Protein AF-A0A6G4ZYM1-F1 (afdb_monomer_lite)

Structure (mmCIF, N/CA/C/O backbone):
data_AF-A0A6G4ZYM1-F1
#
_entry.id   AF-A0A6G4ZYM1-F1
#
loop_
_atom_site.group_PDB
_atom_site.id
_atom_site.type_symbol
_atom_site.label_atom_id
_atom_site.label_alt_id
_atom_site.label_comp_id
_atom_site.label_asym_id
_atom_site.label_entity_id
_atom_site.label_seq_id
_atom_site.pdbx_PDB_ins_code
_atom_site.Cartn_x
_atom_site.Cartn_y
_atom_site.Cartn_z
_atom_site.occupancy
_atom_site.B_iso_or_equiv
_atom_site.auth_seq_id
_atom_site.auth_comp_id
_atom_site.auth_asym_id
_atom_site.auth_atom_id
_atom_site.pdbx_PDB_model_num
ATOM 1 N N . THR A 1 1 ? -42.072 -7.085 4.674 1.00 80.25 1 THR A N 1
ATOM 2 C CA . THR A 1 1 ? -42.222 -7.103 3.202 1.00 80.25 1 THR A CA 1
ATOM 3 C C . THR A 1 1 ? -40.926 -6.716 2.494 1.00 80.25 1 THR A C 1
ATOM 5 O O . THR A 1 1 ? -39.982 -6.298 3.163 1.00 80.25 1 THR A O 1
ATOM 8 N N . ARG A 1 2 ? -40.819 -6.872 1.163 1.00 83.25 2 ARG A N 1
ATOM 9 C CA . ARG A 1 2 ? -39.681 -6.398 0.356 1.00 83.25 2 ARG A CA 1
ATOM 10 C C . ARG A 1 2 ? -39.521 -4.888 0.498 1.00 83.25 2 ARG A C 1
ATOM 12 O O . ARG A 1 2 ? -38.422 -4.445 0.800 1.00 83.25 2 ARG A O 1
ATOM 19 N N . THR A 1 3 ? -40.607 -4.136 0.345 1.00 84.88 3 THR A N 1
ATOM 20 C CA . THR A 1 3 ? -40.609 -2.670 0.452 1.00 84.88 3 THR A CA 1
ATOM 21 C C . THR A 1 3 ? -40.146 -2.209 1.834 1.00 84.88 3 THR A C 1
ATOM 23 O O . THR A 1 3 ? -39.223 -1.407 1.924 1.00 84.88 3 THR A O 1
ATOM 26 N N . GLN A 1 4 ? -40.671 -2.810 2.910 1.00 82.62 4 GLN A N 1
ATOM 27 C CA . GLN A 1 4 ? -40.210 -2.526 4.277 1.00 82.62 4 GLN A CA 1
ATOM 28 C C . GLN A 1 4 ? -38.724 -2.852 4.459 1.00 82.62 4 GLN A C 1
ATOM 30 O O . GLN A 1 4 ? -37.981 -2.079 5.050 1.00 82.62 4 GLN A O 1
ATOM 35 N N . ALA A 1 5 ? -38.251 -3.978 3.919 1.00 83.94 5 ALA A N 1
ATOM 36 C CA . ALA A 1 5 ? -36.836 -4.321 3.996 1.00 83.94 5 ALA A CA 1
ATOM 37 C C . ALA A 1 5 ? -35.949 -3.303 3.268 1.00 83.94 5 ALA A C 1
ATOM 39 O O . ALA A 1 5 ? -34.867 -2.978 3.749 1.00 83.94 5 ALA A O 1
ATOM 40 N N . GLU A 1 6 ? -36.398 -2.793 2.121 1.00 87.38 6 GLU A N 1
ATOM 41 C CA . GLU A 1 6 ? -35.683 -1.747 1.396 1.00 87.38 6 GLU A CA 1
ATOM 42 C C . GLU A 1 6 ? -35.668 -0.423 2.175 1.00 87.38 6 GLU A C 1
ATOM 44 O O . GLU A 1 6 ? -34.627 0.225 2.235 1.00 87.38 6 GLU A O 1
ATOM 49 N N . GLU A 1 7 ? -36.769 -0.035 2.821 1.00 85.25 7 GLU A N 1
ATOM 50 C CA . GLU A 1 7 ? -36.831 1.153 3.687 1.00 85.25 7 GLU A CA 1
ATOM 51 C C . GLU A 1 7 ? -35.882 1.054 4.883 1.00 85.25 7 GLU A C 1
ATOM 53 O O . GLU A 1 7 ? -35.143 2.000 5.168 1.00 85.25 7 GLU A O 1
ATOM 58 N N . LEU A 1 8 ? -35.848 -0.104 5.545 1.00 81.88 8 LEU A N 1
ATOM 59 C CA . LEU A 1 8 ? -34.962 -0.347 6.679 1.00 81.88 8 LEU A CA 1
ATOM 60 C C . LEU A 1 8 ? -33.485 -0.307 6.245 1.00 81.88 8 LEU A C 1
ATOM 62 O O . LEU A 1 8 ? -32.666 0.377 6.858 1.00 81.88 8 LEU A O 1
ATOM 66 N N . LEU A 1 9 ? -33.142 -0.964 5.133 1.00 82.44 9 LEU A N 1
ATOM 67 C CA . LEU A 1 9 ? -31.769 -1.008 4.617 1.00 82.44 9 LEU A CA 1
ATOM 68 C C . LEU A 1 9 ? -31.318 0.303 3.947 1.00 82.44 9 LEU A C 1
ATOM 70 O O . LEU A 1 9 ? -30.119 0.527 3.796 1.00 82.44 9 LEU A O 1
ATOM 74 N N . LYS A 1 10 ? -32.235 1.201 3.558 1.00 81.81 10 LYS A N 1
ATOM 75 C CA . LYS A 1 10 ? -31.887 2.553 3.073 1.00 81.81 10 LYS A CA 1
ATOM 76 C C . LYS A 1 10 ? -31.328 3.443 4.182 1.00 81.81 10 LYS A C 1
ATOM 78 O O . LYS A 1 10 ? -30.474 4.281 3.897 1.00 81.81 10 LYS A O 1
ATOM 83 N N . ARG A 1 11 ? -31.777 3.248 5.427 1.00 78.19 11 ARG A N 1
ATOM 84 C CA . ARG A 1 11 ? -31.327 4.025 6.596 1.00 78.19 11 ARG A CA 1
ATOM 85 C C . ARG A 1 11 ? -29.902 3.675 7.034 1.00 78.19 11 ARG A C 1
ATOM 87 O O . ARG A 1 11 ? -29.260 4.474 7.704 1.00 78.19 11 ARG A O 1
ATOM 94 N N . VAL A 1 12 ? -29.385 2.517 6.617 1.00 74.00 12 VAL A N 1
ATOM 95 C CA . VAL A 1 12 ? -28.036 2.042 6.951 1.00 74.00 12 VAL A CA 1
ATOM 96 C C . VAL A 1 12 ? -27.187 1.977 5.679 1.00 74.00 12 VAL A C 1
ATOM 98 O O . VAL A 1 12 ? -27.441 1.184 4.775 1.00 74.00 12 VAL A O 1
ATOM 101 N N . LYS A 1 13 ? -26.162 2.833 5.583 1.00 77.56 13 LYS A N 1
ATOM 102 C CA . LYS A 1 13 ? -25.376 3.014 4.345 1.00 77.56 13 LYS A CA 1
ATOM 103 C C . LYS A 1 13 ? -24.160 2.081 4.202 1.00 77.56 13 LYS A C 1
ATOM 105 O O . LYS A 1 13 ? -23.378 2.271 3.277 1.00 77.56 13 LYS A O 1
ATOM 110 N N . TYR A 1 14 ? -23.998 1.076 5.062 1.00 78.62 14 TYR A N 1
ATOM 111 C CA . TYR A 1 14 ? -22.850 0.160 5.020 1.00 78.62 14 TYR A CA 1
ATOM 112 C C . TYR A 1 14 ? -23.103 -1.066 4.128 1.00 78.62 14 TYR A C 1
ATOM 114 O O . TYR A 1 14 ? -24.170 -1.678 4.168 1.00 78.62 14 TYR A O 1
ATOM 122 N N . ASP A 1 15 ? -22.105 -1.465 3.340 1.00 83.62 15 ASP A N 1
ATOM 123 C CA . ASP A 1 15 ? -22.155 -2.716 2.577 1.00 83.62 15 ASP A CA 1
ATOM 124 C C . ASP A 1 15 ? -22.042 -3.940 3.505 1.00 83.62 15 ASP A C 1
ATOM 126 O O . ASP A 1 15 ? -21.306 -3.937 4.498 1.00 83.62 15 ASP A O 1
ATOM 130 N N . GLY A 1 16 ? -22.776 -5.007 3.179 1.00 79.25 16 GLY A N 1
ATOM 131 C CA . GLY A 1 16 ? -22.907 -6.204 4.019 1.00 79.25 16 GLY A CA 1
ATOM 132 C C . GLY A 1 16 ? -23.986 -6.094 5.101 1.00 79.25 16 GLY A C 1
ATOM 133 O O . GLY A 1 16 ? -24.189 -7.037 5.869 1.00 79.25 16 GLY A O 1
ATOM 134 N N . THR A 1 17 ? -24.702 -4.969 5.168 1.00 86.69 17 THR A N 1
ATOM 135 C CA . THR A 1 17 ? -25.917 -4.840 5.974 1.00 86.69 17 THR A CA 1
ATOM 136 C C . THR A 1 17 ? -27.034 -5.689 5.380 1.00 86.69 17 THR A C 1
ATOM 138 O O . THR A 1 17 ? -27.283 -5.618 4.175 1.00 86.69 17 THR A O 1
ATOM 141 N N . PHE A 1 18 ? -27.702 -6.493 6.207 1.00 91.12 18 PHE A N 1
ATOM 142 C CA . PHE A 1 18 ? -28.684 -7.467 5.743 1.00 91.12 18 PHE A CA 1
ATOM 143 C C . PHE A 1 18 ? -29.812 -7.716 6.741 1.00 91.12 18 PHE A C 1
ATOM 145 O O . PHE A 1 18 ? -29.707 -7.414 7.926 1.00 91.12 18 PHE A O 1
ATOM 152 N N . LEU A 1 19 ? -30.889 -8.313 6.243 1.00 88.62 19 LEU A N 1
ATOM 153 C CA . LEU A 1 19 ? -31.948 -8.908 7.047 1.00 88.62 19 LEU A CA 1
ATOM 154 C C . LEU A 1 19 ? -32.532 -10.122 6.321 1.00 88.62 19 LEU A C 1
ATOM 156 O O . LEU A 1 19 ? -32.574 -10.167 5.086 1.00 88.62 19 LEU A O 1
ATOM 160 N N . VAL A 1 20 ? -33.008 -11.091 7.098 1.00 88.31 20 VAL A N 1
ATOM 161 C CA . VAL A 1 20 ? -33.762 -12.250 6.607 1.00 88.31 20 VAL A CA 1
ATOM 162 C C . VAL A 1 20 ? -35.242 -11.971 6.826 1.00 88.31 20 VAL A C 1
ATOM 164 O O . VAL A 1 20 ? -35.639 -11.500 7.889 1.00 88.31 20 VAL A O 1
ATOM 167 N N . ARG A 1 21 ? -36.070 -12.253 5.824 1.00 86.44 21 ARG A N 1
ATOM 168 C CA . ARG A 1 21 ? -37.523 -12.069 5.902 1.00 86.44 21 ARG A CA 1
ATOM 169 C C . ARG A 1 21 ? -38.268 -13.225 5.235 1.00 86.44 21 ARG A C 1
ATOM 171 O O . ARG A 1 21 ? -37.725 -13.818 4.301 1.00 86.44 21 ARG A O 1
ATOM 178 N N . PRO A 1 22 ? -39.521 -13.497 5.625 1.00 84.19 22 PRO A N 1
ATOM 179 C CA . PRO A 1 22 ? -40.408 -14.350 4.843 1.00 84.19 22 PRO A CA 1
ATOM 180 C C . PRO A 1 22 ? -40.626 -13.786 3.428 1.00 84.19 22 PRO A C 1
ATOM 182 O O . PRO A 1 22 ? -40.594 -12.565 3.198 1.00 84.19 22 PRO A O 1
ATOM 185 N N . SER A 1 23 ? -40.814 -14.679 2.461 1.00 79.31 23 SER A N 1
ATOM 186 C CA . SER A 1 23 ? -41.247 -14.342 1.106 1.00 79.31 23 SER A CA 1
ATOM 187 C C . SER A 1 23 ? -42.729 -13.971 1.115 1.00 79.31 23 SER A C 1
ATOM 189 O O . SER A 1 23 ? -43.516 -14.558 1.840 1.00 79.31 23 SER A O 1
ATOM 191 N N . GLU A 1 24 ? -43.119 -13.005 0.287 1.00 71.75 24 GLU A N 1
ATOM 192 C CA . GLU A 1 24 ? -44.530 -12.607 0.123 1.00 71.75 24 GLU A CA 1
ATOM 193 C C . GLU A 1 24 ? -45.291 -13.481 -0.868 1.00 71.75 24 GLU A C 1
ATOM 195 O O . GLU A 1 24 ? -46.510 -13.415 -0.934 1.00 71.75 24 GLU A O 1
ATOM 200 N N . LYS A 1 25 ? -44.565 -14.225 -1.708 1.00 68.69 25 LYS A N 1
ATOM 201 C CA . LYS A 1 25 ? -45.147 -14.909 -2.866 1.00 68.69 25 LYS A CA 1
ATOM 202 C C . LYS A 1 25 ? -45.463 -16.379 -2.614 1.00 68.69 25 LYS A C 1
ATOM 204 O O . LYS A 1 25 ? -46.288 -16.926 -3.329 1.00 68.69 25 LYS A O 1
ATOM 209 N N . GLU A 1 26 ? -44.781 -17.012 -1.662 1.00 70.25 26 GLU A N 1
ATOM 210 C CA . GLU A 1 26 ? -44.881 -18.452 -1.397 1.00 70.25 26 GLU A CA 1
ATOM 211 C C . GLU A 1 26 ? -44.648 -18.723 0.090 1.00 70.25 26 GLU A C 1
ATOM 213 O O . GLU A 1 26 ? -43.695 -18.190 0.674 1.00 70.25 26 GLU A O 1
ATOM 218 N N . ASP A 1 27 ? -45.484 -19.589 0.661 1.00 64.81 27 ASP A N 1
ATOM 219 C CA . ASP A 1 27 ? -45.318 -20.112 2.014 1.00 64.81 27 ASP A CA 1
ATOM 220 C C . ASP A 1 27 ? -44.023 -20.934 2.118 1.00 64.81 27 ASP A C 1
ATOM 222 O O . ASP A 1 27 ? -43.591 -21.581 1.162 1.00 64.81 27 ASP A O 1
ATOM 226 N N . ASN A 1 28 ? -43.363 -20.879 3.278 1.00 68.81 28 ASN A N 1
ATOM 227 C CA . ASN A 1 28 ? -42.076 -21.541 3.560 1.00 68.81 28 ASN A CA 1
ATOM 228 C C . ASN A 1 28 ? -40.894 -21.125 2.657 1.00 68.81 28 ASN A C 1
ATOM 230 O O . ASN A 1 28 ? -39.854 -21.782 2.631 1.00 68.81 28 ASN A O 1
ATOM 234 N N . CYS A 1 29 ? -41.000 -20.005 1.940 1.00 79.50 29 CYS A N 1
ATOM 235 C CA . CYS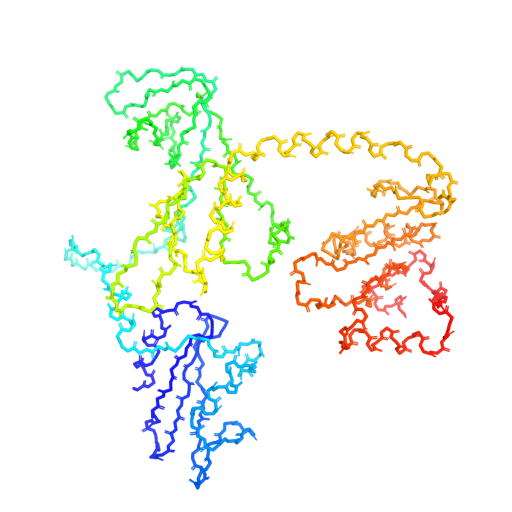 A 1 29 ? -39.862 -19.375 1.274 1.00 79.50 29 CYS A CA 1
ATOM 236 C C . CYS A 1 29 ? -39.360 -18.177 2.082 1.00 79.50 29 CYS A C 1
ATOM 238 O O . CYS A 1 29 ? -40.144 -17.363 2.564 1.00 79.50 29 CYS A O 1
ATOM 240 N N . PHE A 1 30 ? -38.043 -18.002 2.147 1.00 86.75 30 PHE A N 1
ATOM 241 C CA . PHE A 1 30 ? -37.406 -16.850 2.786 1.00 86.75 30 PHE A CA 1
ATOM 242 C C . PHE A 1 30 ? -36.652 -16.015 1.750 1.00 86.75 30 PHE A C 1
ATOM 244 O O . PHE A 1 30 ? -36.399 -16.440 0.621 1.00 86.75 30 PHE A O 1
ATOM 251 N N . ALA A 1 31 ? -36.295 -14.792 2.116 1.00 88.06 31 ALA A N 1
ATOM 252 C CA . ALA A 1 31 ? -35.431 -13.940 1.321 1.00 88.06 31 ALA A CA 1
ATOM 253 C C . ALA A 1 31 ? -34.417 -13.227 2.215 1.00 88.06 31 ALA A C 1
ATOM 255 O O . ALA A 1 31 ? -34.777 -12.687 3.262 1.00 88.06 31 ALA A O 1
ATOM 256 N N . ILE A 1 32 ? -33.166 -13.174 1.763 1.00 90.31 32 ILE A N 1
ATOM 257 C CA . ILE A 1 32 ? -32.149 -12.287 2.326 1.00 90.31 32 ILE A CA 1
ATOM 258 C C . ILE A 1 32 ? -32.141 -11.005 1.510 1.00 90.31 32 ILE A C 1
ATOM 260 O O . ILE A 1 32 ? -31.827 -11.020 0.320 1.00 90.31 32 ILE A O 1
ATOM 264 N N . SER A 1 33 ? -32.483 -9.895 2.156 1.00 90.69 33 SER A N 1
ATOM 265 C CA . SER A 1 33 ? -32.286 -8.553 1.614 1.00 90.69 33 SER A CA 1
ATOM 266 C C . SER A 1 33 ? -30.969 -8.007 2.158 1.00 90.69 33 SER A C 1
ATOM 268 O O . SER A 1 33 ? -30.779 -8.007 3.372 1.00 90.69 33 SER A O 1
ATOM 270 N N . PHE A 1 34 ? -30.070 -7.535 1.297 1.00 90.25 34 PHE A N 1
ATOM 271 C CA . PHE A 1 34 ? -28.764 -7.025 1.716 1.00 90.25 34 PHE A CA 1
ATOM 272 C C . PHE A 1 34 ? -28.267 -5.881 0.831 1.00 90.25 34 PHE A C 1
ATOM 274 O O . PHE A 1 34 ? -28.696 -5.725 -0.315 1.00 90.25 34 PHE A O 1
ATOM 281 N N . ARG A 1 35 ? -27.357 -5.072 1.374 1.00 87.12 35 ARG A N 1
ATOM 282 C CA . ARG A 1 35 ? -26.705 -3.963 0.673 1.00 87.12 35 ARG A CA 1
ATOM 283 C C . ARG A 1 35 ? -25.342 -4.392 0.132 1.00 87.12 35 ARG A C 1
ATOM 285 O O . ARG A 1 35 ? -24.520 -4.929 0.874 1.00 87.12 35 ARG A O 1
ATOM 292 N N . ALA A 1 36 ? -25.114 -4.147 -1.152 1.00 83.75 36 ALA A N 1
ATOM 293 C CA . ALA A 1 36 ? -23.847 -4.390 -1.831 1.00 83.75 36 ALA A CA 1
ATOM 294 C C . ALA A 1 36 ? -23.629 -3.335 -2.921 1.00 83.75 36 ALA A C 1
ATOM 296 O O . ALA A 1 36 ? -24.531 -3.094 -3.726 1.00 83.75 36 ALA A O 1
ATOM 297 N N . GLU A 1 37 ? -22.437 -2.734 -2.967 1.00 82.31 37 GLU A N 1
ATOM 298 C CA . GLU A 1 37 ? -22.058 -1.712 -3.953 1.00 82.31 37 GLU A CA 1
ATOM 299 C C . GLU A 1 37 ? -23.043 -0.533 -3.965 1.00 82.31 37 GLU A C 1
ATOM 301 O O . GLU A 1 37 ? -23.495 -0.084 -5.021 1.00 82.31 37 GLU A O 1
ATOM 306 N N . ASN A 1 38 ? -23.453 -0.069 -2.777 1.00 75.62 38 ASN A N 1
ATOM 307 C CA . ASN A 1 38 ? -24.476 0.971 -2.606 1.00 75.62 38 ASN A CA 1
ATOM 308 C C . ASN A 1 38 ? -25.860 0.658 -3.206 1.00 75.62 38 ASN A C 1
ATOM 310 O O . ASN A 1 38 ? -26.721 1.538 -3.268 1.00 75.62 38 ASN A O 1
ATOM 314 N N . LYS A 1 39 ? -26.116 -0.595 -3.593 1.00 83.31 39 LYS A N 1
ATOM 315 C CA . LYS A 1 39 ? -27.401 -1.059 -4.124 1.00 83.31 39 LYS A CA 1
ATOM 316 C C . LYS A 1 39 ? -28.009 -2.118 -3.216 1.00 83.31 39 LYS A C 1
ATOM 318 O O . LYS A 1 39 ? -27.312 -2.872 -2.541 1.00 83.31 39 LYS A O 1
ATOM 323 N N . LEU A 1 40 ? -29.335 -2.183 -3.216 1.00 87.12 40 LEU A N 1
ATOM 324 C CA . LEU A 1 40 ? -30.073 -3.224 -2.511 1.00 87.12 40 LEU A CA 1
ATOM 325 C C . LEU A 1 40 ? -30.238 -4.445 -3.415 1.00 87.12 40 LEU A C 1
ATOM 327 O O . LEU A 1 40 ? -30.560 -4.331 -4.600 1.00 87.12 40 LEU A O 1
ATOM 331 N N . LYS A 1 41 ? -29.972 -5.618 -2.848 1.00 88.81 41 LYS A N 1
ATOM 332 C CA . LYS A 1 41 ? -30.053 -6.923 -3.501 1.00 88.81 41 LYS A CA 1
ATOM 333 C C . LYS A 1 41 ? -30.924 -7.852 -2.662 1.00 88.81 41 LYS A C 1
ATOM 335 O O . LYS A 1 41 ? -30.999 -7.721 -1.441 1.00 88.81 41 LYS A O 1
ATOM 340 N N . HIS A 1 42 ? -31.582 -8.797 -3.330 1.00 89.81 42 HIS A N 1
ATOM 341 C CA . HIS A 1 42 ? -32.447 -9.780 -2.685 1.00 89.81 42 HIS A CA 1
ATOM 342 C C . HIS A 1 42 ? -32.140 -11.172 -3.228 1.00 89.81 42 HIS A C 1
ATOM 344 O O . HIS A 1 42 ? -32.257 -11.399 -4.431 1.00 89.81 42 HIS A O 1
ATOM 350 N N . CYS A 1 43 ? -31.783 -12.097 -2.342 1.00 85.50 43 CYS A N 1
ATOM 351 C CA . CYS A 1 43 ? -31.600 -13.505 -2.671 1.00 85.50 43 CYS A CA 1
ATOM 352 C C . CYS A 1 43 ? -32.747 -14.321 -2.088 1.00 85.50 43 CYS A C 1
ATOM 354 O O . CYS A 1 43 ? -33.139 -14.121 -0.939 1.00 85.50 43 CYS A O 1
ATOM 356 N N . ARG A 1 44 ? -33.285 -15.241 -2.888 1.00 87.00 44 ARG A N 1
ATOM 357 C CA . ARG A 1 44 ? -34.358 -16.139 -2.469 1.00 87.00 44 ARG A CA 1
ATOM 358 C C . ARG A 1 44 ? -33.771 -17.389 -1.820 1.00 87.00 44 ARG A C 1
ATOM 360 O O . ARG A 1 44 ? -32.821 -17.956 -2.349 1.00 87.00 44 ARG A O 1
ATOM 367 N N . ILE A 1 45 ? -34.380 -17.812 -0.720 1.00 85.81 45 ILE A N 1
ATOM 368 C CA . ILE A 1 45 ? -34.100 -19.064 -0.028 1.00 85.81 45 ILE A CA 1
ATOM 369 C C . ILE A 1 45 ? -35.346 -19.937 -0.143 1.00 85.81 45 ILE A C 1
ATOM 371 O O . ILE A 1 45 ? -36.438 -19.525 0.259 1.00 85.81 45 ILE A O 1
ATOM 375 N N . LYS A 1 46 ? -35.185 -21.130 -0.706 1.00 85.19 46 LYS A N 1
ATOM 376 C CA . LYS A 1 46 ? -36.242 -22.139 -0.776 1.00 85.19 46 LYS A CA 1
ATOM 377 C C . LYS A 1 46 ? -36.061 -23.131 0.360 1.00 85.19 46 LYS A C 1
ATOM 379 O O . LYS A 1 46 ? -34.933 -23.514 0.651 1.00 85.19 46 LYS A O 1
ATOM 384 N N . GLN A 1 47 ? -37.152 -23.548 0.985 1.00 80.12 47 GLN A N 1
ATOM 385 C CA . GLN A 1 47 ? -37.123 -24.670 1.912 1.00 80.12 47 GLN A CA 1
ATOM 386 C C . GLN A 1 47 ? -37.494 -25.943 1.145 1.00 80.12 47 GLN A C 1
ATOM 388 O O . GLN A 1 47 ? -38.630 -26.097 0.703 1.00 80.12 47 GLN A O 1
ATOM 393 N N . GLU A 1 48 ? -36.525 -26.837 0.957 1.00 80.06 48 GLU A N 1
ATOM 394 C CA . GLU A 1 48 ? -36.703 -28.126 0.285 1.00 80.06 48 GLU A CA 1
ATOM 395 C C . GLU A 1 48 ? -36.621 -29.239 1.339 1.00 80.06 48 GLU A C 1
ATOM 397 O O . GLU A 1 48 ? -35.548 -29.645 1.793 1.00 80.06 48 GLU A O 1
ATOM 402 N N . GLY A 1 49 ? -37.790 -29.693 1.801 1.00 78.38 49 GLY A N 1
ATOM 403 C CA . GLY A 1 49 ? -37.892 -30.633 2.917 1.00 78.38 49 GLY A CA 1
ATOM 404 C C . GLY A 1 49 ? -37.343 -30.033 4.216 1.00 78.38 49 GLY A C 1
ATOM 405 O O . GLY A 1 49 ? -37.892 -29.063 4.740 1.00 78.38 49 GLY A O 1
ATOM 406 N N . ARG A 1 50 ? -36.260 -30.622 4.741 1.00 76.56 50 ARG A N 1
ATOM 407 C CA . ARG A 1 50 ? -35.583 -30.159 5.968 1.00 76.56 50 ARG A CA 1
ATOM 408 C C . ARG A 1 50 ? -34.471 -29.131 5.726 1.00 76.56 50 ARG A C 1
ATOM 410 O O . ARG A 1 50 ? -33.910 -28.641 6.697 1.00 76.56 50 ARG A O 1
ATOM 417 N N . LEU A 1 51 ? -34.114 -28.858 4.469 1.00 62.19 51 LEU A N 1
ATOM 418 C CA . LEU A 1 51 ? -32.953 -28.038 4.113 1.00 62.19 51 LEU A CA 1
ATOM 419 C C . LEU A 1 51 ? -33.369 -26.683 3.528 1.00 62.19 51 LEU A C 1
ATOM 421 O O . LEU A 1 51 ? -34.396 -26.557 2.860 1.00 62.19 51 LEU A O 1
ATOM 425 N N . PHE A 1 52 ? -32.532 -25.672 3.747 1.00 76.12 52 PHE A N 1
ATOM 426 C CA . PHE A 1 52 ? -32.644 -24.333 3.177 1.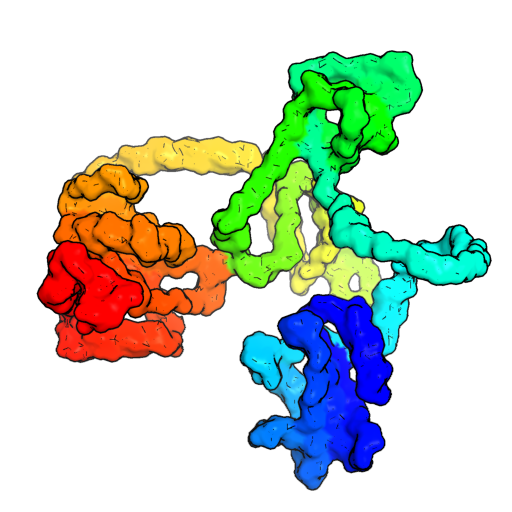00 76.12 52 PHE A CA 1
ATOM 427 C C . PHE A 1 52 ? -31.661 -24.174 2.018 1.00 76.12 52 PHE A C 1
ATOM 429 O O . PHE A 1 52 ? -30.454 -24.332 2.192 1.00 76.12 52 PHE A O 1
ATOM 436 N N . VAL A 1 53 ? -32.173 -23.832 0.838 1.00 75.06 53 VAL A N 1
ATOM 437 C CA . VAL A 1 53 ? -31.416 -23.776 -0.417 1.00 75.06 53 VAL A CA 1
ATOM 438 C C . VAL A 1 53 ? -31.350 -22.346 -0.943 1.00 75.06 53 VAL A C 1
ATOM 440 O O . VAL A 1 53 ? -32.376 -21.678 -1.092 1.00 75.06 53 VAL A O 1
ATOM 443 N N . ILE A 1 54 ? -30.143 -21.878 -1.266 1.00 82.44 54 ILE A N 1
ATOM 444 C CA . ILE A 1 54 ? -29.874 -20.567 -1.873 1.00 82.44 54 ILE A CA 1
ATOM 445 C C . ILE A 1 54 ? -28.911 -20.734 -3.055 1.00 82.44 54 ILE A C 1
ATOM 447 O O . ILE A 1 54 ? -27.742 -21.083 -2.900 1.00 82.44 54 ILE A O 1
ATOM 451 N N . GLY A 1 55 ? -29.410 -20.512 -4.274 1.00 79.44 55 GLY A N 1
ATOM 452 C CA . GLY A 1 55 ? -28.659 -20.843 -5.490 1.00 79.44 55 GLY A CA 1
ATOM 453 C C . GLY A 1 55 ? -28.406 -22.351 -5.584 1.00 79.44 55 GLY A C 1
ATOM 454 O O . GLY A 1 55 ? -29.358 -23.112 -5.726 1.00 79.44 55 GLY A O 1
ATOM 455 N N . THR A 1 56 ? -27.139 -22.767 -5.494 1.00 73.94 56 THR A N 1
ATOM 456 C CA . THR A 1 56 ? -26.701 -24.178 -5.470 1.00 73.94 56 THR A CA 1
ATOM 457 C C . THR A 1 56 ? -26.301 -24.676 -4.076 1.00 73.94 56 THR A C 1
ATOM 459 O O . THR A 1 56 ? -25.993 -25.855 -3.923 1.00 73.94 56 THR A O 1
ATOM 462 N N . ALA A 1 57 ? -26.271 -23.801 -3.064 1.00 70.75 57 ALA A N 1
ATOM 463 C CA . ALA A 1 57 ? -25.848 -24.143 -1.707 1.00 70.75 57 ALA A CA 1
ATOM 464 C C . ALA A 1 57 ? -27.042 -24.574 -0.841 1.00 70.75 57 ALA A C 1
ATOM 466 O O . ALA A 1 57 ? -28.130 -24.005 -0.960 1.00 70.75 57 ALA A O 1
ATOM 467 N N . GLN A 1 58 ? -26.826 -25.560 0.035 1.00 80.56 58 GLN A N 1
ATOM 468 C CA . GLN A 1 58 ? -27.840 -26.157 0.911 1.00 80.56 58 GLN A CA 1
ATOM 469 C C . GLN A 1 58 ? -27.374 -26.111 2.371 1.00 80.56 58 GLN A C 1
ATOM 471 O O . GLN A 1 58 ? -26.194 -26.325 2.638 1.00 80.56 58 GLN A O 1
ATOM 476 N N . PHE A 1 59 ? -28.297 -25.850 3.297 1.00 77.81 59 PHE A N 1
ATOM 477 C CA . PHE A 1 59 ? -28.015 -25.668 4.725 1.00 77.81 59 PHE A CA 1
ATOM 478 C C . PHE A 1 59 ? -29.093 -26.325 5.590 1.00 77.81 59 PHE A C 1
ATOM 480 O O . PHE A 1 59 ? -30.255 -26.382 5.185 1.00 77.81 59 PHE A O 1
ATOM 487 N N . GLU A 1 60 ? -28.749 -26.779 6.795 1.00 70.00 60 GLU A N 1
ATOM 488 C CA . GLU A 1 60 ? -29.703 -27.420 7.712 1.00 70.00 60 GLU A CA 1
ATOM 489 C C . GLU A 1 60 ? -30.588 -26.402 8.444 1.00 70.00 60 GLU A C 1
ATOM 491 O O . GLU A 1 60 ? -31.678 -26.726 8.912 1.00 70.00 60 GLU A O 1
ATOM 496 N N . SER A 1 61 ? -30.152 -25.141 8.520 1.00 76.31 61 SER A N 1
ATOM 497 C CA . SER A 1 61 ? -30.937 -24.050 9.100 1.00 76.31 61 SER A CA 1
ATOM 498 C C . SER A 1 61 ? -30.615 -22.694 8.467 1.00 76.31 61 SER A C 1
ATOM 500 O O . SER A 1 61 ? -29.529 -22.476 7.927 1.00 76.31 61 SER A O 1
ATOM 502 N N . LEU A 1 62 ? -31.535 -21.731 8.596 1.00 76.12 62 LEU A N 1
ATOM 503 C CA . LEU A 1 62 ? -31.272 -20.331 8.230 1.00 76.12 62 LEU A CA 1
ATOM 504 C C . LEU A 1 62 ? -30.096 -19.732 9.017 1.00 76.12 62 LEU A C 1
ATOM 506 O O . LEU A 1 62 ? -29.380 -18.885 8.492 1.00 76.12 62 LEU A O 1
ATOM 510 N N . VAL A 1 63 ? -29.889 -20.172 10.261 1.00 78.06 63 VAL A N 1
ATOM 511 C CA . VAL A 1 63 ? -28.782 -19.715 11.114 1.00 78.06 63 VAL A CA 1
ATOM 512 C C . VAL A 1 63 ? -27.446 -20.173 10.541 1.00 78.06 63 VAL A C 1
ATOM 514 O O . VAL A 1 63 ? -26.521 -19.377 10.417 1.00 78.06 63 VAL A O 1
ATOM 517 N N . GLU A 1 64 ? -27.355 -21.438 10.134 1.00 67.88 64 GLU A N 1
ATOM 518 C CA . GLU A 1 64 ? -26.158 -21.982 9.494 1.00 67.88 64 GLU A CA 1
ATOM 519 C C . GLU A 1 64 ? -25.866 -21.291 8.157 1.00 67.88 64 GLU A C 1
ATOM 521 O O . GLU A 1 64 ? -24.726 -20.902 7.903 1.00 67.88 64 GLU A O 1
ATOM 526 N N . LEU A 1 65 ? -26.903 -21.056 7.348 1.00 84.06 65 LEU A N 1
ATOM 527 C CA . LEU A 1 65 ? -26.801 -20.304 6.097 1.00 84.06 65 LEU A CA 1
ATOM 528 C C . LEU A 1 65 ? -26.218 -18.906 6.340 1.00 84.06 65 LEU A C 1
ATOM 530 O O . LEU A 1 65 ? -25.279 -18.496 5.654 1.00 84.06 65 LEU A O 1
ATOM 534 N N . VAL A 1 66 ? -26.745 -18.170 7.324 1.00 81.88 66 VAL A N 1
ATOM 535 C CA . VAL A 1 66 ? -26.235 -16.835 7.672 1.00 81.88 66 VAL A CA 1
ATOM 536 C C . VAL A 1 66 ? -24.787 -16.922 8.155 1.00 81.88 66 VAL A C 1
ATOM 538 O O . VAL A 1 66 ? -23.936 -16.236 7.595 1.00 81.88 66 VAL A O 1
ATOM 541 N N . ASN A 1 67 ? -24.473 -17.822 9.091 1.00 69.81 67 ASN A N 1
ATOM 542 C CA . ASN A 1 67 ? -23.113 -18.020 9.610 1.00 69.81 67 ASN A CA 1
ATOM 543 C C . ASN A 1 67 ? -22.104 -18.364 8.502 1.00 69.81 67 ASN A C 1
ATOM 545 O O . ASN A 1 67 ? -20.947 -17.933 8.537 1.00 69.81 67 ASN A O 1
ATOM 549 N N . TYR A 1 68 ? -22.530 -19.140 7.504 1.00 71.25 68 TYR A N 1
ATOM 550 C CA . TYR A 1 68 ? -21.707 -19.459 6.348 1.00 71.25 68 TYR A CA 1
ATOM 551 C C . TYR A 1 68 ? -21.400 -18.202 5.529 1.00 71.25 68 TYR A C 1
ATOM 553 O O . TYR A 1 68 ? -20.229 -17.941 5.246 1.00 71.25 68 TYR A O 1
ATOM 561 N N . TYR A 1 69 ? -22.411 -17.391 5.202 1.00 79.38 69 TYR A N 1
ATOM 562 C CA . TYR A 1 69 ? -22.248 -16.169 4.403 1.00 79.38 69 TYR A CA 1
ATOM 563 C C . TYR A 1 69 ? -21.742 -14.944 5.183 1.00 79.38 69 TYR A C 1
ATOM 565 O O . TYR A 1 69 ? -21.410 -13.918 4.585 1.00 79.38 69 TYR A O 1
ATOM 573 N N . GLU A 1 70 ? -21.608 -15.038 6.504 1.00 78.62 70 GLU A N 1
ATOM 574 C CA . GLU A 1 70 ? -20.788 -14.111 7.291 1.00 78.62 70 GLU A CA 1
ATOM 575 C C . GLU A 1 70 ? -19.290 -14.340 7.046 1.00 78.62 70 GLU A C 1
ATOM 577 O O . GLU A 1 70 ? -18.487 -13.401 7.009 1.00 78.62 70 GLU A O 1
ATOM 582 N N . LYS A 1 71 ? -18.907 -15.599 6.803 1.00 77.69 71 LYS A N 1
ATOM 583 C CA . LYS A 1 71 ? -17.520 -16.012 6.549 1.00 77.69 71 LYS A CA 1
ATOM 584 C C . LYS A 1 71 ? -17.183 -16.072 5.058 1.00 77.69 71 LYS A C 1
ATOM 586 O O . LYS A 1 71 ? -16.039 -15.782 4.694 1.00 77.69 71 LYS A O 1
ATOM 591 N N . HIS A 1 72 ? -18.162 -16.334 4.194 1.00 78.44 72 HIS A N 1
ATOM 592 C CA . HIS A 1 72 ? -18.008 -16.488 2.743 1.00 78.44 72 HIS A CA 1
ATOM 593 C C . HIS A 1 72 ? -18.814 -15.427 1.974 1.00 78.44 72 HIS A C 1
ATOM 595 O O . HIS A 1 72 ? -19.896 -15.051 2.414 1.00 78.44 72 HIS A O 1
ATOM 601 N N . PRO A 1 73 ? -18.328 -14.901 0.835 1.00 83.31 73 PRO A N 1
ATOM 602 C CA . PRO A 1 73 ? -19.077 -13.903 0.072 1.00 83.31 73 PRO A CA 1
ATOM 603 C C . PRO A 1 73 ? -20.413 -14.448 -0.451 1.00 83.31 73 PRO A C 1
ATOM 605 O O . PRO A 1 73 ? -20.447 -15.487 -1.104 1.00 83.31 73 PRO A O 1
ATOM 608 N N . LEU A 1 74 ? -21.505 -13.720 -0.202 1.00 80.69 74 LEU A N 1
ATOM 609 C CA . LEU A 1 74 ? -22.825 -14.025 -0.767 1.00 80.69 74 LEU A CA 1
ATOM 610 C C . LEU A 1 74 ? -22.974 -13.451 -2.180 1.00 80.69 74 LEU A C 1
ATOM 612 O O . LEU A 1 74 ? -23.622 -14.040 -3.040 1.00 80.69 74 LEU A O 1
ATOM 616 N N . TYR A 1 75 ? -22.376 -12.285 -2.425 1.00 80.81 75 TYR A N 1
ATOM 617 C CA . TYR A 1 75 ? -22.417 -11.621 -3.723 1.00 80.81 75 TYR A CA 1
ATOM 618 C C . TYR A 1 75 ? -21.092 -10.918 -3.997 1.00 80.81 75 TYR A C 1
ATOM 620 O O . TYR A 1 75 ? -20.697 -10.009 -3.263 1.00 80.81 75 TYR A O 1
ATOM 628 N N . ARG A 1 76 ? -20.409 -11.319 -5.076 1.00 83.12 76 ARG A N 1
ATOM 629 C CA . ARG A 1 76 ? -19.063 -10.837 -5.428 1.00 83.12 76 ARG A CA 1
ATOM 630 C C . ARG A 1 76 ? -18.101 -10.965 -4.239 1.00 83.12 76 ARG A C 1
ATOM 632 O O . ARG A 1 76 ? -17.748 -12.074 -3.867 1.00 83.12 76 ARG A O 1
ATOM 639 N N . LYS A 1 77 ? -17.688 -9.845 -3.638 1.00 83.75 77 LYS A N 1
ATOM 640 C CA . LYS A 1 77 ? -16.792 -9.793 -2.468 1.00 83.75 77 LYS A CA 1
ATOM 641 C C . LYS A 1 77 ? -17.531 -9.453 -1.162 1.00 83.75 77 LYS A C 1
ATOM 643 O O . LYS A 1 77 ? -16.900 -9.347 -0.112 1.00 83.75 77 LYS A O 1
ATOM 648 N N . VAL A 1 78 ? -18.854 -9.274 -1.209 1.00 79.19 78 VAL A N 1
ATOM 649 C CA . VAL A 1 78 ? -19.674 -8.845 -0.069 1.00 79.19 78 VAL A CA 1
ATOM 650 C C . VAL A 1 78 ? -20.140 -10.055 0.738 1.00 79.19 78 VAL A C 1
ATOM 652 O O . VAL A 1 78 ? -20.788 -10.961 0.214 1.00 79.19 78 VAL A O 1
ATOM 655 N N . LYS A 1 79 ? -19.801 -10.038 2.029 1.00 88.69 79 LYS A N 1
ATOM 656 C CA . LYS A 1 79 ? -20.251 -10.981 3.062 1.00 88.69 79 LYS A CA 1
ATOM 657 C C . LYS A 1 79 ? -21.379 -10.347 3.874 1.00 88.69 79 LYS A C 1
ATOM 659 O O . LYS A 1 79 ? -21.469 -9.118 3.938 1.00 88.69 79 LYS A O 1
ATOM 664 N N . LEU A 1 80 ? -22.197 -11.165 4.520 1.00 81.75 80 LEU A N 1
ATOM 665 C CA . LEU A 1 80 ? -23.147 -10.696 5.526 1.00 81.75 80 LEU A CA 1
ATOM 666 C C . LEU A 1 80 ? -22.358 -10.207 6.751 1.00 81.75 80 LEU A C 1
ATOM 668 O O . LEU A 1 80 ? -21.409 -10.857 7.175 1.00 81.75 80 LEU A O 1
ATOM 672 N N . LYS A 1 81 ? -22.658 -9.012 7.263 1.00 80.19 81 LYS A N 1
ATOM 673 C CA . LYS A 1 81 ? -21.880 -8.405 8.362 1.00 80.19 81 LYS A CA 1
ATOM 674 C C . LYS A 1 81 ? -22.733 -7.737 9.422 1.00 80.19 81 LYS A C 1
ATOM 676 O O . LYS A 1 81 ? -22.400 -7.810 10.598 1.00 80.19 81 LYS A O 1
ATOM 681 N N . TYR A 1 82 ? -23.793 -7.047 9.011 1.00 82.75 82 TYR A N 1
ATOM 682 C CA . TYR A 1 82 ? -24.575 -6.217 9.923 1.00 82.75 82 TYR A CA 1
ATOM 683 C C . TYR A 1 82 ? -26.051 -6.618 9.848 1.00 82.75 82 TYR A C 1
ATOM 685 O O . TYR A 1 82 ? -26.735 -6.180 8.918 1.00 82.75 82 TYR A O 1
ATOM 693 N N . PRO A 1 83 ? -26.546 -7.459 10.774 1.00 83.62 83 PRO A N 1
ATOM 694 C CA . PRO A 1 83 ? -27.960 -7.798 10.828 1.00 83.62 83 PRO A CA 1
ATOM 695 C C . PRO A 1 83 ? -28.773 -6.572 11.254 1.00 83.62 83 PRO A C 1
ATOM 697 O O . PRO A 1 83 ? -28.394 -5.848 12.176 1.00 83.62 83 PRO A O 1
ATOM 700 N N . VAL A 1 84 ? -29.893 -6.334 10.579 1.00 80.88 84 VAL A N 1
ATOM 701 C CA . VAL A 1 84 ? -30.787 -5.204 10.852 1.00 80.88 84 VAL A CA 1
ATOM 702 C C . VAL A 1 84 ? -32.118 -5.705 11.380 1.00 80.88 84 VAL A C 1
ATOM 704 O O . VAL A 1 84 ? -32.778 -6.528 10.747 1.00 80.88 84 VAL A O 1
ATOM 707 N N . ASN A 1 85 ? -32.533 -5.144 12.512 1.00 76.50 85 ASN A N 1
ATOM 708 C CA . ASN A 1 85 ? -33.880 -5.263 13.052 1.00 76.50 85 ASN A CA 1
ATOM 709 C C . ASN A 1 85 ? -34.478 -3.864 13.290 1.00 76.50 85 ASN A C 1
ATOM 711 O O . ASN A 1 85 ? -33.792 -2.843 13.169 1.00 76.50 85 ASN A O 1
ATOM 715 N N . GLU A 1 86 ? -35.770 -3.811 13.612 1.00 69.12 86 GLU A N 1
ATOM 716 C CA . GLU A 1 86 ? -36.462 -2.542 13.859 1.00 69.12 86 GLU A CA 1
ATOM 717 C C . GLU A 1 86 ? -35.859 -1.756 15.032 1.00 69.12 86 GLU A C 1
ATOM 719 O O . GLU A 1 86 ? -35.766 -0.531 14.960 1.00 69.12 86 GLU A O 1
ATOM 724 N N . ASP A 1 87 ? -35.385 -2.435 16.079 1.00 62.44 87 ASP A N 1
ATOM 725 C CA . ASP A 1 87 ? -34.825 -1.795 17.275 1.00 62.44 87 ASP A CA 1
ATOM 726 C C . ASP A 1 87 ? -33.517 -1.046 16.993 1.00 62.44 87 ASP A C 1
ATOM 728 O O . ASP A 1 87 ? -33.304 0.056 17.506 1.00 62.44 87 ASP A O 1
ATOM 732 N N . ILE A 1 88 ? -32.649 -1.606 16.144 1.00 63.28 88 ILE A N 1
ATOM 733 C CA . ILE A 1 88 ? -31.409 -0.956 15.697 1.00 63.28 88 ILE A CA 1
ATOM 734 C C . ILE A 1 88 ? -31.741 0.327 14.930 1.00 63.28 88 ILE A C 1
ATOM 736 O O . ILE A 1 88 ? -31.092 1.350 15.131 1.00 63.28 88 ILE A O 1
ATOM 740 N N . ILE A 1 89 ? -32.782 0.310 14.098 1.00 62.66 89 ILE A N 1
ATOM 741 C CA . ILE A 1 89 ? -33.181 1.479 13.306 1.00 62.66 89 ILE A CA 1
ATOM 742 C C . ILE A 1 89 ? -33.858 2.548 14.158 1.00 62.66 89 ILE A C 1
ATOM 744 O O . ILE A 1 89 ? -33.615 3.732 13.932 1.00 62.66 89 ILE A O 1
ATOM 748 N N . ARG A 1 90 ? -34.654 2.164 15.162 1.00 61.12 90 ARG A N 1
ATOM 749 C CA . ARG A 1 90 ? -35.238 3.116 16.121 1.00 61.12 90 ARG A CA 1
ATOM 750 C C . ARG A 1 90 ? -34.157 3.885 16.884 1.00 61.12 90 ARG A C 1
ATOM 752 O O . ARG A 1 90 ? -34.322 5.075 17.105 1.00 61.12 90 ARG A O 1
ATOM 759 N N . ARG A 1 91 ? -33.027 3.243 17.203 1.00 57.97 91 ARG A N 1
ATOM 760 C CA . ARG A 1 91 ? -31.863 3.895 17.838 1.00 57.97 91 ARG A CA 1
ATOM 761 C C . ARG A 1 91 ? -31.063 4.801 16.901 1.00 57.97 91 ARG A C 1
ATOM 763 O O . ARG A 1 91 ? -30.371 5.688 17.375 1.00 57.97 91 ARG A O 1
ATOM 770 N N . ILE A 1 92 ? -31.137 4.569 15.591 1.00 53.09 92 ILE A N 1
ATOM 771 C CA . ILE A 1 92 ? -30.499 5.420 14.573 1.00 53.09 92 ILE A CA 1
ATOM 772 C C . ILE A 1 92 ? -31.392 6.635 14.239 1.00 53.09 92 ILE A C 1
ATOM 774 O O . ILE A 1 92 ? -30.901 7.636 13.733 1.00 53.09 92 ILE A O 1
ATOM 778 N N . GLY A 1 93 ? -32.698 6.563 14.528 1.00 42.94 93 GLY A N 1
ATOM 779 C CA . GLY A 1 93 ? -33.702 7.568 14.165 1.00 42.94 93 GLY A CA 1
ATOM 780 C C . GLY A 1 93 ? -34.027 8.638 15.214 1.00 42.94 93 GLY A C 1
ATOM 781 O O . GLY A 1 93 ? -35.061 9.276 15.066 1.00 42.94 93 GLY A O 1
ATOM 782 N N . THR A 1 94 ? -33.217 8.831 16.260 1.00 35.50 94 THR A N 1
ATOM 783 C CA . THR A 1 94 ? -33.475 9.843 17.311 1.00 35.50 94 THR A CA 1
ATOM 784 C C . THR A 1 94 ? -32.680 11.144 17.173 1.00 35.50 94 THR A C 1
ATOM 786 O O . THR A 1 94 ? -32.700 11.941 18.099 1.00 35.50 94 THR A O 1
ATOM 789 N N . ASP A 1 95 ? -32.055 11.397 16.022 1.00 31.31 95 ASP A N 1
ATOM 790 C CA . ASP A 1 95 ? -31.547 12.726 15.650 1.00 31.31 95 ASP A CA 1
ATOM 791 C C . ASP A 1 95 ? -32.240 13.191 14.359 1.00 31.31 95 ASP A C 1
ATOM 793 O O . ASP A 1 95 ? -31.665 13.203 13.271 1.00 31.31 95 ASP A O 1
ATOM 797 N N . THR A 1 96 ? -33.522 13.536 14.465 1.00 33.19 96 THR A N 1
ATOM 798 C CA . THR A 1 96 ? -34.175 14.431 13.503 1.00 33.19 96 THR A CA 1
ATOM 799 C C . THR A 1 96 ? -34.616 15.674 14.255 1.00 33.19 96 THR A C 1
ATOM 801 O O . THR A 1 96 ? -35.604 15.642 14.984 1.00 33.19 96 THR A O 1
ATOM 804 N N . ASP A 1 97 ? -33.839 16.739 14.085 1.00 27.75 97 ASP A N 1
ATOM 805 C CA . ASP A 1 97 ? -34.223 18.109 14.401 1.00 27.75 97 ASP A CA 1
ATOM 806 C C . ASP A 1 97 ? -35.338 18.510 13.414 1.00 27.75 97 ASP A C 1
ATOM 808 O O . ASP A 1 97 ? -35.122 18.576 12.203 1.00 27.75 97 ASP A O 1
ATOM 812 N N . ASP A 1 98 ? -36.553 18.657 13.933 1.00 31.08 98 ASP A N 1
ATOM 813 C CA . ASP A 1 98 ? -37.773 19.090 13.244 1.00 31.08 98 ASP A CA 1
ATOM 814 C C . ASP A 1 98 ? -38.142 20.416 13.935 1.00 31.08 98 ASP A C 1
ATOM 816 O O . ASP A 1 98 ? -38.292 20.445 15.154 1.00 31.08 98 ASP A O 1
ATOM 820 N N . SER A 1 99 ? -38.183 21.591 13.304 1.00 27.52 99 SER A N 1
ATOM 821 C CA . SER A 1 99 ? -39.184 22.100 12.346 1.00 27.52 99 SER A CA 1
ATOM 822 C C . SER A 1 99 ? -39.083 23.658 12.378 1.00 27.52 99 SER A C 1
ATOM 824 O O . SER A 1 99 ? -38.304 24.169 13.189 1.00 27.52 99 SER A O 1
ATOM 826 N N . PRO A 1 100 ? -39.899 24.485 11.676 1.00 39.75 100 PRO A N 1
ATOM 827 C CA . PRO A 1 100 ? -40.813 24.243 10.548 1.00 39.75 100 PRO A CA 1
ATOM 828 C C . PRO A 1 100 ? -40.640 25.287 9.409 1.00 39.75 100 PRO A C 1
ATOM 830 O O . PRO A 1 100 ? -40.023 26.322 9.611 1.00 39.75 100 PRO A O 1
ATOM 833 N N . LEU A 1 101 ? -41.273 25.094 8.244 1.00 27.55 101 LEU A N 1
ATOM 834 C CA . LEU A 1 101 ? -42.017 26.161 7.543 1.00 27.55 101 LEU A CA 1
ATOM 835 C C . LEU A 1 101 ? -42.922 25.546 6.463 1.00 27.55 101 LEU A C 1
ATOM 837 O O . LEU A 1 101 ? -42.527 24.681 5.686 1.00 27.55 101 LEU A O 1
ATOM 841 N N . HIS A 1 102 ? -44.172 25.991 6.475 1.00 27.83 102 HIS A N 1
ATOM 842 C CA . HIS A 1 102 ? -45.293 25.492 5.690 1.00 27.83 102 HIS A CA 1
ATOM 843 C C . HIS A 1 102 ? -45.666 26.516 4.596 1.00 27.83 102 HIS A C 1
ATOM 845 O O . HIS A 1 102 ? -45.379 27.700 4.749 1.00 27.83 102 HIS A O 1
ATOM 851 N N . VAL A 1 103 ? -46.433 26.046 3.600 1.00 24.34 103 VAL A N 1
ATOM 852 C CA . VAL A 1 103 ? -47.308 26.781 2.647 1.00 24.34 103 VAL A CA 1
ATOM 853 C C . VAL A 1 103 ? -46.772 27.051 1.219 1.00 24.34 103 VAL A C 1
ATOM 855 O O . VAL A 1 103 ? -46.096 28.034 0.960 1.00 24.34 103 VAL A O 1
ATOM 858 N N . GLY A 1 104 ? -47.227 26.214 0.268 1.00 20.86 104 GLY A N 1
ATOM 859 C CA . GLY A 1 104 ? -48.117 26.643 -0.835 1.00 20.86 104 GLY A CA 1
ATOM 860 C C . GLY A 1 104 ? -47.554 27.122 -2.193 1.00 20.86 104 GLY A C 1
ATOM 861 O O . GLY A 1 104 ? -47.480 28.322 -2.386 1.00 20.86 104 GLY A O 1
ATOM 862 N N . GLY A 1 105 ? -47.353 26.182 -3.144 1.00 20.75 105 GLY A N 1
ATOM 863 C CA . GLY A 1 105 ? -47.491 26.246 -4.636 1.00 20.75 105 GLY A CA 1
ATOM 864 C C . GLY A 1 105 ? -46.890 27.405 -5.478 1.00 20.75 105 GLY A C 1
ATOM 865 O O . GLY A 1 105 ? -46.423 28.390 -4.931 1.00 20.75 105 GLY A O 1
ATOM 866 N N . PRO A 1 106 ? -47.000 27.389 -6.831 1.00 29.08 106 PRO A N 1
ATOM 867 C CA . PRO A 1 106 ? -46.874 26.311 -7.823 1.00 29.08 106 PRO A CA 1
ATOM 868 C C . PRO A 1 106 ? -45.643 26.503 -8.764 1.00 29.08 106 PRO A C 1
ATOM 870 O O . PRO A 1 106 ? -45.027 27.556 -8.786 1.00 29.08 106 PRO A O 1
ATOM 873 N N . ALA A 1 107 ? -45.364 25.496 -9.603 1.00 24.03 107 ALA A N 1
ATOM 874 C CA . ALA A 1 107 ? -44.605 25.564 -10.867 1.00 24.03 107 ALA A CA 1
ATOM 875 C C . ALA A 1 107 ? -43.145 26.091 -10.876 1.00 24.03 107 ALA A C 1
ATOM 877 O O . ALA A 1 107 ? -42.877 27.279 -10.787 1.00 24.03 107 ALA A O 1
ATOM 878 N N . GLY A 1 108 ? -42.228 25.172 -11.203 1.00 34.06 108 GLY A N 1
ATOM 879 C CA . GLY A 1 108 ? -41.142 25.407 -12.160 1.00 34.06 108 GLY A CA 1
ATOM 880 C C . GLY A 1 108 ? -40.090 26.464 -11.827 1.00 34.06 108 GLY A C 1
ATOM 881 O O . GLY A 1 108 ? -40.135 27.556 -12.378 1.00 34.06 108 GLY A O 1
ATOM 882 N N . THR A 1 109 ? -39.029 26.049 -11.132 1.00 23.44 109 THR A N 1
ATOM 883 C CA . THR A 1 109 ? -37.691 26.599 -11.388 1.00 23.44 109 THR A CA 1
ATOM 884 C C . THR A 1 109 ? -36.634 25.529 -11.139 1.00 23.44 109 THR A C 1
ATOM 886 O O . THR A 1 109 ? -36.653 24.812 -10.142 1.00 23.44 109 THR A O 1
ATOM 889 N N . TYR A 1 110 ? -35.766 25.386 -12.129 1.00 25.81 110 TYR A N 1
ATOM 890 C CA . TYR A 1 110 ? -34.615 24.498 -12.215 1.00 25.81 110 TYR A CA 1
ATOM 891 C C . TYR A 1 110 ? -33.740 24.593 -10.947 1.00 25.81 110 TYR A C 1
ATOM 893 O O . TYR A 1 110 ? -33.374 25.695 -10.546 1.00 25.81 110 TYR A O 1
ATOM 901 N N . MET A 1 111 ? -33.414 23.464 -10.310 1.00 24.97 111 MET A N 1
ATOM 902 C CA . MET A 1 111 ? -32.385 23.420 -9.262 1.00 24.97 111 MET A CA 1
ATOM 903 C C . MET A 1 111 ? -31.020 23.292 -9.937 1.00 24.97 111 MET A C 1
ATOM 905 O O . MET A 1 111 ? -30.753 22.306 -10.623 1.00 24.97 111 MET A O 1
ATOM 909 N N . ASP A 1 112 ? -30.195 24.319 -9.750 1.00 30.94 112 ASP A N 1
ATOM 910 C CA . ASP A 1 112 ? -28.822 24.409 -10.239 1.00 30.94 112 ASP A CA 1
ATOM 911 C C . ASP A 1 112 ? -27.935 23.345 -9.545 1.00 30.94 112 ASP A C 1
ATOM 913 O O . ASP A 1 112 ? -28.014 23.217 -8.311 1.00 30.94 112 ASP A O 1
ATOM 917 N N . PRO A 1 113 ? -27.092 22.577 -10.271 1.00 26.80 113 PRO A N 1
ATOM 918 C CA . PRO A 1 113 ? -26.281 21.489 -9.708 1.00 26.80 113 PRO A CA 1
ATOM 919 C C . PRO A 1 113 ? -25.269 21.909 -8.630 1.00 26.80 113 PRO A C 1
ATOM 921 O O . PRO A 1 113 ? -24.744 21.044 -7.930 1.00 26.80 113 PRO A O 1
ATOM 924 N N . ASP A 1 114 ? -25.034 23.207 -8.436 1.00 29.91 114 ASP A N 1
ATOM 925 C CA . ASP A 1 114 ? -24.077 23.718 -7.448 1.00 29.91 114 ASP A CA 1
ATOM 926 C C . ASP A 1 114 ? -24.635 23.846 -6.022 1.00 29.91 114 ASP A C 1
ATOM 928 O O . ASP A 1 114 ? -23.885 24.102 -5.076 1.00 29.91 114 ASP A O 1
ATOM 932 N N . SER A 1 115 ? -25.920 23.544 -5.806 1.00 31.39 115 SER A N 1
ATOM 933 C CA . SER A 1 115 ? -26.553 23.615 -4.475 1.00 31.39 115 SER A CA 1
ATOM 934 C C . SER A 1 115 ? -26.140 22.487 -3.504 1.00 31.39 115 SER A C 1
ATOM 936 O O . SER A 1 115 ? -26.646 22.421 -2.386 1.00 31.39 115 SER A O 1
ATOM 938 N N . PHE A 1 116 ? -25.208 21.607 -3.895 1.00 27.00 116 PHE A N 1
ATOM 939 C CA . PHE A 1 116 ? -24.600 20.589 -3.020 1.00 27.00 116 PHE A CA 1
ATOM 940 C C . PHE A 1 116 ? -23.108 20.812 -2.727 1.00 27.00 116 PHE A C 1
ATOM 942 O O . PHE A 1 116 ? -22.442 19.931 -2.179 1.00 27.00 116 PHE A O 1
ATOM 949 N N . SER A 1 117 ? -22.572 22.000 -3.010 1.00 32.28 117 SER A N 1
ATOM 950 C CA . SER A 1 117 ? -21.206 22.364 -2.620 1.00 32.28 117 SER A CA 1
ATOM 951 C C . SER A 1 117 ? -21.148 22.927 -1.185 1.00 32.28 117 SER A C 1
ATOM 953 O O . SER A 1 117 ? -20.947 24.109 -0.935 1.00 32.28 117 SER A O 1
ATOM 955 N N . GLY A 1 118 ? -21.312 22.054 -0.188 1.00 27.91 118 GLY A N 1
ATOM 956 C CA . GLY A 1 118 ? -21.049 22.381 1.220 1.00 27.91 118 GLY A CA 1
ATOM 957 C C . GLY A 1 118 ? -20.883 21.100 2.042 1.00 27.91 118 GLY A C 1
ATOM 958 O O . GLY A 1 118 ? -21.815 20.318 2.146 1.00 27.91 118 GLY A O 1
ATOM 959 N N . ALA A 1 119 ? -19.740 20.785 2.652 1.00 33.62 119 ALA A N 1
ATOM 960 C CA . ALA A 1 119 ? -18.839 21.697 3.336 1.00 33.62 119 ALA A CA 1
ATOM 961 C C . ALA A 1 119 ? -17.384 21.181 3.354 1.00 33.62 119 ALA A C 1
ATOM 963 O O . ALA A 1 119 ? -17.026 20.353 4.190 1.00 33.62 119 ALA A O 1
ATOM 964 N N . PHE A 1 120 ? -16.521 21.747 2.508 1.00 38.50 120 PHE A N 1
ATOM 965 C CA . PHE A 1 120 ? -15.091 21.842 2.813 1.00 38.50 120 PHE A CA 1
ATOM 966 C C . PHE A 1 120 ? -14.903 23.071 3.703 1.00 38.50 120 PHE A C 1
ATOM 968 O O . PHE A 1 120 ? -14.944 24.207 3.236 1.00 38.50 120 PHE A O 1
ATOM 975 N N . ARG A 1 121 ? -14.777 22.863 5.015 1.00 55.75 121 ARG A N 1
ATOM 976 C CA . ARG A 1 121 ? -14.471 23.954 5.945 1.00 55.75 121 ARG A CA 1
ATOM 977 C C . ARG A 1 121 ? -12.959 24.044 6.107 1.00 55.75 121 ARG A C 1
ATOM 979 O O . ARG A 1 121 ? -12.350 23.135 6.664 1.00 55.75 121 ARG A O 1
ATOM 986 N N . ALA A 1 122 ? -12.365 25.126 5.614 1.00 67.62 122 ALA A N 1
ATOM 987 C CA . ALA A 1 122 ? -10.917 25.307 5.626 1.00 67.62 122 ALA A CA 1
ATOM 988 C C . ALA A 1 122 ? -10.382 25.577 7.046 1.00 67.62 122 ALA A C 1
ATOM 990 O O . ALA A 1 122 ? -11.107 26.058 7.923 1.00 67.62 122 ALA A O 1
ATOM 991 N N . THR A 1 123 ? -9.098 25.291 7.264 1.00 79.50 123 THR A N 1
ATOM 992 C CA . THR A 1 123 ? -8.343 25.749 8.439 1.00 79.50 123 THR A CA 1
ATOM 993 C C . THR A 1 123 ? -7.277 26.733 7.967 1.00 79.50 123 THR A C 1
ATOM 995 O O . THR A 1 123 ? -6.744 26.595 6.871 1.00 79.50 123 THR A O 1
ATOM 998 N N . VAL A 1 124 ? -6.997 27.771 8.747 1.00 81.06 124 VAL A N 1
ATOM 999 C CA . VAL A 1 124 ? -6.044 28.826 8.369 1.00 81.06 124 VAL A CA 1
ATOM 1000 C C . VAL A 1 124 ? -5.125 29.154 9.544 1.00 81.06 124 VAL A C 1
ATOM 1002 O O . VAL A 1 124 ? -5.501 28.969 10.704 1.00 81.06 124 VAL A O 1
ATOM 1005 N N . LYS A 1 125 ? -3.920 29.639 9.249 1.00 81.75 125 LYS A N 1
ATOM 1006 C CA . LYS A 1 125 ? -2.917 30.064 10.227 1.00 81.75 125 LYS A CA 1
ATOM 1007 C C . LYS A 1 125 ? -2.700 31.567 10.124 1.00 81.75 125 LYS A C 1
ATOM 1009 O O . LYS A 1 125 ? -2.436 32.083 9.046 1.00 81.75 125 LYS A O 1
ATOM 1014 N N . ALA A 1 126 ? -2.776 32.278 11.241 1.00 82.25 126 ALA A N 1
ATOM 1015 C CA . ALA A 1 126 ? -2.531 33.714 11.275 1.00 82.25 126 ALA A CA 1
ATOM 1016 C C . ALA A 1 126 ? -1.062 34.045 10.964 1.00 82.25 126 ALA A C 1
ATOM 1018 O O . ALA A 1 126 ? -0.147 33.497 11.581 1.00 82.25 126 ALA A O 1
ATOM 1019 N N . LEU A 1 127 ? -0.831 34.971 10.037 1.00 74.94 127 LEU A N 1
ATOM 1020 C CA . LEU A 1 127 ? 0.497 35.488 9.686 1.00 74.94 127 LEU A CA 1
ATOM 1021 C C . LEU A 1 127 ? 0.910 36.680 10.558 1.00 74.94 127 LEU A C 1
ATOM 1023 O O . LEU A 1 127 ? 2.105 36.940 10.731 1.00 74.94 127 LEU A O 1
ATOM 1027 N N . TYR A 1 128 ? -0.071 37.367 11.141 1.00 78.06 128 TYR A N 1
ATOM 1028 C CA . TYR A 1 128 ? 0.101 38.559 11.966 1.00 78.06 128 TYR A CA 1
ATOM 1029 C C . TYR A 1 128 ? -0.854 38.519 13.163 1.00 78.06 128 TYR A C 1
ATOM 1031 O O . TYR A 1 128 ? -1.848 37.792 13.148 1.00 78.06 128 TYR A O 1
ATOM 1039 N N . ASP A 1 129 ? -0.553 39.304 14.195 1.00 76.62 129 ASP A N 1
ATOM 1040 C CA . ASP A 1 129 ? -1.503 39.561 15.274 1.00 76.62 129 ASP A CA 1
ATOM 1041 C C . ASP A 1 129 ? -2.672 40.398 14.736 1.00 76.62 129 ASP A C 1
ATOM 1043 O O . ASP A 1 129 ? -2.473 41.348 13.974 1.00 76.62 129 ASP A O 1
ATOM 1047 N N . TYR A 1 130 ? -3.892 40.076 15.154 1.00 86.38 130 TYR A N 1
ATOM 1048 C CA . TYR A 1 130 ? -5.089 40.835 14.818 1.00 86.38 130 TYR A CA 1
ATOM 1049 C C . TYR A 1 130 ? -5.964 41.012 16.056 1.00 86.38 130 TYR A C 1
ATOM 1051 O O . TYR A 1 130 ? -6.256 40.062 16.785 1.00 86.38 130 TYR A O 1
ATOM 1059 N N . ARG A 1 131 ? -6.395 42.249 16.300 1.00 87.19 131 ARG A N 1
ATOM 1060 C CA . ARG A 1 131 ? -7.264 42.602 17.421 1.00 87.19 131 ARG A CA 1
ATOM 1061 C C . ARG A 1 131 ? -8.602 43.073 16.870 1.00 87.19 131 ARG A C 1
ATOM 1063 O O . ARG A 1 131 ? -8.629 44.014 16.083 1.00 87.19 131 ARG A O 1
ATOM 1070 N N . ALA A 1 132 ? -9.671 42.426 17.323 1.00 88.50 132 ALA A N 1
ATOM 1071 C CA . ALA A 1 132 ? -11.042 42.745 16.949 1.00 88.50 132 ALA A CA 1
ATOM 1072 C C . ALA A 1 132 ? -11.339 44.230 17.202 1.00 88.50 132 ALA A C 1
ATOM 1074 O O . ALA A 1 132 ? -11.133 44.732 18.311 1.00 88.50 132 ALA A O 1
ATOM 1075 N N . GLN A 1 133 ? -11.811 44.916 16.168 1.00 79.88 133 GLN A N 1
ATOM 1076 C CA . GLN A 1 133 ? -12.300 46.291 16.210 1.00 79.88 133 GLN A CA 1
ATOM 1077 C C . GLN A 1 133 ? -13.816 46.337 16.425 1.00 79.88 133 GLN A C 1
ATOM 1079 O O . GLN A 1 133 ? -14.331 47.326 16.946 1.00 79.88 133 GLN A O 1
ATOM 1084 N N . ARG A 1 134 ? -14.522 45.258 16.068 1.00 85.06 134 ARG A N 1
ATOM 1085 C CA . ARG A 1 134 ? -15.965 45.083 16.278 1.00 85.06 134 ARG A CA 1
ATOM 1086 C C . ARG A 1 134 ? -16.257 43.840 17.117 1.00 85.06 134 ARG A C 1
ATOM 1088 O O . ARG A 1 134 ? -15.435 42.933 17.224 1.00 85.06 134 ARG A O 1
ATOM 1095 N N . GLU A 1 135 ? -17.436 43.786 17.732 1.00 76.31 135 GLU A N 1
ATOM 1096 C CA . GLU A 1 135 ? -17.814 42.669 18.612 1.00 76.31 135 GLU A CA 1
ATOM 1097 C C . GLU A 1 135 ? -17.935 41.332 17.869 1.00 76.31 135 GLU A C 1
ATOM 1099 O O . GLU A 1 135 ? -17.646 40.277 18.443 1.00 76.31 135 GLU A O 1
ATOM 1104 N N . ASP A 1 136 ? -18.289 41.391 16.585 1.00 83.81 136 ASP A N 1
ATOM 1105 C CA . ASP A 1 136 ? -18.436 40.258 15.680 1.00 83.81 136 ASP A CA 1
ATOM 1106 C C . ASP A 1 136 ? -17.112 39.795 15.046 1.00 83.81 136 ASP A C 1
ATOM 1108 O O . ASP A 1 136 ? -17.117 38.859 14.247 1.00 83.81 136 ASP A O 1
ATOM 1112 N N . GLU A 1 137 ? -15.973 40.378 15.436 1.00 87.62 137 GLU A N 1
ATOM 1113 C CA . GLU A 1 137 ? -14.638 40.019 14.950 1.00 87.62 137 GLU A CA 1
ATOM 1114 C C . GLU A 1 137 ? -13.851 39.124 15.935 1.00 87.62 137 GLU A C 1
ATOM 1116 O O . GLU A 1 137 ? -14.037 39.136 17.162 1.00 87.62 137 GLU A O 1
ATOM 1121 N N . LEU A 1 138 ? -12.935 38.316 15.394 1.00 85.38 138 LEU A N 1
ATOM 1122 C CA . LEU A 1 138 ? -11.978 37.519 16.162 1.00 85.38 138 LEU A CA 1
ATOM 1123 C C . LEU A 1 138 ? -10.769 38.363 16.569 1.00 85.38 138 LEU A C 1
ATOM 1125 O O . LEU A 1 138 ? -10.260 39.155 15.789 1.00 85.38 138 LEU A O 1
ATOM 1129 N N . SER A 1 139 ? -10.256 38.132 17.778 1.00 84.12 139 SER A N 1
ATOM 1130 C CA . SER A 1 139 ? -8.903 38.554 18.164 1.00 84.12 139 SER A CA 1
ATOM 1131 C C . SER A 1 139 ? -7.999 37.329 18.208 1.00 84.12 139 SER A C 1
ATOM 1133 O O . SER A 1 139 ? -8.358 36.342 18.852 1.00 84.12 139 SER A O 1
ATOM 1135 N N . PHE A 1 140 ? -6.846 37.379 17.549 1.00 82.19 140 PHE A N 1
ATOM 1136 C CA . PHE A 1 140 ? -5.894 36.272 17.484 1.00 82.19 140 PHE A CA 1
ATOM 1137 C C . PHE A 1 140 ? -4.449 36.758 17.385 1.00 82.19 140 PHE A C 1
ATOM 1139 O O . PHE A 1 140 ? -4.173 37.850 16.899 1.00 82.19 140 PHE A O 1
ATOM 1146 N N . CYS A 1 141 ? -3.518 35.937 17.865 1.00 74.56 141 CYS A N 1
ATOM 1147 C CA . CYS A 1 141 ? -2.088 36.196 17.755 1.00 74.56 141 CYS A CA 1
ATOM 1148 C C . CYS A 1 141 ? -1.500 35.576 16.478 1.00 74.56 141 CYS A C 1
ATOM 1150 O O . CYS A 1 141 ? -2.071 34.662 15.883 1.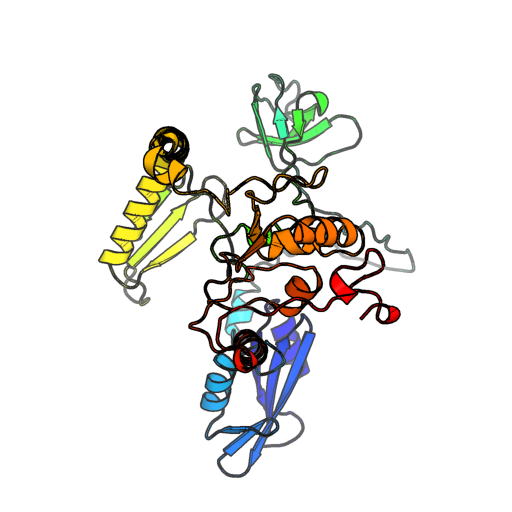00 74.56 141 CYS A O 1
ATOM 1152 N N . LYS A 1 142 ? -0.324 36.042 16.067 1.00 71.94 142 LYS A N 1
ATOM 1153 C CA . LYS A 1 142 ? 0.471 35.471 14.990 1.00 71.94 142 LYS A CA 1
ATOM 1154 C C . LYS A 1 142 ? 0.713 33.986 15.267 1.00 71.94 142 LYS A C 1
ATOM 1156 O O . LYS A 1 142 ? 1.095 33.595 16.368 1.00 71.94 142 LYS A O 1
ATOM 1161 N N . HIS A 1 143 ? 0.528 33.173 14.233 1.00 70.62 143 HIS A N 1
ATOM 1162 C CA . HIS A 1 143 ? 0.528 31.709 14.239 1.00 70.62 143 HIS A CA 1
ATOM 1163 C C . HIS A 1 143 ? -0.691 31.034 14.893 1.00 70.62 143 HIS A C 1
ATOM 1165 O O . HIS A 1 143 ? -0.706 29.806 14.981 1.00 70.62 143 HIS A O 1
ATOM 1171 N N . ALA A 1 144 ? -1.724 31.783 15.295 1.00 70.81 144 ALA A N 1
ATOM 1172 C CA . ALA A 1 144 ? -3.000 31.216 15.727 1.00 70.81 144 ALA A CA 1
ATOM 1173 C C . ALA A 1 144 ? -3.656 30.369 14.629 1.00 70.81 144 ALA A C 1
ATOM 1175 O O . ALA A 1 144 ? -3.630 30.736 13.454 1.00 70.81 144 ALA A O 1
ATOM 1176 N N . ILE A 1 145 ? -4.282 29.259 15.023 1.00 80.50 145 ILE A N 1
ATOM 1177 C CA . ILE A 1 145 ? -4.984 28.352 14.109 1.00 80.50 145 ILE A CA 1
ATOM 1178 C C . ILE A 1 145 ? -6.488 28.608 14.198 1.00 80.50 145 ILE A C 1
ATOM 1180 O O . ILE A 1 145 ? -7.104 28.361 15.235 1.00 80.50 145 ILE A O 1
ATOM 1184 N N . ILE A 1 146 ? -7.079 29.098 13.109 1.00 78.69 146 ILE A N 1
ATOM 1185 C CA . ILE A 1 146 ? -8.509 29.408 13.016 1.00 78.69 146 ILE A CA 1
ATOM 1186 C C . ILE A 1 146 ? -9.186 28.299 12.207 1.00 78.69 146 ILE A C 1
ATOM 1188 O O . ILE A 1 146 ? -8.781 27.989 11.086 1.00 78.69 146 ILE A O 1
ATOM 1192 N N . THR A 1 147 ? -10.217 27.683 12.784 1.00 75.69 147 THR A N 1
ATOM 1193 C CA . THR A 1 147 ? -10.869 26.481 12.232 1.00 75.69 147 THR A CA 1
ATOM 1194 C C . THR A 1 147 ? -12.284 26.775 11.745 1.00 75.69 147 THR A C 1
ATOM 1196 O O . THR A 1 147 ? -12.877 27.796 12.099 1.00 75.69 147 THR A O 1
ATOM 1199 N N . ASN A 1 148 ? -12.863 25.853 10.970 1.00 71.00 148 ASN A N 1
ATOM 1200 C CA . ASN A 1 148 ? -14.207 25.988 10.400 1.00 71.00 148 ASN A CA 1
ATOM 1201 C C . ASN A 1 148 ? -14.383 27.267 9.562 1.00 71.00 148 ASN A C 1
ATOM 1203 O O . ASN A 1 148 ? -15.389 27.970 9.702 1.00 71.00 148 ASN A O 1
ATOM 1207 N N . VAL A 1 149 ? -13.387 27.579 8.729 1.00 77.94 149 VAL A N 1
ATOM 1208 C CA . VAL A 1 149 ? -13.356 28.827 7.974 1.00 77.94 149 VAL A CA 1
ATOM 1209 C C . VAL A 1 149 ? -14.316 28.776 6.795 1.00 77.94 149 VAL A C 1
ATOM 1211 O O . VAL A 1 149 ? -14.215 27.902 5.932 1.00 77.94 149 VAL A O 1
ATOM 1214 N N . VAL A 1 150 ? -15.227 29.745 6.760 1.00 78.44 150 VAL A N 1
ATOM 1215 C CA . VAL A 1 150 ? -16.120 30.015 5.636 1.00 78.44 150 VAL A CA 1
ATOM 1216 C C . VAL A 1 150 ? -15.527 31.181 4.855 1.00 78.44 150 VAL A C 1
ATOM 1218 O O . VAL A 1 150 ? -15.473 32.309 5.357 1.00 78.44 150 VAL A O 1
ATOM 1221 N N . ARG A 1 151 ? -15.054 30.889 3.640 1.00 78.94 151 ARG A N 1
ATOM 1222 C CA . ARG A 1 151 ? -14.557 31.906 2.712 1.00 78.94 151 ARG A CA 1
ATOM 1223 C C . ARG A 1 151 ? -15.750 32.638 2.114 1.00 78.94 151 ARG A C 1
ATOM 1225 O O . ARG A 1 151 ? -16.688 32.007 1.639 1.00 78.94 151 ARG A O 1
ATOM 1232 N N . LEU A 1 152 ? -15.710 33.958 2.175 1.00 73.12 152 LEU A N 1
ATOM 1233 C CA . LEU A 1 152 ? -16.717 34.839 1.598 1.00 73.12 152 LEU A CA 1
ATOM 1234 C C . LEU A 1 152 ? -15.998 35.797 0.648 1.00 73.12 152 LEU A C 1
ATOM 1236 O O . LEU A 1 152 ? -14.846 36.177 0.891 1.00 73.12 152 LEU A O 1
ATOM 1240 N N . GLU A 1 153 ? -16.657 36.155 -0.448 1.00 58.88 153 GLU A N 1
ATOM 1241 C CA . GLU A 1 153 ? -16.159 37.181 -1.359 1.00 58.88 153 GLU A CA 1
ATOM 1242 C C . GLU A 1 153 ? -16.198 38.541 -0.646 1.00 58.88 153 GLU A C 1
ATOM 1244 O O . GLU A 1 153 ? -17.185 38.880 0.004 1.00 58.88 153 GLU A O 1
ATOM 1249 N N . GLY A 1 154 ? -15.099 39.299 -0.708 1.00 70.56 154 GLY A N 1
ATOM 1250 C CA . GLY A 1 154 ? -14.974 40.591 -0.014 1.00 70.56 154 GLY A CA 1
ATOM 1251 C C . GLY A 1 154 ? -13.847 40.691 1.020 1.00 70.56 154 GLY A C 1
ATOM 1252 O O . GLY A 1 154 ? -13.804 41.654 1.779 1.00 70.56 154 GLY A O 1
ATOM 1253 N N . GLY A 1 155 ? -12.921 39.727 1.064 1.00 76.81 155 GLY A N 1
ATOM 1254 C CA . GLY A 1 155 ? -11.685 39.833 1.857 1.00 76.81 155 GLY A CA 1
ATOM 1255 C C . GLY A 1 155 ? -11.847 39.610 3.365 1.00 76.81 155 GLY A C 1
ATOM 1256 O O . GLY A 1 155 ? -10.868 39.711 4.100 1.00 76.81 155 GLY A O 1
ATOM 1257 N N . TRP A 1 156 ? -13.049 39.256 3.822 1.00 83.88 156 TRP A N 1
ATOM 1258 C CA . TRP A 1 156 ? -13.351 38.911 5.209 1.00 83.88 156 TRP A CA 1
ATOM 1259 C C . TRP A 1 156 ? -13.914 37.502 5.292 1.00 83.88 156 TRP A C 1
ATOM 1261 O O . TRP A 1 156 ? -14.843 37.150 4.567 1.00 83.88 156 TRP A O 1
ATOM 1271 N N . TRP A 1 157 ? -13.356 36.688 6.179 1.00 89.88 157 TRP A N 1
ATOM 1272 C CA . TRP A 1 157 ? -13.754 35.298 6.384 1.00 89.88 157 TRP A CA 1
ATOM 1273 C C . TRP A 1 157 ? -14.335 35.111 7.783 1.00 89.88 157 TRP A C 1
ATOM 1275 O O . TRP A 1 157 ? -14.093 35.917 8.679 1.00 89.88 157 TRP A O 1
ATOM 1285 N N . ARG A 1 158 ? -15.112 34.041 7.979 1.00 79.62 158 ARG A N 1
ATOM 1286 C CA . ARG A 1 158 ? -15.653 33.670 9.297 1.00 79.62 158 ARG A CA 1
ATOM 1287 C C . ARG A 1 158 ? -15.039 32.382 9.791 1.00 79.62 158 ARG A C 1
ATOM 1289 O O . ARG A 1 158 ? -14.883 31.458 9.005 1.00 79.62 158 ARG A O 1
ATOM 1296 N N . GLY A 1 159 ? -14.732 32.292 11.081 1.00 81.50 159 GLY A N 1
ATOM 1297 C CA . GLY A 1 159 ? -14.105 31.102 11.657 1.00 81.50 159 GLY A CA 1
ATOM 1298 C C . GLY A 1 159 ? -14.218 31.030 13.172 1.00 81.50 159 GLY A C 1
ATOM 1299 O O . GLY A 1 159 ? -14.861 31.866 13.811 1.00 81.50 159 GLY A O 1
ATOM 1300 N N . ASN A 1 160 ? -13.623 29.989 13.747 1.00 76.75 160 ASN A N 1
ATOM 1301 C CA . ASN A 1 160 ? -13.672 29.710 15.177 1.00 76.75 160 ASN A CA 1
ATOM 1302 C C . ASN A 1 160 ? -12.273 29.843 15.790 1.00 76.75 160 ASN A C 1
ATOM 1304 O O . ASN A 1 160 ? -11.338 29.182 15.332 1.00 76.75 160 ASN A O 1
ATOM 1308 N N . TYR A 1 161 ? -12.149 30.650 16.845 1.00 74.19 161 TYR A N 1
ATOM 1309 C CA . TYR A 1 161 ? -10.910 30.825 17.606 1.00 74.19 161 TYR A CA 1
ATOM 1310 C C . TYR A 1 161 ? -11.199 31.392 19.007 1.00 74.19 161 TYR A C 1
ATOM 1312 O O . TYR A 1 161 ? -12.105 32.207 19.174 1.00 74.19 161 TYR A O 1
ATOM 1320 N N . GLY A 1 162 ? -10.444 30.957 20.025 1.00 64.19 162 GLY A N 1
ATOM 1321 C CA . GLY A 1 162 ? -10.520 31.521 21.384 1.00 64.19 162 GLY A CA 1
ATOM 1322 C C . GLY A 1 162 ? -11.903 31.430 22.047 1.00 64.19 162 GLY A C 1
ATOM 1323 O O . GLY A 1 162 ? -12.321 32.363 22.723 1.00 64.19 162 GLY A O 1
ATOM 1324 N N . GLY A 1 163 ? -12.652 30.348 21.802 1.00 65.62 163 GLY A N 1
ATOM 1325 C CA . GLY A 1 163 ? -14.013 30.150 22.326 1.00 65.62 163 GLY A CA 1
ATOM 1326 C C . GLY A 1 163 ? -15.126 30.870 21.549 1.00 65.62 163 GLY A C 1
ATOM 1327 O O . GLY A 1 163 ? -16.296 30.537 21.724 1.00 65.62 163 GLY A O 1
ATOM 1328 N N . LYS A 1 164 ? -14.790 31.790 20.634 1.00 67.94 164 LYS A N 1
ATOM 1329 C CA . LYS A 1 164 ? -15.745 32.451 19.732 1.00 67.94 164 LYS A CA 1
ATOM 1330 C C . LYS A 1 164 ? -15.945 31.625 18.456 1.00 67.94 164 LYS A C 1
ATOM 1332 O O . LYS A 1 164 ? -14.984 31.096 17.894 1.00 67.94 164 LYS A O 1
ATOM 1337 N N . ARG A 1 165 ? -17.193 31.499 17.988 1.00 75.12 165 ARG A N 1
ATOM 1338 C CA . ARG A 1 165 ? -17.567 30.704 16.798 1.00 75.12 165 ARG A CA 1
ATOM 1339 C C . ARG A 1 165 ? -18.117 31.609 15.698 1.00 75.12 165 ARG A C 1
ATOM 1341 O O . ARG A 1 165 ? -18.904 32.500 15.994 1.00 75.12 165 ARG A O 1
ATOM 1348 N N . GLN A 1 166 ? -17.723 31.358 14.451 1.00 81.06 166 GLN A N 1
ATOM 1349 C CA . GLN A 1 166 ? -18.188 32.063 13.245 1.00 81.06 166 GLN A CA 1
ATOM 1350 C C . GLN A 1 166 ? -18.071 33.598 13.309 1.00 81.06 166 GLN A C 1
ATOM 1352 O O . GLN A 1 166 ? -18.922 34.310 12.783 1.00 81.06 166 GLN A O 1
ATOM 1357 N N . HIS A 1 167 ? -17.008 34.099 13.938 1.00 82.44 167 HIS A N 1
ATOM 1358 C CA . HIS A 1 167 ? -16.692 35.530 13.976 1.00 82.44 167 HIS A CA 1
ATOM 1359 C C . HIS A 1 167 ? -15.768 35.912 12.815 1.00 82.44 167 HIS A C 1
ATOM 1361 O O . HIS A 1 167 ? -15.052 35.063 12.272 1.00 82.44 167 HIS A O 1
ATOM 1367 N N . TRP A 1 168 ? -15.810 37.185 12.438 1.00 86.75 168 TRP A N 1
ATOM 1368 C CA . TRP A 1 168 ? -15.128 37.748 11.282 1.00 86.75 168 TRP A CA 1
ATOM 1369 C C . TRP A 1 168 ? -13.639 37.969 11.514 1.00 86.75 168 TRP A C 1
ATOM 1371 O O . TRP A 1 168 ? -13.200 38.325 12.606 1.00 86.75 168 TRP A O 1
ATOM 1381 N N . PHE A 1 169 ? -12.856 37.787 10.461 1.00 89.56 169 PHE A N 1
ATOM 1382 C CA . PHE A 1 169 ? -11.457 38.175 10.428 1.00 89.56 169 PHE A CA 1
ATOM 1383 C C . PHE A 1 169 ? -10.997 38.472 8.995 1.00 89.56 169 PHE A C 1
ATOM 1385 O O . PHE A 1 169 ? -11.559 37.927 8.038 1.00 89.56 169 PHE A O 1
ATOM 1392 N N . PRO A 1 170 ? -9.973 39.320 8.827 1.00 88.06 170 PRO A N 1
ATOM 1393 C CA . PRO A 1 170 ? -9.475 39.685 7.510 1.00 88.06 170 PRO A CA 1
ATOM 1394 C C . PRO A 1 170 ? -8.683 38.534 6.870 1.00 88.06 170 PRO A C 1
ATOM 1396 O O . PRO A 1 170 ? -7.759 37.974 7.463 1.00 88.06 170 PRO A O 1
ATOM 1399 N N . ALA A 1 171 ? -9.035 38.190 5.631 1.00 86.88 171 ALA A N 1
ATOM 1400 C CA . ALA A 1 171 ? -8.458 37.072 4.884 1.00 86.88 171 ALA A CA 1
ATOM 1401 C C . ALA A 1 171 ? -6.958 37.247 4.597 1.00 86.88 171 ALA A C 1
ATOM 1403 O O . ALA A 1 171 ? -6.215 36.276 4.559 1.00 86.88 171 ALA A O 1
ATOM 1404 N N . ASN A 1 172 ? -6.489 38.486 4.437 1.00 89.00 172 ASN A N 1
ATOM 1405 C CA . ASN A 1 172 ? -5.081 38.810 4.186 1.00 89.00 172 ASN A CA 1
ATOM 1406 C C . ASN A 1 172 ? -4.181 38.687 5.430 1.00 89.00 172 ASN A C 1
ATOM 1408 O O . ASN A 1 172 ? -2.963 38.793 5.308 1.00 89.00 172 ASN A O 1
ATOM 1412 N N . PHE A 1 173 ? -4.752 38.474 6.619 1.00 84.00 173 PHE A N 1
ATOM 1413 C CA . PHE A 1 173 ? -3.989 38.260 7.856 1.00 84.00 173 PHE A CA 1
ATOM 1414 C C . PHE A 1 173 ? -3.711 36.785 8.128 1.00 84.00 173 PHE A C 1
ATOM 1416 O O . PHE A 1 173 ? -3.061 36.448 9.122 1.00 84.00 173 PHE A O 1
ATOM 1423 N N . VAL A 1 174 ? -4.203 35.902 7.264 1.00 83.00 174 VAL A N 1
ATOM 1424 C CA . VAL A 1 174 ? -4.096 34.464 7.429 1.00 83.00 174 VAL A CA 1
ATOM 1425 C C . VAL A 1 174 ? -3.551 33.822 6.162 1.00 83.00 174 VAL A C 1
ATOM 1427 O O . VAL A 1 174 ? -3.813 34.253 5.045 1.00 83.00 174 VAL A O 1
ATOM 1430 N N . GLU A 1 175 ? -2.799 32.756 6.352 1.00 83.56 175 GLU A N 1
ATOM 1431 C CA . GLU A 1 175 ? -2.432 31.824 5.305 1.00 83.56 175 GLU A CA 1
ATOM 1432 C C . GLU A 1 175 ? -3.377 30.636 5.411 1.00 83.56 175 GLU A C 1
ATOM 1434 O O . GLU A 1 175 ? -3.609 30.105 6.504 1.00 83.56 175 GLU A O 1
ATOM 1439 N N . VAL A 1 176 ? -3.963 30.224 4.290 1.00 79.69 176 VAL A N 1
ATOM 1440 C CA . VAL A 1 176 ? -4.731 28.986 4.274 1.00 79.69 176 VAL A CA 1
ATOM 1441 C C . VAL A 1 176 ? -3.762 27.864 4.598 1.00 79.69 176 VAL A C 1
ATOM 1443 O O . VAL A 1 176 ? -2.811 27.633 3.859 1.00 79.69 176 VAL A O 1
ATOM 1446 N N . LEU A 1 177 ? -4.020 27.158 5.697 1.00 64.19 177 LEU A N 1
ATOM 1447 C CA . LEU A 1 177 ? -3.442 25.843 5.847 1.00 64.19 177 LEU A CA 1
ATOM 1448 C C . LEU A 1 177 ? -4.232 25.003 4.873 1.00 64.19 177 LEU A C 1
ATOM 1450 O O . LEU A 1 177 ? -5.358 24.591 5.159 1.00 64.19 177 LEU A O 1
ATOM 1454 N N . GLU A 1 178 ? -3.670 24.832 3.684 1.00 46.41 178 GLU A N 1
ATOM 1455 C CA . GLU A 1 178 ? -4.016 23.688 2.879 1.00 46.41 178 GLU A CA 1
ATOM 1456 C C . GLU A 1 178 ? -3.900 22.517 3.861 1.00 46.41 178 GLU A C 1
ATOM 1458 O O . GLU A 1 178 ? -2.810 22.117 4.279 1.00 46.41 178 GLU A O 1
ATOM 1463 N N . THR A 1 179 ? -5.050 21.961 4.277 1.00 38.84 179 THR A N 1
ATOM 1464 C CA . THR A 1 179 ? -5.102 20.509 4.335 1.00 38.84 179 THR A CA 1
ATOM 1465 C C . THR A 1 179 ? -4.420 20.130 3.049 1.00 38.84 179 THR A C 1
ATOM 1467 O O . THR A 1 179 ? -4.835 20.646 2.011 1.00 38.84 179 THR A O 1
ATOM 1470 N N . GLN A 1 180 ? -3.325 19.375 3.124 1.00 29.78 180 GLN A N 1
ATOM 1471 C CA . GLN A 1 180 ? -2.938 18.601 1.969 1.00 29.78 180 GLN A CA 1
ATOM 1472 C C . GLN A 1 180 ? -4.242 17.945 1.544 1.00 29.78 180 GLN A C 1
ATOM 1474 O O . GLN A 1 180 ? -4.700 16.984 2.165 1.00 29.78 180 GLN A O 1
ATOM 1479 N N . ASP A 1 181 ? -4.892 18.548 0.548 1.00 26.53 181 ASP A N 1
ATOM 1480 C CA . ASP A 1 181 ? -5.664 17.820 -0.397 1.00 26.53 181 ASP A CA 1
ATOM 1481 C C . ASP A 1 181 ? -4.665 16.736 -0.713 1.00 26.53 181 ASP A C 1
ATOM 1483 O O . ASP A 1 181 ? -3.535 16.981 -1.158 1.00 26.53 181 ASP A O 1
ATOM 1487 N N . ALA A 1 182 ? -5.021 15.532 -0.285 1.00 30.75 182 ALA A N 1
ATOM 1488 C CA . ALA A 1 182 ? -4.597 14.401 -1.037 1.00 30.75 182 ALA A CA 1
ATOM 1489 C C . ALA A 1 182 ? -4.939 14.807 -2.473 1.00 30.75 182 ALA A C 1
ATOM 1491 O O . ALA A 1 182 ? -6.077 14.682 -2.914 1.00 30.75 182 ALA A O 1
ATOM 1492 N N . SER A 1 183 ? -3.932 15.331 -3.182 1.00 25.80 183 SER A N 1
ATOM 1493 C CA . SER A 1 183 ? -3.707 14.932 -4.546 1.00 25.80 183 SER A CA 1
ATOM 1494 C C . SER A 1 183 ? -4.113 13.475 -4.558 1.00 25.80 183 SER A C 1
ATOM 1496 O O . SER A 1 183 ? -3.668 12.716 -3.686 1.00 25.80 183 SER A O 1
ATOM 1498 N N . ASP A 1 184 ? -5.048 13.167 -5.436 1.00 32.91 184 ASP A N 1
ATOM 1499 C CA . ASP A 1 184 ? -5.588 11.856 -5.745 1.00 32.91 184 ASP A CA 1
ATOM 1500 C C . ASP A 1 184 ? -4.461 10.900 -6.200 1.00 32.91 184 ASP A C 1
ATOM 1502 O O . ASP A 1 184 ? -4.413 10.407 -7.315 1.00 32.91 184 ASP A O 1
ATOM 1506 N N . ASP A 1 185 ? -3.498 10.708 -5.303 1.00 29.94 185 ASP A N 1
ATOM 1507 C CA . ASP A 1 185 ? -2.207 10.047 -5.381 1.00 29.94 185 ASP A CA 1
ATOM 1508 C C . ASP A 1 185 ? -2.087 9.284 -4.042 1.00 29.94 185 ASP A C 1
ATOM 1510 O O . ASP A 1 185 ? -1.397 9.654 -3.092 1.00 29.94 185 ASP A O 1
ATOM 1514 N N . GLY A 1 186 ? -2.877 8.211 -3.929 1.00 35.09 186 GLY A N 1
ATOM 1515 C CA . GLY A 1 186 ? -2.561 7.051 -3.087 1.00 35.09 186 GLY A CA 1
ATOM 1516 C C . GLY A 1 186 ? -2.559 7.208 -1.557 1.00 35.09 186 GLY A C 1
ATOM 1517 O O . GLY A 1 186 ? -1.948 6.384 -0.876 1.00 35.09 186 GLY A O 1
ATOM 1518 N N . SER A 1 187 ? -3.234 8.192 -0.954 1.00 39.31 187 SER A N 1
ATOM 1519 C CA . SER A 1 187 ? -3.166 8.389 0.514 1.00 39.31 187 SER A CA 1
ATOM 1520 C C . SER A 1 187 ? -3.927 7.347 1.358 1.00 39.31 187 SER A C 1
ATOM 1522 O O . SER A 1 187 ? -3.692 7.242 2.563 1.00 39.31 187 SER A O 1
ATOM 1524 N N . GLY A 1 188 ? -4.751 6.487 0.746 1.00 37.69 188 GLY A N 1
ATOM 1525 C CA . GLY A 1 188 ? -5.284 5.287 1.409 1.00 37.69 188 GLY A CA 1
ATOM 1526 C C . GLY A 1 188 ? -4.216 4.221 1.720 1.00 37.69 188 GLY A C 1
ATOM 1527 O O . GLY A 1 188 ? -4.453 3.336 2.543 1.00 37.69 188 GLY A O 1
ATOM 1528 N N . ASP A 1 189 ? -3.034 4.308 1.095 1.00 42.19 189 ASP A N 1
ATOM 1529 C CA . ASP A 1 189 ? -1.972 3.294 1.159 1.00 42.19 189 ASP A CA 1
ATOM 1530 C C . ASP A 1 189 ? -0.846 3.593 2.163 1.00 42.19 189 ASP A C 1
ATOM 1532 O O . ASP A 1 189 ? -0.025 2.714 2.431 1.00 42.19 189 ASP A O 1
ATOM 1536 N N . ALA A 1 190 ? -0.808 4.790 2.760 1.00 44.94 190 ALA A N 1
ATOM 1537 C CA . ALA A 1 190 ? 0.163 5.151 3.806 1.00 44.94 190 ALA A CA 1
ATOM 1538 C C . ALA A 1 190 ? -0.259 4.695 5.215 1.00 44.94 190 ALA A C 1
ATOM 1540 O O . ALA A 1 190 ? 0.500 4.796 6.179 1.00 44.94 190 ALA A O 1
ATOM 1541 N N . MET A 1 191 ? -1.485 4.201 5.332 1.00 54.66 191 MET A N 1
ATOM 1542 C CA . MET A 1 191 ? -2.110 3.859 6.593 1.00 54.66 191 MET A CA 1
ATOM 1543 C C . MET A 1 191 ? -1.805 2.399 6.977 1.00 54.66 191 MET A C 1
ATOM 1545 O O . MET A 1 191 ? -2.012 1.500 6.156 1.00 54.66 191 MET A O 1
ATOM 1549 N N . PRO A 1 192 ? -1.342 2.116 8.213 1.00 54.16 192 PRO A N 1
ATOM 1550 C CA . PRO A 1 192 ? -0.819 0.801 8.608 1.00 54.16 192 PRO A CA 1
ATOM 1551 C C . PRO A 1 192 ? -1.842 -0.341 8.496 1.00 54.16 192 PRO A C 1
ATOM 1553 O O . PRO A 1 192 ? -1.457 -1.500 8.384 1.00 54.16 192 PRO A O 1
ATOM 1556 N N . LEU A 1 193 ? -3.140 -0.024 8.491 1.00 55.72 193 LEU A N 1
ATOM 1557 C CA . LEU A 1 193 ? -4.230 -0.996 8.356 1.00 55.72 193 LEU A CA 1
ATOM 1558 C C . LEU A 1 193 ? -4.870 -1.016 6.956 1.00 55.72 193 LEU A C 1
ATOM 1560 O O . LEU A 1 193 ? -5.786 -1.802 6.711 1.00 55.72 193 LEU A O 1
ATOM 1564 N N . GLY A 1 194 ? -4.416 -0.172 6.024 1.00 60.31 194 GLY A N 1
ATOM 1565 C CA . GLY A 1 194 ? -4.934 -0.142 4.657 1.00 60.31 194 GLY A CA 1
ATOM 1566 C C . GLY A 1 194 ? -6.444 0.029 4.553 1.00 60.31 194 GLY A C 1
ATOM 1567 O O . GLY A 1 194 ? -7.057 0.807 5.276 1.00 60.31 194 GLY A O 1
ATOM 1568 N N . THR A 1 195 ? -7.065 -0.783 3.690 1.00 51.66 195 THR A N 1
ATOM 1569 C CA . THR A 1 195 ? -8.527 -0.804 3.483 1.00 51.66 195 THR A CA 1
ATOM 1570 C C . THR A 1 195 ? -9.336 -1.236 4.713 1.00 51.66 195 THR A C 1
ATOM 1572 O O . THR A 1 195 ? -10.551 -1.045 4.740 1.00 51.66 195 THR A O 1
ATOM 1575 N N . LEU A 1 196 ? -8.694 -1.815 5.737 1.00 56.88 196 LEU A N 1
ATOM 1576 C CA . LEU A 1 196 ? -9.345 -2.168 7.003 1.00 56.88 196 LEU A CA 1
ATOM 1577 C C . LEU A 1 196 ? -9.424 -0.981 7.967 1.00 56.88 196 LEU A C 1
ATOM 1579 O O . LEU A 1 196 ? -10.118 -1.067 8.983 1.00 56.88 196 LEU A O 1
ATOM 1583 N N . GLN A 1 197 ? -8.748 0.125 7.656 1.00 60.53 197 GLN A N 1
ATOM 1584 C CA . GLN A 1 197 ? -8.807 1.324 8.467 1.00 60.53 197 GLN A CA 1
ATOM 1585 C C . GLN A 1 197 ? -10.194 1.965 8.387 1.00 60.53 197 GLN A C 1
ATOM 1587 O O . GLN A 1 197 ? -10.668 2.351 7.322 1.00 60.53 197 GLN A O 1
ATOM 1592 N N . LYS A 1 198 ? -10.842 2.100 9.545 1.00 63.75 198 LYS A N 1
ATOM 1593 C CA . LYS A 1 198 ? -12.149 2.764 9.680 1.00 63.75 198 LYS A CA 1
ATOM 1594 C C . LYS A 1 198 ? -12.055 4.184 10.241 1.00 63.75 198 LYS A C 1
ATOM 1596 O O . LYS A 1 198 ? -13.049 4.898 10.245 1.00 63.75 198 LYS A O 1
ATOM 1601 N N . GLY A 1 199 ? -10.881 4.572 10.729 1.00 68.31 199 GLY A N 1
ATOM 1602 C CA . GLY A 1 199 ? -10.616 5.876 11.322 1.00 68.31 199 GLY A CA 1
ATOM 1603 C C . GLY A 1 199 ? -9.177 5.971 11.818 1.00 68.31 199 GLY A C 1
ATOM 1604 O O . GLY A 1 199 ? -8.454 4.974 11.832 1.00 68.31 199 GLY A O 1
ATOM 1605 N N . SER A 1 200 ? -8.773 7.171 12.214 1.00 73.31 200 SER A N 1
ATOM 1606 C CA . SER A 1 200 ? -7.463 7.476 12.792 1.00 73.31 200 SER A CA 1
ATOM 1607 C C . SER A 1 200 ? -7.633 8.478 13.924 1.00 73.31 200 SER A C 1
ATOM 1609 O O . SER A 1 200 ? -8.490 9.355 13.841 1.00 73.31 200 SER A O 1
ATOM 1611 N N . ILE A 1 201 ? -6.805 8.356 14.957 1.00 77.19 201 ILE A N 1
ATOM 1612 C CA . ILE A 1 201 ? -6.775 9.273 16.096 1.00 77.19 201 ILE A CA 1
ATOM 1613 C C . ILE A 1 201 ? -5.360 9.829 16.165 1.00 77.19 201 ILE A C 1
ATOM 1615 O O . ILE A 1 201 ? -4.402 9.054 16.165 1.00 77.19 201 ILE A O 1
ATOM 1619 N N . ASP A 1 202 ? -5.231 11.152 16.221 1.00 74.44 202 ASP A N 1
ATOM 1620 C CA . ASP A 1 202 ? -3.953 11.774 16.545 1.00 74.44 202 ASP A CA 1
ATOM 1621 C C . ASP A 1 202 ? -3.690 11.607 18.043 1.00 74.44 202 ASP A C 1
ATOM 1623 O O . ASP A 1 202 ? -4.431 12.138 18.873 1.00 74.44 202 ASP A O 1
ATOM 1627 N N . ILE A 1 203 ? -2.668 10.817 18.374 1.00 79.75 203 ILE A N 1
ATOM 1628 C CA . ILE A 1 203 ? -2.302 10.481 19.753 1.00 79.75 203 ILE A CA 1
ATOM 1629 C C . ILE A 1 203 ? -1.611 11.670 20.442 1.00 79.75 203 ILE A C 1
ATOM 1631 O O . ILE A 1 203 ? -1.620 11.742 21.673 1.00 79.75 203 ILE A O 1
ATOM 1635 N N . ALA A 1 204 ? -1.057 12.629 19.691 1.00 75.81 204 ALA A N 1
ATOM 1636 C CA . ALA A 1 204 ? -0.391 13.788 20.273 1.00 75.81 204 ALA A CA 1
ATOM 1637 C C . ALA A 1 204 ? -1.371 14.612 21.128 1.00 75.81 204 ALA A C 1
ATOM 1639 O O . ALA A 1 204 ? -2.392 15.108 20.654 1.00 75.81 204 ALA A O 1
ATOM 1640 N N . GLY A 1 205 ? -1.069 14.738 22.423 1.00 73.00 205 GLY A N 1
ATOM 1641 C CA . GLY A 1 205 ? -1.920 15.467 23.368 1.00 73.00 205 GLY A CA 1
ATOM 1642 C C . GLY A 1 205 ? -3.231 14.765 23.748 1.00 73.00 205 GLY A C 1
ATOM 1643 O O . GLY A 1 205 ? -4.069 15.387 24.399 1.00 73.00 205 GLY A O 1
ATOM 1644 N N . CYS A 1 206 ? -3.426 13.492 23.381 1.00 84.31 206 CYS A N 1
ATOM 1645 C CA . CYS A 1 206 ? -4.554 12.702 23.877 1.00 84.31 206 CYS A CA 1
ATOM 1646 C C . CYS A 1 206 ? -4.461 12.462 25.389 1.00 84.31 206 CYS A C 1
ATOM 1648 O O . CYS A 1 206 ? -3.385 12.191 25.928 1.00 84.31 206 CYS A O 1
ATOM 1650 N N . THR A 1 207 ? -5.612 12.454 26.062 1.00 85.69 207 THR A N 1
ATOM 1651 C CA . THR A 1 207 ? -5.743 11.949 27.433 1.00 85.69 207 THR A CA 1
ATOM 1652 C C . THR A 1 207 ? -6.491 10.621 27.443 1.00 85.69 207 THR A C 1
ATOM 1654 O O . THR A 1 207 ? -7.341 10.350 26.593 1.00 85.69 207 THR A O 1
ATOM 1657 N N . VAL A 1 208 ? -6.131 9.752 28.391 1.00 90.50 208 VAL A N 1
ATOM 1658 C CA . VAL A 1 208 ? -6.704 8.407 28.508 1.00 90.50 208 VAL A CA 1
ATOM 1659 C C . VAL A 1 208 ? -7.175 8.169 29.936 1.00 90.50 208 VAL A C 1
ATOM 1661 O O . VAL A 1 208 ? -6.350 8.170 30.854 1.00 90.50 208 VAL A O 1
ATOM 1664 N N . ASP A 1 209 ? -8.467 7.901 30.109 1.00 89.50 209 ASP A N 1
ATOM 1665 C CA . ASP A 1 209 ? -9.116 7.636 31.398 1.00 89.50 209 ASP A CA 1
ATOM 1666 C C . ASP A 1 209 ? -9.578 6.178 31.482 1.00 89.50 209 ASP A C 1
ATOM 1668 O O . ASP A 1 209 ? -10.142 5.652 30.528 1.00 89.50 209 ASP A O 1
ATOM 1672 N N . ILE A 1 210 ? -9.409 5.520 32.628 1.00 89.31 210 ILE A N 1
ATOM 1673 C CA . ILE A 1 210 ? -10.013 4.199 32.869 1.00 89.31 210 ILE A CA 1
ATOM 1674 C C . ILE A 1 210 ? -11.423 4.421 33.421 1.00 89.31 210 ILE A C 1
ATOM 1676 O O . ILE A 1 210 ? -11.595 5.165 34.387 1.00 89.31 210 ILE A O 1
ATOM 1680 N N . LEU A 1 211 ? -12.427 3.788 32.814 1.00 84.62 211 LEU A N 1
ATOM 1681 C CA . LEU A 1 211 ? -13.812 3.874 33.267 1.00 84.62 211 LEU A CA 1
ATOM 1682 C C . LEU A 1 211 ? -14.098 2.767 34.285 1.00 84.62 211 LEU A C 1
ATOM 1684 O O . LEU A 1 211 ? -13.700 1.617 34.106 1.00 84.62 211 LEU A O 1
ATOM 1688 N N . GLN A 1 212 ? -14.797 3.116 35.364 1.00 71.06 212 GLN A N 1
ATOM 1689 C CA . GLN A 1 212 ? -15.216 2.146 36.370 1.00 71.06 212 GLN A CA 1
ATOM 1690 C C . GLN A 1 212 ? -16.314 1.243 35.794 1.00 71.06 212 GLN A C 1
ATOM 1692 O O . GLN A 1 212 ? -17.235 1.720 35.125 1.00 71.06 212 GLN A O 1
ATOM 1697 N N . SER A 1 213 ? -16.200 -0.065 36.028 1.00 61.88 213 SER A N 1
ATOM 1698 C CA . SER A 1 213 ? -17.151 -1.047 35.517 1.00 61.88 213 SER A CA 1
ATOM 1699 C C . SER A 1 213 ? -18.554 -0.786 36.071 1.00 61.88 213 SER A C 1
ATOM 1701 O O . SER A 1 213 ? -18.755 -0.612 37.273 1.00 61.88 213 SER A O 1
ATOM 1703 N N . TRP A 1 214 ? -19.546 -0.767 35.181 1.00 55.34 214 TRP A N 1
ATOM 1704 C CA . TRP A 1 214 ? -20.953 -0.746 35.572 1.00 55.34 214 TRP A CA 1
ATOM 1705 C C . TRP A 1 214 ? -21.421 -2.196 35.743 1.00 55.34 214 TRP A C 1
ATOM 1707 O O . TRP A 1 214 ? -21.341 -2.962 34.771 1.00 55.34 214 TRP A O 1
ATOM 1717 N N . PRO A 1 215 ? -21.906 -2.606 36.930 1.00 49.38 215 PRO A N 1
ATOM 1718 C CA . PRO A 1 215 ? -22.376 -3.970 37.141 1.00 49.38 215 PRO A CA 1
ATOM 1719 C C . PRO A 1 215 ? -23.492 -4.308 36.139 1.00 49.38 215 PRO A C 1
ATOM 1721 O O . PRO A 1 215 ? -24.506 -3.616 36.081 1.00 49.38 215 PRO A O 1
ATOM 1724 N N . GLY A 1 216 ? -23.302 -5.360 35.331 1.00 55.81 216 GLY A N 1
ATOM 1725 C CA . GLY A 1 216 ? -24.366 -5.946 34.500 1.00 55.81 216 GLY A CA 1
ATOM 1726 C C . GLY A 1 216 ? -24.302 -5.745 32.977 1.00 55.81 216 GLY A C 1
ATOM 1727 O O . GLY A 1 216 ? -25.222 -6.191 32.297 1.00 55.81 216 GLY A O 1
ATOM 1728 N N . ARG A 1 217 ? -23.255 -5.127 32.397 1.00 57.34 217 ARG A N 1
ATOM 1729 C CA . ARG A 1 217 ? -23.135 -4.955 30.919 1.00 57.34 217 ARG A CA 1
ATOM 1730 C C . ARG A 1 217 ? -22.036 -5.757 30.206 1.00 57.34 217 ARG A C 1
ATOM 1732 O O . ARG A 1 217 ? -21.813 -5.539 29.018 1.00 57.34 217 ARG A O 1
ATOM 1739 N N . GLY A 1 218 ? -21.368 -6.694 30.879 1.00 60.09 218 GLY A N 1
ATOM 1740 C CA . GLY A 1 218 ? -20.401 -7.604 30.239 1.00 60.09 218 GLY A CA 1
ATOM 1741 C C . GLY A 1 218 ? -19.164 -6.924 29.627 1.00 60.09 218 GLY A C 1
ATOM 1742 O O . GLY A 1 218 ? -18.476 -7.525 28.808 1.00 60.09 218 GLY A O 1
ATOM 1743 N N . ARG A 1 219 ? -18.887 -5.665 29.987 1.00 67.06 219 ARG A N 1
ATOM 1744 C CA . ARG A 1 219 ? -17.695 -4.907 29.578 1.00 67.06 219 ARG A CA 1
ATOM 1745 C C . ARG A 1 219 ? -17.053 -4.320 30.827 1.00 67.06 219 ARG A C 1
ATOM 1747 O O . ARG A 1 219 ? -17.386 -3.214 31.236 1.00 67.06 219 ARG A O 1
ATOM 1754 N N . GLU A 1 220 ? -16.209 -5.115 31.474 1.00 78.81 220 GLU A N 1
ATOM 1755 C CA . GLU A 1 220 ? -15.603 -4.767 32.766 1.00 78.81 220 GLU A CA 1
ATOM 1756 C C . GLU A 1 220 ? -14.328 -3.929 32.622 1.00 78.81 220 GLU A C 1
ATOM 1758 O O . GLU A 1 220 ? -14.025 -3.119 33.493 1.00 78.81 220 GLU A O 1
ATOM 1763 N N . TRP A 1 221 ? -13.611 -4.073 31.506 1.00 88.06 221 TRP A N 1
ATOM 1764 C CA . TRP A 1 221 ? -12.315 -3.433 31.279 1.00 88.06 221 TRP A CA 1
ATOM 1765 C C . TRP A 1 221 ? -12.447 -2.397 30.168 1.00 88.06 221 TRP A C 1
ATOM 1767 O O . TRP A 1 221 ? -12.265 -2.715 28.996 1.00 88.06 221 TRP A O 1
ATOM 1777 N N . VAL A 1 222 ? -12.839 -1.172 30.517 1.00 89.19 222 VAL A N 1
ATOM 1778 C CA . VAL A 1 222 ? -13.101 -0.105 29.541 1.00 89.19 222 VAL A CA 1
ATOM 1779 C C . VAL A 1 222 ? -12.243 1.113 29.848 1.00 89.19 222 VAL A C 1
ATOM 1781 O O . VAL A 1 222 ? -12.159 1.562 30.989 1.00 89.19 222 VAL A O 1
ATOM 1784 N N . PHE A 1 223 ? -11.632 1.679 28.814 1.00 91.75 223 PHE A N 1
ATOM 1785 C CA . PHE A 1 223 ? -10.908 2.940 28.887 1.00 91.75 223 PHE A CA 1
ATOM 1786 C C . PHE A 1 223 ? -11.401 3.904 27.811 1.00 91.75 223 PHE A C 1
ATOM 1788 O O . PHE A 1 223 ? -11.944 3.499 26.784 1.00 91.75 223 PHE A O 1
ATOM 1795 N N . ARG A 1 224 ? -11.236 5.198 28.061 1.00 90.62 224 ARG A N 1
ATOM 1796 C CA . ARG A 1 224 ? -11.709 6.287 27.218 1.00 90.62 224 ARG A CA 1
ATOM 1797 C C . ARG A 1 224 ? -10.534 7.117 26.739 1.00 90.62 224 ARG A C 1
ATOM 1799 O O . ARG A 1 224 ? -9.744 7.576 27.556 1.00 90.62 224 ARG A O 1
ATOM 1806 N N . ILE A 1 225 ? -10.455 7.335 25.433 1.00 90.06 225 ILE A N 1
ATOM 1807 C CA . ILE A 1 225 ? -9.491 8.236 24.803 1.00 90.06 225 ILE A CA 1
ATOM 1808 C C . ILE A 1 225 ? -10.207 9.543 24.470 1.00 90.06 225 ILE A C 1
ATOM 1810 O O . ILE A 1 225 ? -11.241 9.543 23.795 1.00 90.06 225 ILE A O 1
ATOM 1814 N N . VAL A 1 226 ? -9.646 10.656 24.931 1.00 85.06 226 VAL A N 1
ATOM 1815 C CA . VAL A 1 226 ? -10.094 12.010 24.608 1.00 85.06 226 VAL A CA 1
ATOM 1816 C C . VAL A 1 226 ? -8.991 12.671 23.792 1.00 85.06 226 VAL A C 1
ATOM 1818 O O . VAL A 1 226 ? -7.882 12.873 24.282 1.00 85.06 226 VAL A O 1
ATOM 1821 N N . SER A 1 227 ? -9.294 12.989 22.535 1.00 79.69 227 SER A N 1
ATOM 1822 C CA . SER A 1 227 ? -8.369 13.695 21.648 1.00 79.69 227 SER A CA 1
ATOM 1823 C C . SER A 1 227 ? -8.749 15.176 21.558 1.00 79.69 227 SER A C 1
ATOM 1825 O O . SER A 1 227 ? -9.936 15.469 21.402 1.00 79.69 227 SER A O 1
ATOM 1827 N N . PRO A 1 228 ? -7.785 16.118 21.585 1.00 70.88 228 PRO A N 1
ATOM 1828 C CA . PRO A 1 228 ? -8.060 17.545 21.396 1.00 70.88 228 PRO A CA 1
ATOM 1829 C C . PRO A 1 228 ? -8.713 17.870 20.045 1.00 70.88 228 PRO A C 1
ATOM 1831 O O . PRO A 1 228 ? -9.389 18.888 19.907 1.00 70.88 228 PRO A O 1
ATOM 1834 N N . THR A 1 229 ? -8.497 17.016 19.042 1.00 63.28 229 THR A N 1
ATOM 1835 C CA . THR A 1 229 ? -8.984 17.201 17.670 1.00 63.28 229 THR A CA 1
ATOM 1836 C C . THR A 1 229 ? -10.317 16.498 17.407 1.00 63.28 229 THR A C 1
ATOM 1838 O O . THR A 1 229 ? -10.945 16.754 16.378 1.00 63.28 229 THR A O 1
ATOM 1841 N N . GLN A 1 230 ? -10.796 15.651 18.328 1.00 65.38 230 GLN A N 1
ATOM 1842 C CA . GLN A 1 230 ? -12.013 14.863 18.150 1.00 65.38 230 GLN A CA 1
ATOM 1843 C C . GLN A 1 230 ? -13.152 15.350 19.057 1.00 65.38 230 GLN A C 1
ATOM 1845 O O . GLN A 1 230 ? -13.011 15.446 20.270 1.00 65.38 230 GLN A O 1
ATOM 1850 N N . LEU A 1 231 ? -14.321 15.609 18.459 1.00 53.97 231 LEU A N 1
ATOM 1851 C CA . LEU A 1 231 ? -15.510 16.138 19.149 1.00 53.97 231 LEU A CA 1
ATOM 1852 C C . LEU A 1 231 ? -16.116 15.182 20.189 1.00 53.97 231 LEU A C 1
ATOM 1854 O O . LEU A 1 231 ? -16.794 15.642 21.103 1.00 53.97 231 LEU A O 1
ATOM 1858 N N . MET A 1 232 ? -15.910 13.870 20.034 1.00 70.44 232 MET A N 1
ATOM 1859 C CA . MET A 1 232 ? -16.490 12.838 20.896 1.00 70.44 232 MET A CA 1
ATOM 1860 C C . MET A 1 232 ? -15.400 11.894 21.415 1.00 70.44 232 MET A C 1
ATOM 1862 O O . MET A 1 232 ? -14.659 11.343 20.592 1.00 70.44 232 MET A O 1
ATOM 1866 N N . PRO A 1 233 ? -15.316 11.674 22.741 1.00 80.06 233 PRO A N 1
ATOM 1867 C CA . PRO A 1 233 ? -14.445 10.663 23.327 1.00 80.06 233 PRO A CA 1
ATOM 1868 C C . PRO A 1 233 ? -14.756 9.262 22.798 1.00 80.06 233 PRO A C 1
ATOM 1870 O O . PRO A 1 233 ? -15.917 8.915 22.582 1.00 80.06 233 PRO A O 1
ATOM 1873 N N . ILE A 1 234 ? -13.723 8.439 22.630 1.00 84.62 234 ILE A N 1
ATOM 1874 C CA . ILE A 1 234 ? -13.876 7.042 22.214 1.00 84.62 234 ILE A CA 1
ATOM 1875 C C . ILE A 1 234 ? -13.712 6.145 23.430 1.00 84.62 234 ILE A C 1
ATOM 1877 O O . ILE A 1 234 ? -12.702 6.224 24.122 1.00 84.62 234 ILE A O 1
ATOM 1881 N N . GLU A 1 235 ? -14.673 5.254 23.653 1.00 89.00 235 GLU A N 1
ATOM 1882 C CA . GLU A 1 235 ? -14.599 4.217 24.680 1.00 89.00 235 GLU A CA 1
ATOM 1883 C C . GLU A 1 235 ? -14.217 2.874 24.054 1.00 89.00 235 GLU A C 1
ATOM 1885 O O . GLU A 1 235 ? -14.848 2.406 23.102 1.00 89.00 235 GLU A O 1
ATOM 1890 N N . ILE A 1 236 ? -13.177 2.249 24.596 1.00 89.31 236 ILE A N 1
ATOM 1891 C CA . ILE A 1 236 ? -12.601 1.000 24.108 1.00 89.31 236 ILE A CA 1
ATOM 1892 C C . ILE A 1 236 ? -12.653 -0.021 25.239 1.00 89.31 236 ILE A C 1
ATOM 1894 O O . ILE A 1 236 ? -12.204 0.246 26.351 1.00 89.31 236 ILE A O 1
ATOM 1898 N N . ALA A 1 237 ? -13.208 -1.197 24.947 1.00 89.62 237 ALA A N 1
ATOM 1899 C CA . ALA A 1 237 ? -13.214 -2.328 25.865 1.00 89.62 237 ALA A CA 1
ATOM 1900 C C . ALA A 1 237 ? -12.063 -3.284 25.528 1.00 89.62 237 ALA A C 1
ATOM 1902 O O . ALA A 1 237 ? -11.878 -3.639 24.364 1.00 89.62 237 ALA A O 1
ATOM 1903 N N . ALA A 1 238 ? -11.327 -3.714 26.547 1.00 88.69 238 ALA A N 1
ATOM 1904 C CA . ALA A 1 238 ? -10.293 -4.734 26.459 1.00 88.69 238 ALA A CA 1
ATOM 1905 C C . ALA A 1 238 ? -10.825 -6.087 26.976 1.00 88.69 238 ALA A C 1
ATOM 1907 O O . ALA A 1 238 ? -11.754 -6.119 27.791 1.00 88.69 238 ALA A O 1
ATOM 1908 N N . PRO A 1 239 ? -10.249 -7.218 26.535 1.00 86.94 239 PRO A N 1
ATOM 1909 C CA . PRO A 1 239 ? -10.661 -8.546 26.990 1.00 86.94 239 PRO A CA 1
ATOM 1910 C C . PRO A 1 239 ? -10.204 -8.858 28.424 1.00 86.94 239 PRO A C 1
ATOM 1912 O O . PRO A 1 239 ? -10.821 -9.689 29.087 1.00 86.94 239 PRO A O 1
ATOM 1915 N N . SER A 1 240 ? -9.162 -8.188 28.928 1.00 88.69 240 SER A N 1
ATOM 1916 C CA . SER A 1 240 ? -8.642 -8.368 30.285 1.00 88.69 240 SER A CA 1
ATOM 1917 C C . SER A 1 240 ? -8.184 -7.046 30.907 1.00 88.69 240 SER A C 1
ATOM 1919 O O . SER A 1 240 ? -7.909 -6.061 30.214 1.00 88.69 240 SER A O 1
ATOM 1921 N N . ARG A 1 241 ? -8.067 -7.035 32.240 1.00 86.94 241 ARG A N 1
ATOM 1922 C CA . ARG A 1 241 ? -7.498 -5.909 32.993 1.00 86.94 241 ARG A CA 1
ATOM 1923 C C . ARG A 1 241 ? -6.060 -5.608 32.572 1.00 86.94 241 ARG A C 1
ATOM 1925 O O . ARG A 1 241 ? -5.691 -4.441 32.483 1.00 86.94 241 ARG A O 1
ATOM 1932 N N . GLU A 1 242 ? -5.272 -6.651 32.338 1.00 91.06 242 GLU A N 1
ATOM 1933 C CA . GLU A 1 242 ? -3.858 -6.560 31.966 1.00 91.06 242 GLU A CA 1
ATOM 1934 C C . GLU A 1 242 ? -3.698 -5.910 30.590 1.00 91.06 242 GLU A C 1
ATOM 1936 O O . GLU A 1 242 ? -2.934 -4.958 30.453 1.00 91.06 242 GLU A O 1
ATOM 1941 N N . GLU A 1 243 ? -4.491 -6.335 29.598 1.00 91.56 243 GLU A N 1
ATOM 1942 C CA . GLU A 1 243 ? -4.480 -5.709 28.273 1.00 91.56 243 GLU A CA 1
ATOM 1943 C C . GLU A 1 243 ? -4.937 -4.252 28.332 1.00 91.56 243 GLU A C 1
ATOM 1945 O O . GLU A 1 243 ? -4.312 -3.391 27.720 1.00 91.56 243 GLU A O 1
ATOM 1950 N N . MET A 1 244 ? -5.990 -3.939 29.096 1.00 92.69 244 MET A N 1
ATOM 1951 C CA . MET A 1 244 ? -6.416 -2.549 29.290 1.00 92.69 244 MET A CA 1
ATOM 1952 C C . MET A 1 244 ? -5.279 -1.692 29.857 1.00 92.69 244 MET A C 1
ATOM 1954 O O . MET A 1 244 ? -5.045 -0.585 29.379 1.00 92.69 244 MET A O 1
ATOM 1958 N N . GLN A 1 245 ? -4.582 -2.187 30.883 1.00 91.56 245 GLN A N 1
ATOM 1959 C CA . GLN A 1 245 ? -3.477 -1.467 31.512 1.00 91.56 245 GLN A CA 1
ATOM 1960 C C . GLN A 1 245 ? -2.303 -1.267 30.545 1.00 91.56 245 GLN A C 1
ATOM 1962 O O . GLN A 1 245 ? -1.772 -0.159 30.486 1.00 91.56 245 GLN A O 1
ATOM 1967 N N . ASP A 1 246 ? -1.951 -2.288 29.760 1.00 93.31 246 ASP A N 1
ATOM 1968 C CA . ASP A 1 246 ? -0.906 -2.211 28.732 1.00 93.31 246 ASP A CA 1
ATOM 1969 C C . ASP A 1 246 ? -1.255 -1.191 27.635 1.00 93.31 246 ASP A C 1
ATOM 1971 O O . ASP A 1 246 ? -0.452 -0.309 27.322 1.00 93.31 246 ASP A O 1
ATOM 1975 N N . TRP A 1 247 ? -2.484 -1.234 27.110 1.00 93.44 247 TRP A N 1
ATOM 1976 C CA . TRP A 1 247 ? -2.970 -0.262 26.127 1.00 93.44 247 TRP A CA 1
ATOM 1977 C C . TRP A 1 247 ? -2.952 1.167 26.674 1.00 93.44 247 TRP A C 1
ATOM 1979 O O . TRP A 1 247 ? -2.435 2.071 26.017 1.00 93.44 247 TRP A O 1
ATOM 1989 N N . VAL A 1 248 ? -3.481 1.388 27.881 1.00 91.75 248 VAL A N 1
ATOM 1990 C CA . VAL A 1 248 ? -3.520 2.718 28.510 1.00 91.75 248 VAL A CA 1
ATOM 1991 C C . VAL A 1 248 ? -2.110 3.263 28.734 1.00 91.75 248 VAL A C 1
ATOM 1993 O O . VAL A 1 248 ? -1.870 4.440 28.456 1.00 91.75 248 VAL A O 1
ATOM 1996 N N . LEU A 1 249 ? -1.180 2.429 29.211 1.00 91.69 249 LEU A N 1
ATOM 1997 C CA . LEU A 1 249 ? 0.212 2.818 29.426 1.00 91.69 249 LEU A CA 1
ATOM 1998 C C . LEU A 1 249 ? 0.869 3.240 28.108 1.00 91.69 249 LEU A C 1
ATOM 2000 O O . LEU A 1 249 ? 1.337 4.372 27.997 1.00 91.69 249 LEU A O 1
ATOM 2004 N N . LYS A 1 250 ? 0.808 2.381 27.084 1.00 91.69 250 LYS A N 1
ATOM 2005 C CA . LYS A 1 250 ? 1.417 2.640 25.772 1.00 91.69 250 LYS A CA 1
ATOM 2006 C C . LYS A 1 250 ? 0.858 3.886 25.103 1.00 91.69 250 LYS A C 1
ATOM 2008 O O . LYS A 1 250 ? 1.621 4.671 24.542 1.00 91.69 250 LYS A O 1
ATOM 2013 N N . ILE A 1 251 ? -0.457 4.102 25.163 1.00 89.88 251 ILE A N 1
ATOM 2014 C CA . ILE A 1 251 ? -1.075 5.295 24.567 1.00 89.88 251 ILE A CA 1
ATOM 2015 C C . ILE A 1 251 ? -0.613 6.557 25.303 1.00 89.88 251 ILE A C 1
ATOM 2017 O O . ILE A 1 251 ? -0.279 7.539 24.646 1.00 89.88 251 ILE A O 1
ATOM 2021 N N . ARG A 1 252 ? -0.539 6.543 26.642 1.00 88.69 252 ARG A N 1
ATOM 2022 C CA . ARG A 1 252 ? -0.057 7.694 27.429 1.00 88.69 252 ARG A CA 1
ATOM 2023 C C . ARG A 1 252 ? 1.412 8.007 27.157 1.00 88.69 252 ARG A C 1
ATOM 2025 O O . ARG A 1 252 ? 1.741 9.165 26.923 1.00 88.69 252 ARG A O 1
ATOM 2032 N N . GLU A 1 253 ? 2.272 6.992 27.149 1.00 87.19 253 GLU A N 1
ATOM 2033 C CA . GLU A 1 253 ? 3.694 7.153 26.829 1.00 87.19 253 GLU A CA 1
ATOM 2034 C C . GLU A 1 253 ? 3.878 7.700 25.413 1.00 87.19 253 GLU A C 1
ATOM 2036 O O . GLU A 1 253 ? 4.634 8.646 25.206 1.00 87.19 253 GLU A O 1
ATOM 2041 N N . THR A 1 254 ? 3.131 7.170 24.441 1.00 83.62 254 THR A N 1
ATOM 2042 C CA . THR A 1 254 ? 3.174 7.640 23.049 1.00 83.62 254 THR A CA 1
ATOM 2043 C C . THR A 1 254 ? 2.657 9.076 22.929 1.00 83.62 254 THR A C 1
ATOM 2045 O O . THR A 1 254 ? 3.256 9.882 22.225 1.00 83.62 254 THR A O 1
ATOM 2048 N N . ALA A 1 255 ? 1.590 9.438 23.648 1.00 83.62 255 ALA A N 1
ATOM 2049 C CA . ALA A 1 255 ? 1.045 10.798 23.658 1.00 83.62 255 ALA A CA 1
ATOM 2050 C C . ALA A 1 255 ? 2.026 11.826 24.240 1.00 83.62 255 ALA A C 1
ATOM 2052 O O . ALA A 1 255 ? 2.050 12.968 23.781 1.00 83.62 255 ALA A O 1
ATOM 2053 N N . GLN A 1 256 ? 2.839 11.422 25.221 1.00 78.06 256 GLN A N 1
ATOM 2054 C CA . GLN A 1 256 ? 3.859 12.269 25.848 1.00 78.06 256 GLN A CA 1
ATOM 2055 C C . GLN A 1 256 ? 5.156 12.345 25.028 1.00 78.06 256 GLN A C 1
ATOM 2057 O O . GLN A 1 256 ? 5.772 13.405 24.967 1.00 78.06 256 GLN A O 1
ATOM 2062 N N . SER A 1 257 ? 5.553 11.249 24.375 1.00 71.12 257 SER A N 1
ATOM 2063 C CA . SER A 1 257 ? 6.836 11.111 23.662 1.00 71.12 257 SER A CA 1
ATOM 2064 C C . SER A 1 257 ? 6.753 11.292 22.141 1.00 71.12 257 SER A C 1
ATOM 2066 O O . SER A 1 257 ? 7.766 11.160 21.455 1.00 71.12 257 SER A O 1
ATOM 2068 N N . ALA A 1 258 ? 5.580 11.620 21.586 1.00 63.81 258 ALA A N 1
ATOM 2069 C CA . ALA A 1 258 ? 5.366 11.729 20.138 1.00 63.81 258 ALA A CA 1
ATOM 2070 C C . ALA A 1 258 ? 6.385 12.649 19.428 1.00 63.81 258 ALA A C 1
ATOM 2072 O O . ALA A 1 258 ? 6.835 12.333 18.326 1.00 63.81 258 ALA A O 1
ATOM 2073 N N . ASN A 1 259 ? 6.800 13.748 20.072 1.00 58.59 259 ASN A N 1
ATOM 2074 C CA . ASN A 1 259 ? 7.828 14.650 19.537 1.00 58.59 259 ASN A CA 1
ATOM 2075 C C . ASN A 1 259 ? 9.259 14.106 19.709 1.00 58.59 259 ASN A C 1
ATOM 2077 O O . ASN A 1 259 ? 10.079 14.251 18.800 1.00 58.59 259 ASN A O 1
ATOM 2081 N N . ASP A 1 260 ? 9.548 13.426 20.820 1.00 63.22 260 ASP A N 1
ATOM 2082 C CA . ASP A 1 260 ? 10.870 12.859 21.119 1.00 63.22 260 ASP A CA 1
ATOM 2083 C C . ASP A 1 260 ? 11.194 11.659 20.215 1.00 63.22 260 ASP A C 1
ATOM 2085 O O . ASP A 1 260 ? 12.323 11.513 19.743 1.00 63.22 260 ASP A O 1
ATOM 2089 N N . MET A 1 261 ? 10.196 10.832 19.883 1.00 61.06 261 MET A N 1
ATOM 2090 C CA . MET A 1 261 ? 10.353 9.683 18.980 1.00 61.06 261 MET A CA 1
ATOM 2091 C C . MET A 1 261 ? 10.747 10.096 17.554 1.00 61.06 261 MET A C 1
ATOM 2093 O O . MET A 1 261 ? 11.551 9.419 16.908 1.00 61.06 261 MET A O 1
ATOM 2097 N N . ILE A 1 262 ? 10.228 11.224 17.051 1.00 57.66 262 ILE A N 1
ATOM 2098 C CA . ILE A 1 262 ? 10.608 11.770 15.735 1.00 57.66 262 ILE A CA 1
ATOM 2099 C C . ILE A 1 262 ? 12.083 12.191 15.742 1.00 57.66 262 ILE A C 1
ATOM 2101 O O . ILE A 1 262 ? 12.799 11.991 14.754 1.00 57.66 262 ILE A O 1
ATOM 2105 N N . GLN A 1 263 ? 12.555 12.749 16.857 1.00 56.62 263 GLN A N 1
ATOM 2106 C CA . GLN A 1 263 ? 13.938 13.177 17.019 1.00 56.62 263 GLN A CA 1
ATOM 2107 C C . GLN A 1 263 ? 14.892 11.985 17.185 1.00 56.62 263 GLN A C 1
ATOM 2109 O O . GLN A 1 263 ? 15.899 11.919 16.478 1.00 56.62 263 GLN A O 1
ATOM 2114 N N . GLN A 1 264 ? 14.522 10.981 17.986 1.00 60.41 264 GLN A N 1
ATOM 2115 C CA . GLN A 1 264 ? 15.272 9.725 18.110 1.00 60.41 264 GLN A CA 1
ATOM 2116 C C . GLN A 1 264 ? 15.373 8.969 16.782 1.00 60.41 264 GLN A C 1
ATOM 2118 O O . GLN A 1 264 ? 16.433 8.439 16.455 1.00 60.41 264 GLN A O 1
ATOM 2123 N N . ARG A 1 265 ? 14.311 8.955 15.964 1.00 56.09 265 ARG A N 1
ATOM 2124 C CA . ARG A 1 265 ? 14.348 8.351 14.621 1.00 56.09 265 ARG A CA 1
ATOM 2125 C C . ARG A 1 265 ? 15.385 9.029 13.725 1.00 56.09 265 ARG A C 1
ATOM 2127 O O . ARG A 1 265 ? 16.159 8.346 13.061 1.00 56.09 265 ARG A O 1
ATOM 2134 N N . ARG A 1 266 ? 15.452 10.365 13.755 1.00 58.44 266 ARG A N 1
ATOM 2135 C CA . ARG A 1 266 ? 16.451 11.153 13.010 1.00 58.44 266 ARG A CA 1
ATOM 2136 C C . ARG A 1 266 ? 17.875 10.921 13.520 1.00 58.44 266 ARG A C 1
ATOM 2138 O O . ARG A 1 266 ? 18.816 10.929 12.730 1.00 58.44 266 ARG A O 1
ATOM 2145 N N . GLU A 1 267 ? 18.053 10.727 14.822 1.00 62.19 267 GLU A N 1
ATOM 2146 C CA . GLU A 1 267 ? 19.353 10.413 15.430 1.00 62.19 267 GLU A CA 1
ATOM 2147 C C . GLU A 1 267 ? 19.807 8.980 15.112 1.00 62.19 267 GLU A C 1
ATOM 2149 O O . GLU A 1 267 ? 20.970 8.768 14.764 1.00 62.19 267 GLU A O 1
ATOM 2154 N N . MET A 1 268 ? 18.885 8.015 15.115 1.00 57.12 268 MET A N 1
ATOM 2155 C CA . MET A 1 268 ? 19.128 6.630 14.700 1.00 57.12 268 MET A CA 1
ATOM 2156 C C . MET A 1 268 ? 19.477 6.526 13.205 1.00 57.12 268 MET A C 1
ATOM 2158 O O . MET A 1 268 ? 20.402 5.814 12.825 1.00 57.12 268 MET A O 1
ATOM 2162 N N . GLU A 1 269 ? 18.810 7.290 12.336 1.00 56.12 269 GLU A N 1
ATOM 2163 C CA . GLU A 1 269 ? 19.166 7.388 10.911 1.00 56.12 269 GLU A CA 1
ATOM 2164 C C . GLU A 1 269 ? 20.572 7.979 10.694 1.00 56.12 269 GLU A C 1
ATOM 2166 O O . GLU A 1 269 ? 21.270 7.607 9.748 1.00 56.12 269 GLU A O 1
ATOM 2171 N N . ARG A 1 270 ? 21.030 8.867 11.590 1.00 57.38 270 ARG A N 1
ATOM 2172 C CA . ARG A 1 270 ? 22.405 9.396 11.570 1.00 57.38 270 ARG A CA 1
ATOM 2173 C C . ARG A 1 270 ? 23.429 8.363 12.045 1.00 57.38 270 ARG A C 1
ATOM 2175 O O . ARG A 1 270 ? 24.518 8.325 11.474 1.00 57.38 270 ARG A O 1
ATOM 2182 N N . SER A 1 271 ? 23.098 7.518 13.027 1.00 58.38 271 SER A N 1
ATOM 2183 C CA . SER A 1 271 ? 23.993 6.457 13.520 1.00 58.38 271 SER A CA 1
ATOM 2184 C C . SER A 1 271 ? 24.088 5.253 12.569 1.00 58.38 271 SER A C 1
ATOM 2186 O O . SER A 1 271 ? 25.136 4.616 12.494 1.00 58.38 271 SER A O 1
ATOM 2188 N N . LEU A 1 272 ? 23.064 5.007 11.740 1.00 54.28 272 LEU A N 1
ATOM 2189 C CA . LEU A 1 272 ? 23.056 3.996 10.667 1.00 54.28 272 LEU A CA 1
ATOM 2190 C C . LEU A 1 272 ? 24.076 4.249 9.537 1.00 54.28 272 LEU A C 1
ATOM 2192 O O . LEU A 1 272 ? 24.348 3.347 8.746 1.00 54.28 272 LEU A O 1
ATOM 2196 N N . ARG A 1 273 ? 24.712 5.429 9.476 1.00 54.41 273 ARG A N 1
ATOM 2197 C CA . ARG A 1 273 ? 25.822 5.712 8.542 1.00 54.41 273 ARG A CA 1
ATOM 2198 C C . ARG A 1 273 ? 27.104 4.896 8.818 1.00 54.41 273 ARG A C 1
ATOM 2200 O O . ARG A 1 273 ? 28.045 5.000 8.036 1.00 54.41 273 ARG A O 1
ATOM 2207 N N . LEU A 1 274 ? 27.173 4.109 9.899 1.00 49.88 274 LEU A N 1
ATOM 2208 C CA . LEU A 1 274 ? 28.434 3.581 10.449 1.00 49.88 274 LEU A CA 1
ATOM 2209 C C . LEU A 1 274 ? 28.827 2.130 10.114 1.00 49.88 274 LEU A C 1
ATOM 2211 O O . LEU A 1 274 ? 29.945 1.748 10.446 1.00 49.88 274 LEU A O 1
ATOM 2215 N N . ALA A 1 275 ? 28.043 1.325 9.393 1.00 61.06 275 ALA A N 1
ATOM 2216 C CA . ALA A 1 275 ? 28.511 -0.014 8.993 1.00 61.06 275 ALA A CA 1
ATOM 2217 C C . ALA A 1 275 ? 29.247 0.008 7.637 1.00 61.06 275 ALA A C 1
ATOM 2219 O O . ALA A 1 275 ? 28.808 -0.605 6.662 1.00 61.06 275 ALA A O 1
ATOM 2220 N N . LYS A 1 276 ? 30.373 0.733 7.554 1.00 61.31 276 LYS A N 1
ATOM 2221 C CA . LYS A 1 276 ? 31.195 0.827 6.328 1.00 61.31 276 LYS A CA 1
ATOM 2222 C C . LYS A 1 276 ? 31.596 -0.556 5.794 1.00 61.31 276 LYS A C 1
ATOM 2224 O O . LYS A 1 276 ? 31.617 -0.755 4.587 1.00 61.31 276 LYS A O 1
ATOM 2229 N N . GLU A 1 277 ? 31.835 -1.518 6.681 1.00 66.12 277 GLU A N 1
ATOM 2230 C CA . GLU A 1 277 ? 32.170 -2.902 6.326 1.00 66.12 277 GLU A CA 1
ATOM 2231 C C . GLU A 1 277 ? 31.023 -3.630 5.611 1.00 66.12 277 GLU A C 1
ATOM 2233 O O . GLU A 1 277 ? 31.267 -4.277 4.600 1.00 66.12 277 GLU A O 1
ATOM 2238 N N . LEU A 1 278 ? 29.771 -3.459 6.057 1.00 66.88 278 LEU A N 1
ATOM 2239 C CA . LEU A 1 278 ? 28.598 -4.017 5.371 1.00 66.88 278 LEU A CA 1
ATOM 2240 C C . LEU A 1 278 ? 28.333 -3.312 4.037 1.00 66.88 278 LEU A C 1
ATOM 2242 O O . LEU A 1 278 ? 27.984 -3.963 3.058 1.00 66.88 278 LEU A O 1
ATOM 2246 N N . SER A 1 279 ? 28.544 -1.994 3.981 1.00 68.44 279 SER A N 1
ATOM 2247 C CA . SER A 1 279 ? 28.437 -1.217 2.738 1.00 68.44 279 SER A CA 1
ATOM 2248 C C . SER A 1 279 ? 29.455 -1.679 1.687 1.00 68.44 279 SER A C 1
ATOM 2250 O O . SER A 1 279 ? 29.111 -1.824 0.516 1.00 68.44 279 SER A O 1
ATOM 2252 N N . ASN A 1 280 ? 30.685 -2.001 2.107 1.00 72.69 280 ASN A N 1
ATOM 2253 C CA . ASN A 1 280 ? 31.740 -2.503 1.221 1.00 72.69 280 ASN A CA 1
ATOM 2254 C C . ASN A 1 280 ? 31.409 -3.868 0.587 1.00 72.69 280 ASN A C 1
ATOM 2256 O O . ASN A 1 280 ? 31.980 -4.195 -0.451 1.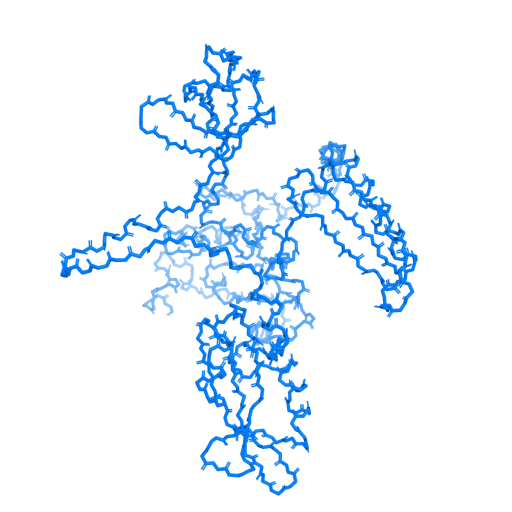00 72.69 280 ASN A O 1
ATOM 2260 N N . LEU A 1 281 ? 30.502 -4.660 1.176 1.00 81.44 281 LEU A N 1
ATOM 2261 C CA . LEU A 1 281 ? 30.042 -5.924 0.585 1.00 81.44 281 LEU A CA 1
ATOM 2262 C C . LEU A 1 281 ? 29.075 -5.709 -0.592 1.00 81.44 281 LEU A C 1
ATOM 2264 O O . LEU A 1 281 ? 28.847 -6.629 -1.378 1.00 81.44 281 LEU A O 1
ATOM 2268 N N . ILE A 1 282 ? 28.498 -4.512 -0.733 1.00 81.38 282 ILE A N 1
ATOM 2269 C CA . ILE A 1 282 ? 27.503 -4.208 -1.765 1.00 81.38 282 ILE A CA 1
ATOM 2270 C C . ILE A 1 282 ? 28.216 -3.796 -3.058 1.00 81.38 282 ILE A C 1
ATOM 2272 O O . ILE A 1 282 ? 28.414 -2.615 -3.345 1.00 81.38 282 ILE A O 1
ATOM 2276 N N . ILE A 1 283 ? 28.603 -4.797 -3.850 1.00 84.19 283 ILE A N 1
ATOM 2277 C CA . ILE A 1 283 ? 29.231 -4.601 -5.168 1.00 84.19 283 ILE A CA 1
ATOM 2278 C C . ILE A 1 283 ? 28.161 -4.306 -6.234 1.00 84.19 283 ILE A C 1
ATOM 2280 O O . ILE A 1 283 ? 28.264 -3.335 -6.983 1.00 84.19 283 ILE A O 1
ATOM 2284 N N . TYR A 1 284 ? 27.104 -5.121 -6.259 1.00 87.06 284 TYR A N 1
ATOM 2285 C CA . TYR A 1 284 ? 25.911 -4.961 -7.097 1.00 87.06 284 TYR A CA 1
ATOM 2286 C C . TYR A 1 284 ? 24.690 -4.692 -6.218 1.00 87.06 284 TYR A C 1
ATOM 2288 O O . TYR A 1 284 ? 24.757 -4.859 -5.000 1.00 87.06 284 TYR A O 1
ATOM 2296 N N . CYS A 1 285 ? 23.567 -4.308 -6.827 1.00 88.56 285 CYS A N 1
ATOM 2297 C CA . CYS A 1 285 ? 22.327 -4.019 -6.105 1.00 88.56 285 CYS A CA 1
ATOM 2298 C C . CYS A 1 285 ? 22.478 -2.867 -5.092 1.00 88.56 285 CYS A C 1
ATOM 2300 O O . CYS A 1 285 ? 21.835 -2.854 -4.040 1.00 88.56 285 CYS A O 1
ATOM 2302 N N . ARG A 1 286 ? 23.318 -1.871 -5.411 1.00 82.56 286 ARG A N 1
ATOM 2303 C CA . ARG A 1 286 ? 23.464 -0.653 -4.608 1.00 82.56 286 ARG A CA 1
ATOM 2304 C C . ARG A 1 286 ? 22.143 0.106 -4.612 1.00 82.56 286 ARG A C 1
ATOM 2306 O O . ARG A 1 286 ? 21.718 0.617 -5.644 1.00 82.56 286 ARG A O 1
ATOM 2313 N N . SER A 1 287 ? 21.480 0.144 -3.460 1.00 83.06 287 SER A N 1
ATOM 2314 C CA . SER A 1 287 ? 20.171 0.782 -3.325 1.00 83.06 287 SER A CA 1
ATOM 2315 C C . SER A 1 287 ? 20.291 2.295 -3.497 1.00 83.06 287 SER A C 1
ATOM 2317 O O . SER A 1 287 ? 20.890 2.970 -2.660 1.00 83.06 287 SER A O 1
ATOM 2319 N N . VAL A 1 288 ? 19.669 2.829 -4.546 1.00 82.06 288 VAL A N 1
ATOM 2320 C CA . VAL A 1 288 ? 19.581 4.267 -4.825 1.00 82.06 288 VAL A CA 1
ATOM 2321 C C . VAL A 1 288 ? 18.127 4.695 -4.995 1.00 82.06 288 VAL A C 1
ATOM 2323 O O . VAL A 1 288 ? 17.256 3.898 -5.363 1.00 82.06 288 VAL A O 1
ATOM 2326 N N . GLN A 1 289 ? 17.854 5.974 -4.731 1.00 82.06 289 GLN A N 1
ATOM 2327 C CA . GLN A 1 289 ? 16.560 6.561 -5.071 1.00 82.06 289 GLN A CA 1
ATOM 2328 C C . GLN A 1 289 ? 16.376 6.542 -6.591 1.00 82.06 289 GLN A C 1
ATOM 2330 O O . GLN A 1 289 ? 17.302 6.857 -7.337 1.00 82.06 289 GLN A O 1
ATOM 2335 N N . PHE A 1 290 ? 15.182 6.157 -7.038 1.00 85.75 290 PHE A N 1
ATOM 2336 C CA . PHE A 1 290 ? 14.851 6.147 -8.457 1.00 85.75 290 PHE A CA 1
ATOM 2337 C C . PHE A 1 290 ? 14.819 7.577 -9.010 1.00 85.75 290 PHE A C 1
ATOM 2339 O O . PHE A 1 290 ? 14.188 8.450 -8.416 1.00 85.75 290 PHE A O 1
ATOM 2346 N N . CYS A 1 291 ? 15.485 7.794 -10.145 1.00 84.94 291 CYS A N 1
ATOM 2347 C CA . CYS A 1 291 ? 15.570 9.077 -10.838 1.00 84.94 291 CYS A CA 1
ATOM 2348 C C . CYS A 1 291 ? 14.950 8.918 -12.235 1.00 84.94 291 CYS A C 1
ATOM 2350 O O . CYS A 1 291 ? 15.546 8.256 -13.086 1.00 84.94 291 CYS A O 1
ATOM 2352 N N . PRO A 1 292 ? 13.753 9.471 -12.484 1.00 81.19 292 PRO A N 1
ATOM 2353 C CA . PRO A 1 292 ? 13.072 9.311 -13.768 1.00 81.19 292 PRO A CA 1
ATOM 2354 C C . PRO A 1 292 ? 13.695 10.123 -14.911 1.00 81.19 292 PRO A C 1
ATOM 2356 O O . PRO A 1 292 ? 13.338 9.929 -16.067 1.00 81.19 292 PRO A O 1
ATOM 2359 N N . GLU A 1 293 ? 14.639 11.013 -14.614 1.00 82.81 293 GLU A N 1
ATOM 2360 C CA . GLU A 1 293 ? 15.341 11.824 -15.608 1.00 82.81 293 GLU A CA 1
ATOM 2361 C C . GLU A 1 293 ? 16.600 11.134 -16.153 1.00 82.81 293 GLU A C 1
ATOM 2363 O O . GLU A 1 293 ? 17.139 11.551 -17.180 1.00 82.81 293 GLU A O 1
ATOM 2368 N N . ARG A 1 294 ? 17.115 10.104 -15.465 1.00 86.69 294 ARG A N 1
ATOM 2369 C CA . ARG A 1 294 ? 18.405 9.493 -15.805 1.00 86.69 294 ARG A CA 1
ATOM 2370 C C . ARG A 1 294 ? 18.504 8.039 -15.359 1.00 86.69 294 ARG A C 1
ATOM 2372 O O . ARG A 1 294 ? 18.295 7.717 -14.195 1.00 86.69 294 ARG A O 1
ATOM 2379 N N . ILE A 1 295 ? 18.992 7.193 -16.263 1.00 89.88 295 ILE A N 1
ATOM 2380 C CA . ILE A 1 295 ? 19.427 5.832 -15.938 1.00 89.88 295 ILE A CA 1
ATOM 2381 C C . ILE A 1 295 ? 20.826 5.900 -15.303 1.00 89.88 295 ILE A C 1
ATOM 2383 O O . ILE A 1 295 ? 21.746 6.501 -15.858 1.00 89.88 295 ILE A O 1
ATOM 2387 N N . GLY A 1 296 ? 20.958 5.338 -14.106 1.00 87.94 296 GLY A N 1
ATOM 2388 C CA . GLY A 1 296 ? 22.192 5.277 -13.329 1.00 87.94 296 GLY A CA 1
ATOM 2389 C C . GLY A 1 296 ? 23.142 4.163 -13.774 1.00 87.94 296 GLY A C 1
ATOM 2390 O O . GLY A 1 296 ? 23.154 3.732 -14.926 1.00 87.94 296 GLY A O 1
ATOM 2391 N N . ASN A 1 297 ? 23.978 3.701 -12.846 1.00 90.19 297 ASN A N 1
ATOM 2392 C CA . ASN A 1 297 ? 24.975 2.663 -13.110 1.00 90.19 297 ASN A CA 1
ATOM 2393 C C . ASN A 1 297 ? 24.354 1.254 -12.997 1.00 90.19 297 ASN A C 1
ATOM 2395 O O . ASN A 1 297 ? 23.493 1.024 -12.155 1.00 90.19 297 ASN A O 1
ATOM 2399 N N . PHE A 1 298 ? 24.833 0.278 -13.775 1.00 92.44 298 PHE A N 1
ATOM 2400 C CA . PHE A 1 298 ? 24.373 -1.123 -13.720 1.00 92.44 298 PHE A CA 1
ATOM 2401 C C . PHE A 1 298 ? 24.546 -1.800 -12.346 1.00 92.44 298 PHE A C 1
ATOM 2403 O O . PHE A 1 298 ? 23.897 -2.794 -12.037 1.00 92.44 298 PHE A O 1
ATOM 2410 N N . THR A 1 299 ? 25.429 -1.268 -11.501 1.00 90.12 299 THR A N 1
ATOM 2411 C CA . THR A 1 299 ? 25.610 -1.722 -10.110 1.00 90.12 299 THR A CA 1
ATOM 2412 C C . THR A 1 299 ? 24.541 -1.190 -9.153 1.00 90.12 299 THR A C 1
ATOM 2414 O O . THR A 1 299 ? 24.471 -1.642 -8.010 1.00 90.12 299 THR A O 1
ATOM 2417 N N . GLU A 1 300 ? 23.729 -0.226 -9.582 1.00 89.31 300 GLU A N 1
ATOM 2418 C CA . GLU A 1 300 ? 22.695 0.431 -8.786 1.00 89.31 300 GLU A CA 1
ATOM 2419 C C . GLU A 1 300 ? 21.309 -0.145 -9.090 1.00 89.31 300 GLU A C 1
ATOM 2421 O O . GLU A 1 300 ? 21.011 -0.539 -10.218 1.00 89.31 300 GLU A O 1
ATOM 2426 N N . MET A 1 301 ? 20.436 -0.143 -8.086 1.00 92.06 301 MET A N 1
ATOM 2427 C CA . MET A 1 301 ? 19.052 -0.590 -8.211 1.00 92.06 301 MET A CA 1
ATOM 2428 C C . MET A 1 301 ? 18.106 0.280 -7.388 1.00 92.06 301 MET A C 1
ATOM 2430 O O . MET A 1 301 ? 18.506 0.880 -6.387 1.00 92.06 301 MET A O 1
ATOM 2434 N N . SER A 1 302 ? 16.827 0.273 -7.753 1.00 90.56 302 SER A N 1
ATOM 2435 C CA . SER A 1 302 ? 15.778 0.949 -6.986 1.00 90.56 302 SER A CA 1
ATOM 2436 C C . SER A 1 302 ? 14.700 -0.030 -6.532 1.00 90.56 302 SER A C 1
ATOM 2438 O O . SER A 1 302 ? 14.390 -1.013 -7.204 1.00 90.56 302 SER A O 1
ATOM 2440 N N . SER A 1 303 ? 14.135 0.221 -5.352 1.00 90.81 303 SER A N 1
ATOM 2441 C CA . SER A 1 303 ? 13.034 -0.577 -4.808 1.00 90.81 303 SER A CA 1
ATOM 2442 C C . SER A 1 303 ? 11.742 0.231 -4.788 1.00 90.81 303 SER A C 1
ATOM 2444 O O . SER A 1 303 ? 11.750 1.404 -4.416 1.00 90.81 303 SER A O 1
ATOM 2446 N N . PHE A 1 304 ? 10.631 -0.413 -5.133 1.00 89.50 304 PHE A N 1
ATOM 2447 C CA . PHE A 1 304 ? 9.317 0.205 -5.232 1.00 89.50 304 PHE A CA 1
ATOM 2448 C C . PHE A 1 304 ? 8.284 -0.617 -4.455 1.00 89.50 304 PHE A C 1
ATOM 2450 O O . PHE A 1 304 ? 8.214 -1.835 -4.633 1.00 89.50 304 PHE A O 1
ATOM 2457 N N . PRO A 1 305 ? 7.438 0.010 -3.624 1.00 87.50 305 PRO A N 1
ATOM 2458 C CA . PRO A 1 305 ? 6.182 -0.626 -3.257 1.00 87.50 305 PRO A CA 1
ATOM 2459 C C . PRO A 1 305 ? 5.302 -0.761 -4.510 1.00 87.50 305 PRO A C 1
ATOM 2461 O O . PRO A 1 305 ? 5.366 0.097 -5.395 1.00 87.50 305 PRO A O 1
ATOM 2464 N N . GLU A 1 306 ? 4.462 -1.799 -4.563 1.00 84.69 306 GLU A N 1
ATOM 2465 C CA . GLU A 1 306 ? 3.551 -2.072 -5.693 1.00 84.69 306 GLU A CA 1
ATOM 2466 C C . GLU A 1 306 ? 2.767 -0.826 -6.156 1.00 84.69 306 GLU A C 1
ATOM 2468 O O . GLU A 1 306 ? 2.615 -0.591 -7.346 1.00 84.69 306 GLU A O 1
ATOM 2473 N N . THR A 1 307 ? 2.368 0.040 -5.223 1.00 83.12 307 THR A N 1
ATOM 2474 C CA . THR A 1 307 ? 1.553 1.232 -5.496 1.00 83.12 307 THR A CA 1
ATOM 2475 C C . THR A 1 307 ? 2.333 2.346 -6.188 1.00 83.12 307 THR A C 1
ATOM 2477 O O . THR A 1 307 ? 1.777 3.107 -6.969 1.00 83.12 307 THR A O 1
ATOM 2480 N N . LYS A 1 308 ? 3.644 2.461 -5.934 1.00 83.94 308 LYS A N 1
ATOM 2481 C CA . LYS A 1 308 ? 4.477 3.500 -6.565 1.00 83.94 308 LYS A CA 1
ATOM 2482 C C . LYS A 1 308 ? 4.954 3.105 -7.952 1.00 83.94 308 LYS A C 1
ATOM 2484 O O . LYS A 1 308 ? 5.245 3.987 -8.756 1.00 83.94 308 LYS A O 1
ATOM 2489 N N . VAL A 1 309 ? 5.088 1.807 -8.222 1.00 88.75 309 VAL A N 1
ATOM 2490 C CA . VAL A 1 309 ? 5.536 1.338 -9.538 1.00 88.75 309 VAL A CA 1
ATOM 2491 C C . VAL A 1 309 ? 4.432 1.451 -10.590 1.00 88.75 309 VAL A C 1
ATOM 2493 O O . VAL A 1 309 ? 4.749 1.688 -11.750 1.00 88.75 309 VAL A O 1
ATOM 2496 N N . GLU A 1 310 ? 3.154 1.402 -10.196 1.00 86.19 310 GLU A N 1
ATOM 2497 C CA . GLU A 1 310 ? 2.002 1.586 -11.098 1.00 86.19 310 GLU A CA 1
ATOM 2498 C C . GLU A 1 310 ? 2.095 2.862 -11.941 1.00 86.19 310 GLU A C 1
ATOM 2500 O O . GLU A 1 310 ? 1.865 2.821 -13.149 1.00 86.19 310 GLU A O 1
ATOM 2505 N N . LYS A 1 311 ? 2.554 3.969 -11.346 1.00 87.62 311 LYS A N 1
ATOM 2506 C CA . LYS A 1 311 ? 2.809 5.222 -12.070 1.00 87.62 311 LYS A CA 1
ATOM 2507 C C . LYS A 1 311 ? 3.781 5.034 -13.241 1.00 87.62 311 LYS A C 1
ATOM 2509 O O . LYS A 1 311 ? 3.531 5.532 -14.337 1.00 87.62 311 LYS A O 1
ATOM 2514 N N . TRP A 1 312 ? 4.875 4.309 -13.021 1.00 88.31 312 TRP A N 1
ATOM 2515 C CA . TRP A 1 312 ? 5.941 4.105 -14.010 1.00 88.31 312 TRP A CA 1
ATOM 2516 C C . TRP A 1 312 ? 5.597 3.056 -15.060 1.00 88.31 312 TRP A C 1
ATOM 2518 O O . TRP A 1 312 ? 6.176 3.067 -16.142 1.00 88.31 312 TRP A O 1
ATOM 2528 N N . MET A 1 313 ? 4.635 2.187 -14.759 1.00 88.06 313 MET A N 1
ATOM 2529 C CA . MET A 1 313 ? 4.086 1.257 -15.736 1.00 88.06 313 MET A CA 1
ATOM 2530 C C . MET A 1 313 ? 3.135 1.941 -16.715 1.00 88.06 313 MET A C 1
ATOM 2532 O O . MET A 1 313 ? 2.944 1.410 -17.794 1.00 88.06 313 MET A O 1
ATOM 2536 N N . SER A 1 314 ? 2.574 3.116 -16.402 1.00 88.06 314 SER A N 1
ATOM 2537 C CA . SER A 1 314 ? 1.638 3.802 -17.306 1.00 88.06 314 SER A CA 1
ATOM 2538 C C . SER A 1 314 ? 2.219 4.036 -18.717 1.00 88.06 314 SER A C 1
ATOM 2540 O O . SER A 1 314 ? 3.428 4.249 -18.848 1.00 88.06 314 SER A O 1
ATOM 2542 N N . PRO A 1 315 ? 1.384 4.086 -19.777 1.00 86.31 315 PRO A N 1
ATOM 2543 C CA . PRO A 1 315 ? 1.857 4.252 -21.159 1.00 86.31 315 PRO A CA 1
ATOM 2544 C C . PRO A 1 315 ? 2.773 5.468 -21.378 1.00 86.31 315 PRO A C 1
ATOM 2546 O O . PRO A 1 315 ? 3.661 5.444 -22.222 1.00 86.31 315 PRO A O 1
ATOM 2549 N N . GLN A 1 316 ? 2.600 6.527 -20.581 1.00 86.38 316 GLN A N 1
ATOM 2550 C CA . GLN A 1 316 ? 3.415 7.744 -20.658 1.00 86.38 316 GLN A CA 1
ATOM 2551 C C . GLN A 1 316 ? 4.860 7.539 -20.175 1.00 86.38 316 GLN A C 1
ATOM 2553 O O . GLN A 1 316 ? 5.760 8.268 -20.589 1.00 86.38 316 GLN A O 1
ATOM 2558 N N . HIS A 1 317 ? 5.090 6.573 -19.284 1.00 88.88 317 HIS A N 1
ATOM 2559 C CA . HIS A 1 317 ? 6.366 6.379 -18.592 1.00 88.88 317 HIS A CA 1
ATOM 2560 C C . HIS A 1 317 ? 7.016 5.016 -18.866 1.00 88.88 317 HIS A C 1
ATOM 2562 O O . HIS A 1 317 ? 8.225 4.865 -18.664 1.00 88.88 317 HIS A O 1
ATOM 2568 N N . CYS A 1 318 ? 6.246 4.046 -19.363 1.00 89.62 318 CYS A N 1
ATOM 2569 C CA . CYS A 1 318 ? 6.684 2.665 -19.543 1.00 89.62 318 CYS A CA 1
ATOM 2570 C C . CYS A 1 318 ? 7.910 2.544 -20.457 1.00 89.62 318 CYS A C 1
ATOM 2572 O O . CYS A 1 318 ? 8.837 1.797 -20.153 1.00 89.62 318 CYS A O 1
ATOM 2574 N N . SER A 1 319 ? 7.983 3.346 -21.524 1.00 90.06 319 SER A N 1
ATOM 2575 C CA . SER A 1 319 ? 9.113 3.333 -22.464 1.00 90.06 319 SER A CA 1
ATOM 2576 C C . SER A 1 319 ? 10.454 3.657 -21.791 1.00 90.06 319 SER A C 1
ATOM 2578 O O . SER A 1 319 ? 11.459 2.985 -22.032 1.00 90.06 319 SER A O 1
ATOM 2580 N N . PHE A 1 320 ? 10.488 4.651 -20.898 1.00 91.69 320 PHE A N 1
ATOM 2581 C CA . PHE A 1 320 ? 11.673 4.948 -20.091 1.00 91.69 320 PHE A CA 1
ATOM 2582 C C . PHE A 1 320 ? 11.962 3.816 -19.101 1.00 91.69 320 PHE A C 1
ATOM 2584 O O . PHE A 1 320 ? 13.113 3.412 -18.937 1.00 91.69 320 PHE A O 1
ATOM 2591 N N . PHE A 1 321 ? 10.922 3.283 -18.462 1.00 93.19 321 PHE A N 1
ATOM 2592 C CA . PHE A 1 321 ? 11.054 2.238 -17.451 1.00 93.19 321 PHE A CA 1
ATOM 2593 C C . PHE A 1 321 ? 11.606 0.923 -18.032 1.00 93.19 321 PHE A C 1
ATOM 2595 O O . PHE A 1 321 ? 12.475 0.290 -17.431 1.00 93.19 321 PHE A O 1
ATOM 2602 N N . LEU A 1 322 ? 11.206 0.568 -19.255 1.00 93.06 322 LEU A N 1
ATOM 2603 C CA . LEU A 1 322 ? 11.769 -0.544 -20.022 1.00 93.06 322 LEU A CA 1
ATOM 2604 C C . LEU A 1 322 ? 13.255 -0.332 -20.320 1.00 93.06 322 LEU A C 1
ATOM 2606 O O . LEU A 1 322 ? 14.062 -1.230 -20.073 1.00 93.06 322 LEU A O 1
ATOM 2610 N N . LYS A 1 323 ? 13.641 0.869 -20.778 1.00 92.56 323 LYS A N 1
ATOM 2611 C CA . LYS A 1 323 ? 15.052 1.226 -21.017 1.00 92.56 323 LYS A CA 1
ATOM 2612 C C . LYS A 1 323 ? 15.877 1.150 -19.735 1.00 92.56 323 LYS A C 1
ATOM 2614 O O . LYS A 1 323 ? 16.966 0.580 -19.747 1.00 92.56 323 LYS A O 1
ATOM 2619 N N . TYR A 1 324 ? 15.340 1.650 -18.623 1.00 94.25 324 TYR A N 1
ATOM 2620 C CA . TYR A 1 324 ? 15.947 1.526 -17.298 1.00 94.25 324 TYR A CA 1
ATOM 2621 C C . TYR A 1 324 ? 16.243 0.056 -16.953 1.00 94.25 324 TYR A C 1
ATOM 2623 O O . TYR A 1 324 ? 17.371 -0.274 -16.587 1.00 94.25 324 TYR A O 1
ATOM 2631 N N . HIS A 1 325 ? 15.291 -0.854 -17.182 1.00 94.44 325 HIS A N 1
ATOM 2632 C CA . HIS A 1 325 ? 15.449 -2.285 -16.895 1.00 94.44 325 HIS A CA 1
ATOM 2633 C C . HIS A 1 325 ? 16.353 -3.065 -17.853 1.00 94.44 325 HIS A C 1
ATOM 2635 O O . HIS A 1 325 ? 16.573 -4.266 -17.646 1.00 94.44 325 HIS A O 1
ATOM 2641 N N . ARG A 1 326 ? 16.881 -2.438 -18.907 1.00 92.25 326 ARG A N 1
ATOM 2642 C CA . ARG A 1 326 ? 17.954 -3.036 -19.712 1.00 92.25 326 ARG A CA 1
ATOM 2643 C C . ARG A 1 326 ? 19.314 -2.911 -19.025 1.00 92.25 326 ARG A C 1
ATOM 2645 O O . ARG A 1 326 ? 20.176 -3.743 -19.283 1.00 92.25 326 ARG A O 1
ATOM 2652 N N . LEU A 1 327 ? 19.486 -1.920 -18.143 1.00 92.88 327 LEU A N 1
ATOM 2653 C CA . LEU A 1 327 ? 20.752 -1.654 -17.452 1.00 92.88 327 LEU A CA 1
ATOM 2654 C C . LEU A 1 327 ? 20.691 -1.903 -15.940 1.00 92.88 327 LEU A C 1
ATOM 2656 O O . LEU A 1 327 ? 21.668 -2.378 -15.368 1.00 92.88 327 LEU A O 1
ATOM 2660 N N . GLN A 1 328 ? 19.574 -1.574 -15.289 1.00 94.31 328 GLN A N 1
ATOM 2661 C CA . GLN A 1 328 ? 19.433 -1.597 -13.833 1.00 94.31 328 GLN A CA 1
ATOM 2662 C C . GLN A 1 328 ? 18.329 -2.547 -13.366 1.00 94.31 328 GLN A C 1
ATOM 2664 O O . GLN A 1 328 ? 17.371 -2.844 -14.086 1.00 94.31 328 GLN A O 1
ATOM 2669 N N . PHE A 1 329 ? 18.449 -3.005 -12.120 1.00 94.00 329 PHE A N 1
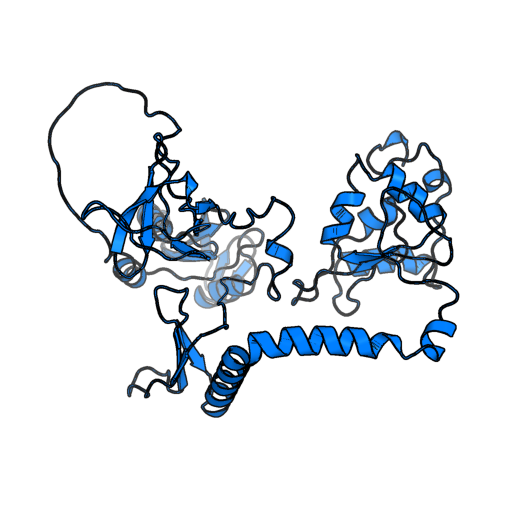ATOM 2670 C CA . PHE A 1 329 ? 17.418 -3.811 -11.476 1.00 94.00 329 PHE A CA 1
ATOM 2671 C C . PHE A 1 329 ? 16.380 -2.943 -10.771 1.00 94.00 329 PHE A C 1
ATOM 2673 O O . PHE A 1 329 ? 16.715 -1.943 -10.134 1.00 94.00 329 PHE A O 1
ATOM 2680 N N . SER A 1 330 ? 15.129 -3.400 -10.785 1.00 95.06 330 SER A N 1
ATOM 2681 C CA . SER A 1 330 ? 14.132 -2.976 -9.809 1.00 95.06 330 SER A CA 1
ATOM 2682 C C . SER A 1 330 ? 13.672 -4.129 -8.929 1.00 95.06 330 SER A C 1
ATOM 2684 O O . SER A 1 330 ? 13.515 -5.270 -9.377 1.00 95.06 330 SER A O 1
ATOM 2686 N N . ARG A 1 331 ? 13.424 -3.806 -7.655 1.00 95.81 331 ARG A N 1
ATOM 2687 C CA . ARG A 1 331 ? 12.707 -4.683 -6.728 1.00 95.81 331 ARG A CA 1
ATOM 2688 C C . ARG A 1 331 ? 11.340 -4.119 -6.415 1.00 95.81 331 ARG A C 1
ATOM 2690 O O . ARG A 1 331 ? 11.236 -3.030 -5.862 1.00 95.81 331 ARG A O 1
ATOM 2697 N N . VAL A 1 332 ? 10.305 -4.896 -6.688 1.00 94.31 332 VAL A N 1
ATOM 2698 C CA . VAL A 1 332 ? 8.921 -4.540 -6.379 1.00 94.31 332 VAL A CA 1
ATOM 2699 C C . VAL A 1 332 ? 8.437 -5.425 -5.245 1.00 94.31 332 VAL A C 1
ATOM 2701 O O . VAL A 1 332 ? 8.754 -6.613 -5.210 1.00 94.31 332 VAL A O 1
ATOM 2704 N N . TYR A 1 333 ? 7.743 -4.853 -4.266 1.00 89.81 333 TYR A N 1
ATOM 2705 C CA . TYR A 1 333 ? 7.291 -5.590 -3.088 1.00 89.81 333 TYR A CA 1
ATOM 2706 C C . TYR A 1 333 ? 5.872 -5.193 -2.664 1.00 89.81 333 TYR A C 1
ATOM 2708 O O . TYR A 1 333 ? 5.437 -4.074 -2.962 1.00 89.81 333 TYR A O 1
ATOM 2716 N N . PRO A 1 334 ? 5.144 -6.089 -1.963 1.00 84.94 334 PRO A N 1
ATOM 2717 C CA . PRO A 1 334 ? 3.761 -5.835 -1.595 1.00 84.94 334 PRO A CA 1
ATOM 2718 C C . PRO A 1 334 ? 3.662 -4.641 -0.650 1.00 84.94 334 PRO A C 1
ATOM 2720 O O . PRO A 1 334 ? 4.531 -4.432 0.203 1.00 84.94 334 PRO A O 1
ATOM 2723 N N . LYS A 1 335 ? 2.591 -3.859 -0.775 1.00 81.25 335 LYS A N 1
ATOM 2724 C CA . LYS A 1 335 ? 2.350 -2.736 0.141 1.00 81.25 335 LYS A CA 1
ATOM 2725 C C . LYS A 1 335 ? 2.122 -3.217 1.578 1.00 81.25 335 LYS A C 1
ATOM 2727 O O . LYS A 1 335 ? 1.506 -4.257 1.804 1.00 81.25 335 LYS A O 1
ATOM 2732 N N . GLY A 1 336 ? 2.566 -2.424 2.556 1.00 71.19 336 GLY A N 1
ATOM 2733 C CA . GLY A 1 336 ? 2.472 -2.769 3.983 1.00 71.19 336 GLY A CA 1
ATOM 2734 C C . GLY A 1 336 ? 1.038 -2.921 4.503 1.00 71.19 336 GLY A C 1
ATOM 2735 O O . GLY A 1 336 ? 0.805 -3.661 5.451 1.00 71.19 336 GLY A O 1
ATOM 2736 N N . SER A 1 337 ? 0.066 -2.293 3.837 1.00 69.62 337 SER A N 1
ATOM 2737 C CA . SER A 1 337 ? -1.362 -2.431 4.133 1.00 69.62 337 SER A CA 1
ATOM 2738 C C . SER A 1 337 ? -1.940 -3.818 3.828 1.00 69.62 337 SER A C 1
ATOM 2740 O O . SER A 1 337 ? -3.047 -4.126 4.273 1.00 69.62 337 SER A O 1
ATOM 2742 N N . ARG A 1 338 ? -1.213 -4.678 3.102 1.00 72.75 338 ARG A N 1
ATOM 2743 C CA . ARG A 1 338 ? -1.571 -6.090 2.896 1.00 72.75 338 ARG A CA 1
ATOM 2744 C C . ARG A 1 338 ? -1.244 -6.915 4.137 1.00 72.75 338 ARG A C 1
ATOM 2746 O O . ARG A 1 338 ? -0.437 -7.840 4.098 1.00 72.75 338 ARG A O 1
ATOM 2753 N N . ILE A 1 339 ? -1.891 -6.585 5.253 1.00 71.44 339 ILE A N 1
ATOM 2754 C CA . ILE A 1 339 ? -1.762 -7.332 6.512 1.00 71.44 339 ILE A CA 1
ATOM 2755 C C . ILE A 1 339 ? -2.323 -8.757 6.391 1.00 71.44 339 ILE A C 1
ATOM 2757 O O . ILE A 1 339 ? -1.904 -9.658 7.109 1.00 71.44 339 ILE A O 1
ATOM 2761 N N . ASP A 1 340 ? -3.225 -8.972 5.429 1.00 73.69 340 ASP A N 1
ATOM 2762 C CA . ASP A 1 340 ? -3.714 -10.288 5.014 1.00 73.69 340 ASP A CA 1
ATOM 2763 C C . ASP A 1 340 ? -2.687 -11.078 4.183 1.00 73.69 340 ASP A C 1
ATOM 2765 O O . ASP A 1 340 ? -2.975 -12.190 3.752 1.00 73.69 340 ASP A O 1
ATOM 2769 N N . SER A 1 341 ? -1.499 -10.503 3.946 1.00 78.31 341 SER A N 1
ATOM 2770 C CA . SER A 1 341 ? -0.411 -11.075 3.150 1.00 78.31 341 SER A CA 1
ATOM 2771 C C . SER A 1 341 ? -0.812 -11.458 1.720 1.00 78.31 341 SER A C 1
ATOM 2773 O O . SER A 1 341 ? -0.158 -12.294 1.088 1.00 78.31 341 SER A O 1
ATOM 2775 N N . SER A 1 342 ? -1.857 -10.822 1.181 1.00 80.06 342 SER A N 1
ATOM 2776 C CA . SER A 1 342 ? -2.245 -10.952 -0.223 1.00 80.06 342 SER A CA 1
ATOM 2777 C C . SER A 1 342 ? -1.104 -10.542 -1.169 1.00 80.06 342 SER A C 1
ATOM 2779 O O . SER A 1 342 ? -0.171 -9.837 -0.784 1.00 80.06 342 SER A O 1
ATOM 2781 N N . ASN A 1 343 ? -1.164 -11.002 -2.420 1.00 84.81 343 ASN A N 1
ATOM 2782 C CA . ASN A 1 343 ? -0.187 -10.672 -3.460 1.00 84.81 343 ASN A CA 1
ATOM 2783 C C . ASN A 1 343 ? -0.811 -9.756 -4.521 1.00 84.81 343 ASN A C 1
ATOM 2785 O O . ASN A 1 343 ? -2.015 -9.821 -4.780 1.00 84.81 343 ASN A O 1
ATOM 2789 N N . TYR A 1 344 ? 0.014 -8.904 -5.126 1.00 85.88 344 TYR A N 1
ATOM 2790 C CA . TYR A 1 344 ? -0.311 -8.171 -6.349 1.00 85.88 344 TYR A CA 1
ATOM 2791 C C . TYR A 1 344 ? -0.050 -9.050 -7.580 1.00 85.88 344 TYR A C 1
ATOM 2793 O O . TYR A 1 344 ? 0.572 -10.109 -7.468 1.00 85.88 344 TYR A O 1
ATOM 2801 N N . ASP A 1 345 ? -0.554 -8.637 -8.743 1.00 86.00 345 ASP A N 1
ATOM 2802 C CA . ASP A 1 345 ? -0.326 -9.354 -9.999 1.00 86.00 345 ASP A CA 1
ATOM 2803 C C . ASP A 1 345 ? 1.105 -9.104 -10.521 1.00 86.00 345 ASP A C 1
ATOM 2805 O O . ASP A 1 345 ? 1.441 -7.961 -10.840 1.00 86.00 345 ASP A O 1
ATOM 2809 N N . PRO A 1 346 ? 1.966 -10.137 -10.610 1.00 89.19 346 PRO A N 1
ATOM 2810 C CA . PRO A 1 346 ? 3.346 -9.972 -11.049 1.00 89.19 346 PRO A CA 1
ATOM 2811 C C . PRO A 1 346 ? 3.498 -9.814 -12.569 1.00 89.19 346 PRO A C 1
ATOM 2813 O O . PRO A 1 346 ? 4.529 -9.310 -13.014 1.00 89.19 346 PRO A O 1
ATOM 2816 N N . VAL A 1 347 ? 2.508 -10.226 -13.371 1.00 87.75 347 VAL A N 1
ATOM 2817 C CA . VAL A 1 347 ? 2.656 -10.334 -14.835 1.00 87.75 347 VAL A CA 1
ATOM 2818 C C . VAL A 1 347 ? 2.883 -8.969 -15.478 1.00 87.75 347 VAL A C 1
ATOM 2820 O O . VAL A 1 347 ? 3.788 -8.805 -16.292 1.00 87.75 347 VAL A O 1
ATOM 2823 N N . HIS A 1 348 ? 2.124 -7.963 -15.047 1.00 87.81 348 HIS A N 1
ATOM 2824 C CA . HIS A 1 348 ? 2.253 -6.592 -15.544 1.00 87.81 348 HIS A CA 1
ATOM 2825 C C . HIS A 1 348 ? 3.658 -6.017 -15.312 1.00 87.81 348 HIS A C 1
ATOM 2827 O O . HIS A 1 348 ? 4.207 -5.319 -16.163 1.00 87.81 348 HIS A O 1
ATOM 2833 N N . LEU A 1 349 ? 4.270 -6.362 -14.180 1.00 92.25 349 LEU A N 1
ATOM 2834 C CA . LEU A 1 349 ? 5.598 -5.885 -13.805 1.00 92.25 349 LEU A CA 1
ATOM 2835 C C . LEU A 1 349 ? 6.687 -6.565 -14.629 1.00 92.25 349 LEU A C 1
ATOM 2837 O O . LEU A 1 349 ? 7.615 -5.896 -15.087 1.00 92.25 349 LEU A O 1
ATOM 2841 N N . TRP A 1 350 ? 6.558 -7.872 -14.867 1.00 91.88 350 TRP A N 1
ATOM 2842 C CA . TRP A 1 350 ? 7.465 -8.591 -15.759 1.00 91.88 350 TRP A CA 1
ATOM 2843 C C . TRP A 1 350 ? 7.390 -8.065 -17.187 1.00 91.88 350 TRP A C 1
ATOM 2845 O O . TRP A 1 350 ? 8.439 -7.817 -17.776 1.00 91.88 350 TRP A O 1
ATOM 2855 N N . ASN A 1 351 ? 6.186 -7.791 -17.698 1.00 91.44 351 ASN A N 1
ATOM 2856 C CA . ASN A 1 351 ? 5.996 -7.201 -19.025 1.00 91.44 351 ASN A CA 1
ATOM 2857 C C . ASN A 1 351 ? 6.632 -5.804 -19.143 1.00 91.44 351 ASN A C 1
ATOM 2859 O O . ASN A 1 351 ? 7.041 -5.425 -20.235 1.00 91.44 351 ASN A O 1
ATOM 2863 N N . CYS A 1 352 ? 6.784 -5.070 -18.035 1.00 92.88 352 CYS A N 1
ATOM 2864 C CA . CYS A 1 352 ? 7.507 -3.791 -17.972 1.00 92.88 352 CYS A CA 1
ATOM 2865 C C . CYS A 1 352 ? 9.014 -3.947 -17.661 1.00 92.88 352 CYS A C 1
ATOM 2867 O O . CYS A 1 352 ? 9.726 -2.963 -17.442 1.00 92.88 352 CYS A O 1
ATOM 2869 N N . GLY A 1 353 ? 9.525 -5.179 -17.614 1.00 92.69 353 GLY A N 1
ATOM 2870 C CA . GLY A 1 353 ? 10.940 -5.495 -17.434 1.00 92.69 353 GLY A CA 1
ATOM 2871 C C . GLY A 1 353 ? 11.428 -5.603 -15.985 1.00 92.69 353 GLY A C 1
ATOM 2872 O O . GLY A 1 353 ? 12.622 -5.840 -15.795 1.00 92.69 353 GLY A O 1
ATOM 2873 N N . CYS A 1 354 ? 10.560 -5.469 -14.976 1.00 94.62 354 CYS A N 1
ATOM 2874 C CA . CYS A 1 354 ? 10.948 -5.631 -13.571 1.00 94.62 354 CYS A CA 1
ATOM 2875 C C . CYS A 1 354 ? 11.471 -7.048 -13.306 1.00 94.62 354 CYS A C 1
ATOM 2877 O O . CYS A 1 354 ? 10.829 -8.033 -13.663 1.00 94.62 354 CYS A O 1
ATOM 2879 N N . GLN A 1 355 ? 12.608 -7.162 -12.620 1.00 93.50 355 GLN A N 1
ATOM 2880 C CA . GLN A 1 355 ? 13.292 -8.443 -12.430 1.00 93.50 355 GLN A CA 1
ATOM 2881 C C . GLN A 1 355 ? 12.992 -9.058 -11.059 1.00 93.50 355 GLN A C 1
ATOM 2883 O O . GLN A 1 355 ? 12.692 -10.245 -10.956 1.00 93.50 355 GLN A O 1
ATOM 2888 N N . MET A 1 356 ? 13.029 -8.257 -9.988 1.00 93.75 356 MET A N 1
ATOM 2889 C CA . MET A 1 356 ? 12.835 -8.747 -8.620 1.00 93.75 356 MET A CA 1
ATOM 2890 C C . MET A 1 356 ? 11.419 -8.444 -8.121 1.00 93.75 356 MET A C 1
ATOM 2892 O O . MET A 1 356 ? 11.205 -7.565 -7.285 1.00 93.75 356 MET A O 1
ATOM 2896 N N . VAL A 1 357 ? 10.439 -9.187 -8.628 1.00 92.62 357 VAL A N 1
ATOM 2897 C CA . VAL A 1 357 ? 9.027 -9.059 -8.238 1.00 92.62 357 VAL A CA 1
ATOM 2898 C C . VAL A 1 357 ? 8.746 -9.940 -7.014 1.00 92.62 357 VAL A C 1
ATOM 2900 O O . VAL A 1 357 ? 8.511 -11.141 -7.126 1.00 92.62 357 VAL A O 1
ATOM 2903 N N . ALA A 1 358 ? 8.854 -9.361 -5.816 1.00 91.31 358 ALA A N 1
ATOM 2904 C CA . ALA A 1 358 ? 8.761 -10.088 -4.553 1.00 91.31 358 ALA A CA 1
ATOM 2905 C C . ALA A 1 358 ? 7.303 -10.365 -4.160 1.00 91.31 358 ALA A C 1
ATOM 2907 O O . ALA A 1 358 ? 6.504 -9.436 -4.036 1.00 91.31 358 ALA A O 1
ATOM 2908 N N . LEU A 1 359 ? 6.991 -11.636 -3.894 1.00 87.31 359 LEU A N 1
ATOM 2909 C CA . LEU A 1 359 ? 5.670 -12.115 -3.484 1.00 87.31 359 LEU A CA 1
ATOM 2910 C C . LEU A 1 359 ? 5.740 -12.839 -2.131 1.00 87.31 359 LEU A C 1
ATOM 2912 O O . LEU A 1 359 ? 6.749 -13.453 -1.776 1.00 87.31 359 LEU A O 1
ATOM 2916 N N . ASN A 1 360 ? 4.636 -12.818 -1.390 1.00 84.62 360 ASN A N 1
ATOM 2917 C CA . ASN A 1 360 ? 4.463 -13.544 -0.137 1.00 84.62 360 ASN A CA 1
ATOM 2918 C C . ASN A 1 360 ? 4.310 -15.049 -0.418 1.00 84.62 360 ASN A C 1
ATOM 2920 O O . ASN A 1 360 ? 3.242 -15.512 -0.816 1.00 84.62 360 ASN A O 1
ATOM 2924 N N . SER A 1 361 ? 5.372 -15.828 -0.187 1.00 68.81 361 SER A N 1
ATOM 2925 C CA . SER A 1 361 ? 5.456 -17.257 -0.547 1.00 68.81 361 SER A CA 1
ATOM 2926 C C . SER A 1 361 ? 4.554 -18.193 0.267 1.00 68.81 361 SER A C 1
ATOM 2928 O O . SER A 1 361 ? 4.247 -19.296 -0.187 1.00 68.81 361 SER A O 1
ATOM 2930 N N . ARG A 1 362 ? 4.126 -17.774 1.466 1.00 63.62 362 ARG A N 1
ATOM 2931 C CA . ARG A 1 362 ? 3.273 -18.586 2.354 1.00 63.62 362 ARG A CA 1
ATOM 2932 C C . ARG A 1 362 ? 1.804 -18.624 1.923 1.00 63.62 362 ARG A C 1
ATOM 2934 O O . ARG A 1 362 ? 1.091 -19.530 2.338 1.00 63.62 362 ARG A O 1
ATOM 2941 N N . HIS A 1 363 ? 1.361 -17.683 1.088 1.00 58.50 363 HIS A N 1
ATOM 2942 C CA . HIS A 1 363 ? -0.010 -17.633 0.585 1.00 58.50 363 HIS A CA 1
ATOM 2943 C C . HIS A 1 363 ? -0.034 -18.244 -0.817 1.00 58.50 363 HIS A C 1
ATOM 2945 O O . HIS A 1 363 ? 0.453 -17.637 -1.771 1.00 58.50 363 HIS A O 1
ATOM 2951 N N . GLN A 1 364 ? -0.570 -19.464 -0.940 1.00 57.25 364 GLN A N 1
ATOM 2952 C CA . GLN A 1 364 ? -0.805 -20.121 -2.232 1.00 57.25 364 GLN A CA 1
ATOM 2953 C C . GLN A 1 364 ? -1.959 -19.420 -2.955 1.00 57.25 364 GLN A C 1
ATOM 2955 O O . GLN A 1 364 ? -3.089 -19.895 -2.972 1.00 57.25 364 GLN A O 1
ATOM 2960 N N . THR A 1 365 ? -1.679 -18.235 -3.487 1.00 62.28 365 THR A N 1
ATOM 2961 C CA . THR A 1 365 ? -2.596 -17.506 -4.357 1.00 62.28 365 THR A CA 1
ATOM 2962 C C . THR A 1 365 ? -2.356 -17.896 -5.810 1.00 62.28 365 THR A C 1
ATOM 2964 O O . THR A 1 365 ? -1.275 -18.382 -6.160 1.00 62.28 365 THR A O 1
ATOM 2967 N N . ASP A 1 366 ? -3.331 -17.624 -6.675 1.00 64.94 366 ASP A N 1
ATOM 2968 C CA . ASP A 1 366 ? -3.201 -17.830 -8.122 1.00 64.94 366 ASP A CA 1
ATOM 2969 C C . ASP A 1 366 ? -1.964 -17.115 -8.694 1.00 64.94 366 ASP A C 1
ATOM 2971 O O . ASP A 1 366 ? -1.299 -17.645 -9.582 1.00 64.94 366 ASP A O 1
ATOM 2975 N N . GLN A 1 367 ? -1.577 -15.966 -8.123 1.00 71.06 367 GLN A N 1
ATOM 2976 C CA . GLN A 1 367 ? -0.349 -15.246 -8.485 1.00 71.06 367 GLN A CA 1
ATOM 2977 C C . GLN A 1 367 ? 0.911 -16.044 -8.128 1.00 71.06 367 GLN A C 1
ATOM 2979 O O . GLN A 1 367 ? 1.803 -16.180 -8.958 1.00 71.06 367 GLN A O 1
ATOM 2984 N N . CYS A 1 368 ? 0.975 -16.633 -6.928 1.00 61.00 368 CYS A N 1
ATOM 2985 C CA . CYS A 1 368 ? 2.101 -17.481 -6.529 1.00 61.00 368 CYS A CA 1
ATOM 2986 C C . CYS A 1 368 ? 2.187 -18.745 -7.401 1.00 61.00 368 CYS A C 1
ATOM 2988 O O . CYS A 1 368 ? 3.282 -19.160 -7.776 1.00 61.00 368 CYS A O 1
ATOM 2990 N N . ASN A 1 369 ? 1.041 -19.334 -7.755 1.00 65.88 369 ASN A N 1
ATOM 2991 C CA . ASN A 1 369 ? 0.974 -20.501 -8.635 1.00 65.88 369 ASN A CA 1
ATOM 2992 C C . ASN A 1 369 ? 1.394 -20.161 -10.070 1.00 65.88 369 ASN A C 1
ATOM 2994 O O . ASN A 1 369 ? 2.142 -20.926 -10.667 1.00 65.88 369 ASN A O 1
ATOM 2998 N N . SER A 1 370 ? 1.002 -18.993 -10.585 1.00 64.88 370 SER A N 1
ATOM 2999 C CA . SER A 1 370 ? 1.420 -18.498 -11.903 1.00 64.88 370 SER A CA 1
ATOM 3000 C C . SER A 1 370 ? 2.929 -18.245 -11.953 1.00 64.88 370 SER A C 1
ATOM 3002 O O . SER A 1 370 ? 3.600 -18.710 -12.869 1.00 64.88 370 SER A O 1
ATOM 3004 N N . THR A 1 371 ? 3.507 -17.614 -10.922 1.00 67.00 371 THR A N 1
ATOM 3005 C CA . THR A 1 371 ? 4.967 -17.459 -10.802 1.00 67.00 371 THR A CA 1
ATOM 3006 C C . THR A 1 371 ? 5.679 -18.801 -10.720 1.00 67.00 371 THR A C 1
ATOM 3008 O O . THR A 1 371 ? 6.689 -19.007 -11.387 1.00 67.00 371 THR A O 1
ATOM 3011 N N . LYS A 1 372 ? 5.154 -19.739 -9.926 1.00 67.62 372 LYS A N 1
ATOM 3012 C CA . LYS A 1 372 ? 5.713 -21.089 -9.843 1.00 67.62 372 LYS A CA 1
ATOM 3013 C C . LYS A 1 372 ? 5.612 -21.822 -11.171 1.00 67.62 372 LYS A C 1
ATOM 3015 O O . LYS A 1 372 ? 6.555 -22.524 -11.485 1.00 67.62 372 LYS A O 1
ATOM 3020 N N . ALA A 1 373 ? 4.538 -21.656 -11.940 1.00 66.31 373 ALA A N 1
ATOM 3021 C CA . ALA A 1 373 ? 4.390 -22.273 -13.254 1.00 66.31 373 ALA A CA 1
ATOM 3022 C C . ALA A 1 373 ? 5.440 -21.744 -14.244 1.00 66.31 373 ALA A C 1
ATOM 3024 O O . ALA A 1 373 ? 6.156 -22.544 -14.836 1.00 66.31 373 ALA A O 1
ATOM 3025 N N . VAL A 1 374 ? 5.618 -20.420 -14.329 1.00 68.00 374 VAL A N 1
ATOM 3026 C CA . VAL A 1 374 ? 6.647 -19.796 -15.187 1.00 68.00 374 VAL A CA 1
ATOM 3027 C C . VAL A 1 374 ? 8.062 -20.227 -14.775 1.00 68.00 374 VAL A C 1
ATOM 3029 O O . VAL A 1 374 ? 8.904 -20.517 -15.619 1.00 68.00 374 VAL A O 1
ATOM 3032 N N . LEU A 1 375 ? 8.337 -20.316 -13.470 1.00 68.69 375 LEU A N 1
ATOM 3033 C CA . LEU A 1 375 ? 9.653 -20.718 -12.958 1.00 68.69 375 LEU A CA 1
ATOM 3034 C C . LEU A 1 375 ? 9.866 -22.245 -12.920 1.00 68.69 375 LEU A C 1
ATOM 3036 O O . LEU A 1 375 ? 11.011 -22.696 -12.821 1.00 68.69 375 LEU A O 1
ATOM 3040 N N . ALA A 1 376 ? 8.802 -23.053 -12.981 1.00 61.12 376 ALA A N 1
ATOM 3041 C CA . ALA A 1 376 ? 8.868 -24.515 -12.886 1.00 61.12 376 ALA A CA 1
ATOM 3042 C C . ALA A 1 376 ? 9.543 -25.147 -14.103 1.00 61.12 376 ALA A C 1
ATOM 3044 O O . ALA A 1 376 ? 10.199 -26.181 -13.952 1.00 61.12 376 ALA A O 1
ATOM 3045 N N . GLU A 1 377 ? 9.423 -24.514 -15.270 1.00 58.72 377 GLU A N 1
ATOM 3046 C CA . GLU A 1 377 ? 10.124 -24.935 -16.484 1.00 58.72 377 GLU A CA 1
ATOM 3047 C C . GLU A 1 377 ? 11.646 -24.768 -16.355 1.00 58.72 377 GLU A C 1
ATOM 3049 O O . GLU A 1 377 ? 12.397 -25.553 -16.928 1.00 58.72 377 GLU A O 1
ATOM 3054 N N . TRP A 1 378 ? 12.113 -23.819 -15.532 1.00 60.16 378 TRP A N 1
ATOM 3055 C CA . TRP A 1 378 ? 13.515 -23.385 -15.536 1.00 60.16 378 TRP A CA 1
ATOM 3056 C C . TRP A 1 378 ? 14.301 -23.668 -14.249 1.00 60.16 378 TRP A C 1
ATOM 3058 O O . TRP A 1 378 ? 15.521 -23.577 -14.285 1.00 60.16 378 TRP A O 1
ATOM 3068 N N . ARG A 1 379 ? 13.655 -24.071 -13.138 1.00 66.56 379 ARG A N 1
ATOM 3069 C CA . ARG A 1 379 ? 14.203 -24.615 -11.855 1.00 66.56 379 ARG A CA 1
ATOM 3070 C C . ARG A 1 379 ? 15.422 -23.931 -11.196 1.00 66.56 379 ARG A C 1
ATOM 3072 O O . ARG A 1 379 ? 15.815 -24.343 -10.108 1.00 66.56 379 ARG A O 1
ATOM 3079 N N . CYS A 1 380 ? 15.996 -22.886 -11.779 1.00 81.31 380 CYS A N 1
ATOM 3080 C CA . CYS A 1 380 ? 17.159 -22.155 -11.278 1.00 81.31 380 CYS A CA 1
ATOM 3081 C C . CYS A 1 380 ? 16.781 -20.793 -10.678 1.00 81.31 380 CYS A C 1
ATOM 3083 O O . CYS A 1 380 ? 17.629 -20.127 -10.093 1.00 81.31 380 CYS A O 1
ATOM 3085 N N . GLY A 1 381 ? 15.510 -20.388 -10.802 1.00 81.38 381 GLY A N 1
ATOM 3086 C CA . GLY A 1 381 ? 15.007 -19.099 -10.321 1.00 81.38 381 GLY A CA 1
ATOM 3087 C C . GLY A 1 381 ? 15.226 -17.931 -11.286 1.00 81.38 381 GLY A C 1
ATOM 3088 O O . GLY A 1 381 ? 14.906 -16.802 -10.927 1.00 81.38 381 GLY A O 1
ATOM 3089 N N . TYR A 1 382 ? 15.725 -18.192 -12.499 1.00 85.62 382 TYR A N 1
ATOM 3090 C CA . TYR A 1 382 ? 15.964 -17.188 -13.534 1.00 85.62 382 TYR A CA 1
ATOM 3091 C C . TYR A 1 382 ? 15.352 -17.629 -14.863 1.00 85.62 382 TYR A C 1
ATOM 3093 O O . TYR A 1 382 ? 15.461 -18.791 -15.248 1.00 85.62 382 TYR A O 1
ATOM 3101 N N . VAL A 1 383 ? 14.734 -16.683 -15.565 1.00 87.12 383 VAL A N 1
ATOM 3102 C CA . VAL A 1 383 ? 14.213 -16.852 -16.926 1.00 87.12 383 VAL A CA 1
ATOM 3103 C C . VAL A 1 383 ? 14.732 -15.677 -17.741 1.00 87.12 383 VAL A C 1
ATOM 3105 O O . VAL A 1 383 ? 14.604 -14.526 -17.316 1.00 87.12 383 VAL A O 1
ATOM 3108 N N . LEU A 1 384 ? 15.370 -15.962 -18.877 1.00 88.94 384 LEU A N 1
ATOM 3109 C CA . LEU A 1 384 ? 15.818 -14.912 -19.784 1.00 88.94 384 LEU A CA 1
ATOM 3110 C C . LEU A 1 384 ? 14.584 -14.249 -20.403 1.00 88.94 384 LEU A C 1
ATOM 3112 O O . LEU A 1 384 ? 13.673 -14.939 -20.859 1.00 88.94 384 LEU A O 1
ATOM 3116 N N . ARG A 1 385 ? 14.545 -12.913 -20.400 1.00 88.75 385 ARG A N 1
ATOM 3117 C CA . ARG A 1 385 ? 13.477 -12.184 -21.089 1.00 88.75 385 ARG A CA 1
ATOM 3118 C C . ARG A 1 385 ? 13.552 -12.479 -22.592 1.00 88.75 385 ARG A C 1
ATOM 3120 O O . ARG A 1 385 ? 14.663 -12.526 -23.117 1.00 88.75 385 ARG A O 1
ATOM 3127 N N . PRO A 1 386 ? 12.412 -12.657 -23.275 1.00 90.19 386 PRO A N 1
ATOM 3128 C CA . PRO A 1 386 ? 12.387 -12.783 -24.725 1.00 90.19 386 PRO A CA 1
ATOM 3129 C C . PRO A 1 386 ? 13.077 -11.612 -25.431 1.00 90.19 386 PRO A C 1
ATOM 3131 O O . PRO A 1 386 ? 12.956 -10.464 -24.997 1.00 90.19 386 PRO A O 1
ATOM 3134 N N . ASP A 1 387 ? 13.738 -11.896 -26.554 1.00 90.31 387 ASP A N 1
ATOM 3135 C CA . ASP A 1 387 ? 14.527 -10.906 -27.298 1.00 90.31 387 ASP A CA 1
ATOM 3136 C C . ASP A 1 387 ? 13.697 -9.691 -27.740 1.00 90.31 387 ASP A C 1
ATOM 3138 O O . ASP A 1 387 ? 14.187 -8.565 -27.692 1.00 90.31 387 ASP A O 1
ATOM 3142 N N . PHE A 1 388 ? 12.419 -9.885 -28.088 1.00 90.81 388 PHE A N 1
ATOM 3143 C CA . PHE A 1 388 ? 11.538 -8.789 -28.506 1.00 90.81 388 PHE A CA 1
ATOM 3144 C C . PHE A 1 388 ? 11.342 -7.731 -27.408 1.00 90.81 388 PHE A C 1
ATOM 3146 O O . PHE A 1 388 ? 11.222 -6.553 -27.717 1.00 90.81 388 PHE A O 1
ATOM 3153 N N . MET A 1 389 ? 11.413 -8.102 -26.123 1.00 90.44 389 MET A N 1
ATOM 3154 C CA . MET A 1 389 ? 11.297 -7.146 -25.010 1.00 90.44 389 MET A CA 1
ATOM 3155 C C . MET A 1 389 ? 12.516 -6.217 -24.886 1.00 90.44 389 MET A C 1
ATOM 3157 O O . MET A 1 389 ? 12.494 -5.238 -24.133 1.00 90.44 389 MET A O 1
ATOM 3161 N N . HIS A 1 390 ? 13.608 -6.535 -25.584 1.00 88.00 390 HIS A N 1
ATOM 3162 C CA . HIS A 1 390 ? 14.805 -5.706 -25.653 1.00 88.00 390 HIS A CA 1
ATOM 3163 C C . HIS A 1 390 ? 14.770 -4.702 -26.814 1.00 88.00 390 HIS A C 1
ATOM 3165 O O . HIS A 1 390 ? 15.626 -3.817 -26.846 1.00 88.00 390 HIS A O 1
ATOM 3171 N N . ASP A 1 391 ? 13.785 -4.791 -27.712 1.00 89.50 391 ASP A N 1
ATOM 3172 C CA . ASP A 1 391 ? 13.597 -3.853 -28.819 1.00 89.50 391 ASP A CA 1
ATOM 3173 C C . ASP A 1 391 ? 13.054 -2.502 -28.316 1.00 89.50 391 ASP A C 1
ATOM 3175 O O . ASP A 1 391 ? 12.249 -2.435 -27.385 1.00 89.50 391 ASP A O 1
ATOM 3179 N N . ASP A 1 392 ? 13.515 -1.399 -28.908 1.00 87.50 392 ASP A N 1
ATOM 3180 C CA . ASP A 1 392 ? 12.991 -0.049 -28.669 1.00 87.50 392 ASP A CA 1
ATOM 3181 C C . ASP A 1 392 ? 11.532 0.113 -29.114 1.00 87.50 392 ASP A C 1
ATOM 3183 O O . ASP A 1 392 ? 10.859 1.015 -28.615 1.00 87.50 392 ASP A O 1
ATOM 3187 N N . GLY A 1 393 ? 11.052 -0.751 -30.013 1.00 87.94 393 GLY A N 1
ATOM 3188 C CA . GLY A 1 393 ? 9.659 -0.789 -30.457 1.00 87.94 393 GLY A CA 1
ATOM 3189 C C . GLY A 1 393 ? 8.697 -1.550 -29.540 1.00 87.94 393 GLY A C 1
ATOM 3190 O O . GLY A 1 393 ? 7.499 -1.515 -29.795 1.00 87.94 393 GLY A O 1
ATOM 3191 N N . TYR A 1 394 ? 9.181 -2.237 -28.502 1.00 92.19 394 TYR A N 1
ATOM 3192 C CA . TYR A 1 394 ? 8.325 -3.016 -27.605 1.00 92.19 394 TYR A CA 1
ATOM 3193 C C . TYR A 1 394 ? 7.471 -2.124 -26.693 1.00 92.19 394 TYR A C 1
ATOM 3195 O O . TYR A 1 394 ? 8.000 -1.281 -25.961 1.00 92.19 394 TYR A O 1
ATOM 3203 N N . ASP A 1 395 ? 6.159 -2.366 -26.686 1.00 90.88 395 ASP A N 1
ATOM 3204 C CA . ASP A 1 395 ? 5.193 -1.714 -25.806 1.00 90.88 395 ASP A CA 1
ATOM 3205 C C . ASP A 1 395 ? 4.230 -2.762 -25.206 1.00 90.88 395 ASP A C 1
ATOM 3207 O O . ASP A 1 395 ? 3.420 -3.349 -25.927 1.00 90.88 395 ASP A O 1
ATOM 3211 N N . PRO A 1 396 ? 4.233 -2.982 -23.877 1.00 89.88 396 PRO A N 1
ATOM 3212 C CA . PRO A 1 396 ? 3.353 -3.961 -23.241 1.00 89.88 396 PRO A CA 1
ATOM 3213 C C . PRO A 1 396 ? 1.851 -3.656 -23.401 1.00 89.88 396 PRO A C 1
ATOM 3215 O O . PRO A 1 396 ? 1.022 -4.517 -23.093 1.00 89.88 396 PRO A O 1
ATOM 3218 N N . TYR A 1 397 ? 1.486 -2.455 -23.858 1.00 88.94 397 TYR A N 1
ATOM 3219 C CA . TYR A 1 397 ? 0.111 -2.049 -24.149 1.00 88.94 397 TYR A CA 1
ATOM 3220 C C . TYR A 1 397 ? -0.281 -2.213 -25.624 1.00 88.94 397 TYR A C 1
ATOM 3222 O O . TYR A 1 397 ? -1.476 -2.172 -25.934 1.00 88.94 397 TYR A O 1
ATOM 3230 N N . ASP A 1 398 ? 0.681 -2.448 -26.521 1.00 88.94 398 ASP A N 1
ATOM 3231 C CA . ASP A 1 398 ? 0.442 -2.683 -27.943 1.00 88.94 398 ASP A CA 1
ATOM 3232 C C . ASP A 1 398 ? 0.644 -4.159 -28.299 1.00 88.94 398 ASP A C 1
ATOM 3234 O O . ASP A 1 398 ? 1.760 -4.674 -28.383 1.00 88.94 398 ASP A O 1
ATOM 3238 N N . ARG A 1 399 ? -0.471 -4.836 -28.596 1.00 86.56 399 ARG A N 1
ATOM 3239 C CA . ARG A 1 399 ? -0.489 -6.252 -28.988 1.00 86.56 399 ARG A CA 1
ATOM 3240 C C . ARG A 1 399 ? 0.321 -6.567 -30.239 1.00 86.56 399 ARG A C 1
ATOM 3242 O O . ARG A 1 399 ? 0.647 -7.730 -30.434 1.00 86.56 399 ARG A O 1
ATOM 3249 N N . SER A 1 400 ? 0.589 -5.588 -31.100 1.00 86.88 400 SER A N 1
ATOM 3250 C CA . SER A 1 400 ? 1.405 -5.805 -32.297 1.00 86.88 400 SER A CA 1
ATOM 3251 C C . SER A 1 400 ? 2.891 -6.004 -31.981 1.00 86.88 400 SER A C 1
ATOM 3253 O O . SER A 1 400 ? 3.637 -6.460 -32.844 1.00 86.88 400 SER A O 1
ATOM 3255 N N . THR A 1 401 ? 3.298 -5.702 -30.745 1.00 83.12 401 THR A N 1
ATOM 3256 C CA . THR A 1 401 ? 4.685 -5.768 -30.271 1.00 83.12 401 THR A CA 1
ATOM 3257 C C . THR A 1 401 ? 4.939 -6.917 -29.281 1.00 83.12 401 THR A C 1
ATOM 3259 O O . THR A 1 401 ? 6.068 -7.070 -28.813 1.00 83.12 401 THR A O 1
ATOM 3262 N N . LEU A 1 402 ? 3.901 -7.710 -28.963 1.00 77.25 402 LEU A N 1
ATOM 3263 C CA . LEU A 1 402 ? 3.909 -8.811 -27.983 1.00 77.25 402 LEU A CA 1
ATOM 3264 C C . LEU A 1 402 ? 4.262 -10.179 -28.576 1.00 77.25 402 LEU A C 1
ATOM 3266 O O . LEU A 1 402 ? 3.836 -10.467 -29.719 1.00 77.25 402 LEU A O 1
#

Secondary structure (DSSP, 8-state):
-HHHHHHHHHS---TTEEEEEE-SSSTTEEEEEEEETTEEEEEEEEEETTEEEETTEEESSHHHHHHHHHHS-SBTTBPP-EE--HHHHHHHSS---------------PPPGGGG-----EEEEESS-B--SSTTB--B-TT-EEEEEE--TTSEEEEEETTEEEEEEEGGGEEEE------SS-GGGSSTTGGG-------TT-EEEEEPPPTTSS--SEEEEE-TT-SSPEEEE-SSHHHHHHHHHHHHHHHHHHHHHHHHHHHHHHHGGG-HHHHHT-SS-EE----TT----TTEEEEEEHHHHHHHHSTTTHHHHHHHHHHSEEEEE--TT-TT-----SHHHHHTT-SEE---TTS--HHHHHHHHHHHTTSSS--PPPGGGGSTT--TT-GGG-

Foldseek 3Di:
DVVVQCVQVVLPQDFLEWEKAADPPDPQKIWIWGDDPSDIDIWIWHDDPQWIDTDHDIHNDPVRVLVVQQVPPPPDRTGRDHYDDPVVVVVSPPPDDDDDDDDDDDDDDDDDPCPPPDDPFFKKFFQAFDDDPDPLADGDHHRFIWTRWDDDPDQKIFTDDDNDHRGIDGNVRIDTPPPPPPPVQDPLQVDLQRPNDPDDADLAPKDKAWDCDDPPDPQHTKMWIDGPPDPDIDIDGDPDNVVSVVVNVVSVVCNVCVVVVVVVVVVVVVVVVPPVVVVVVQQAQAEDDDDLVDQDALRYEYEDEPSRCVVCLDPVRLLSLLVSLVRYAYAYDYRSNPPVQDADACPSVVLSNHDHDDGDCVDPDPNNVVQCVVCVVPVPSDDDDDPLSVDSPADSVDPVSD

InterPro domains:
  IPR000980 SH2 domain [PF00017] (1-69)
  IPR000980 SH2 domain [PS50001] (1-84)
  IPR000980 SH2 domain [SM00252] (1-75)
  IPR001192 Phosphoinositide phospholipase C family [PR00390] (329-350)
  IPR001192 Phosphoinositide phospholipase C family [PR00390] (350-368)
  IPR001192 Phosphoinositide phospholipase C family [PTHR10336] (252-399)
  IPR001452 SH3 domain [PF00018] (125-171)
  IPR001452 SH3 domain [PR00452] (122-132)
  IPR001452 SH3 domain [PR00452] (136-151)
  IPR001452 SH3 domain [PR00452] (153-162)
  IPR001452 SH3 domain [PR00452] (165-177)
  IPR001452 SH3 domain [PS50002] (119-179)
  IPR001452 SH3 dom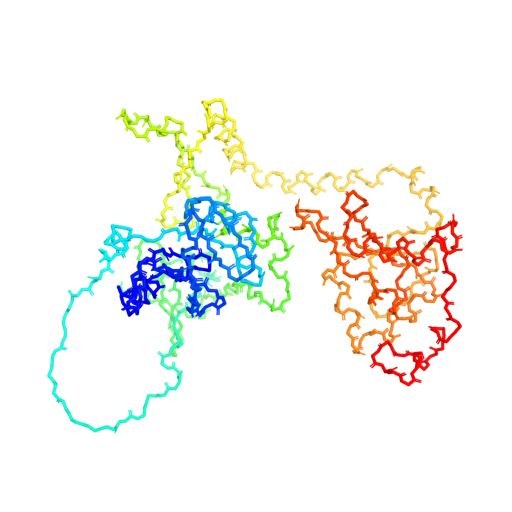ain [SM00326] (122-178)
  IPR001711 Phospholipase C, phosphatidylinositol-specific, Y domain [PF00387] (278-388)
  IPR001711 Phospholipase C, phosphatidylinositol-specific, Y domain [PS50008] (278-389)
  IPR001711 Phospholipase C, phosphatidylinositol-specific, Y domain [SM00149] (278-390)
  IPR001849 Pleckstrin homology domain [PS50003] (223-256)
  IPR017946 PLC-like phosphodiesterase, TIM beta/alpha-barrel domain superfamily [G3DSA:3.20.20.190] (222-398)
  IPR017946 PLC-like phosphodiesterase, TIM beta/alpha-barrel domain superfamily [SSF51695] (234-398)
  IPR035023 PLC-gamma, C-terminal SH2 domain [cd09932] (1-93)

Radius of gyration: 29.55 Å; chains: 1; bounding box: 80×77×69 Å

Sequence (402 aa):
TRTQAEELLKRVKYDGTFLVRPSEKEDNCFAISFRAENKLKHCRIKQEGRLFVIGTAQFESLVELVNYYEKHPLYRKVKLKYPVNEDIIRRIGTDTDDSPLHVGGPAGTYMDPDSFSGAFRATVKALYDYRAQREDELSFCKHAIITNVVRLEGGWWRGNYGGKRQHWFPANFVEVLETQDASDDGSGDAMPLGTLQKGSIDIAGCTVDILQSWPGRGREWVFRIVSPTQLMPIEIAAPSREEMQDWVLKIRETAQSANDMIQQRREMERSLRLAKELSNLIIYCRSVQFCPERIGNFTEMSSFPETKVEKWMSPQHCSFFLKYHRLQFSRVYPKGSRIDSSNYDPVHLWNCGCQMVALNSRHQTDQCNSTKAVLAEWRCGYVLRPDFMHDDGYDPYDRSTL

pLDDT: mean 74.24, std 17.99, range [20.75, 95.81]

Organism: Rhipicephalus microplus (NCBI:txid6941)